Protein AF-0000000085228193 (afdb_homodimer)

Solvent-accessible surface area (backbone atoms only — not comparable to full-atom values): 21952 Å² total; per-residue (Å²): 122,61,73,64,63,63,54,36,46,47,21,54,54,25,38,55,53,55,60,62,24,78,47,71,60,74,85,66,59,40,70,61,21,39,52,24,38,45,53,30,38,53,45,41,54,51,50,57,66,42,45,62,58,42,42,65,74,57,39,80,57,85,72,69,52,91,52,60,89,46,72,51,75,67,53,57,58,50,40,62,72,42,48,64,75,76,70,66,71,60,75,54,57,22,85,84,45,38,64,45,55,34,53,35,34,51,46,48,39,44,49,42,53,42,45,51,40,57,54,48,41,74,77,39,77,77,43,60,66,59,42,52,52,42,52,51,34,44,51,26,48,52,45,25,35,59,48,63,66,45,76,65,74,64,70,80,63,65,68,66,55,74,38,69,81,53,48,82,44,72,64,48,46,32,50,51,50,49,53,48,52,49,40,47,47,30,47,39,54,53,45,45,27,49,34,46,38,56,47,75,100,124,65,78,69,66,66,56,40,49,43,26,56,60,24,45,55,52,54,60,63,18,79,46,72,60,78,83,66,58,39,70,61,22,39,52,24,38,44,52,30,40,54,46,42,52,50,49,58,65,43,48,62,58,43,43,63,73,56,38,81,57,87,71,68,54,92,50,60,88,45,73,51,74,68,53,56,56,51,41,61,72,41,49,65,76,76,72,66,71,60,75,54,59,21,88,83,46,38,64,44,55,32,54,34,34,51,45,49,40,44,49,42,53,43,46,51,40,57,55,47,40,73,75,38,78,78,41,60,66,59,40,51,51,41,52,52,34,46,51,25,48,51,44,26,34,58,49,64,65,44,76,66,74,62,70,80,66,67,69,66,54,73,37,72,81,54,48,83,42,71,65,50,45,33,49,50,50,51,52,48,52,50,38,48,46,32,48,40,52,53,46,43,28,50,34,44,37,57,49,74,98

Secondary structure (DSSP, 8-state):
--HHHHHHHHHHHHHHHHHHS----GGGS-HHHHHHHHHHHHHHHHHHHHHHHHHHHH--STT--SSTT---HHHHHHHHHHTPPPPP-SSPBPTT--HHHHHHHHHHHHHHHHHHHHHHHHHSSS-HHHHHHHHHHHHHHHHHHHHTT------------S-GGG--SHHHHHHHHHHHHHHHHHHHHHHHHHHHHHH--/--TTHHHHHHHHHHHHHHHHS----GGGS-HHHHHHHHHHHHHHHHHHHHHHHHHHHH--STT--SSTT---HHHHHHHHHHTPPPPP-SSPBPTT--HHHHHHHHHHHHHHHHHHHHHHHHHSSS-HHHHHHHHHHHHHHHHHHHHTT------------S-GGG--SHHHHHHHHHHHHHHHHHHHHHHHHHHHHHH--

Nearest PDB structures (foldseek):
  5gw9-assembly1_A  TM=6.102E-01  e=1.996E-02  Homo sapiens
  1bge-assembly2_B  TM=5.375E-01  e=3.920E-02  Canis lupus familiaris
  4ni7-assembly1_A  TM=6.417E-01  e=3.144E-01  Homo sapiens
  5gw9-assembly1_A  TM=6.107E-01  e=2.035E-02  Homo sapiens
  1bge-assembly2_B  TM=5.377E-01  e=3.374E-02  Canis lupus familiaris

Foldseek 3Di:
DPPVVVVVLLVVVVVVVVVVPPPPPPVPDPPVVVVVVVVVVVVVVVCVVCVQVVCVVPPDDPLDDPDVVSPDPVVVVVCVVVPPDDDDDPDDDDPPDDPLNVLLVLLLVLVLLLLLLVLLCVVDPDCVVVNVVSVVVNVVSVVVCVVVVRPDPSPPPSPVPVLNVVCPDPVSSVVSVVVSVSVVSSSVVVVCVVVVVVPVD/DDPVVVVVLVVVVVVVVCPPPPPPPPVPDDPVVVVVVVVVVVVVVVCVVCVQVVCVVPPDDPLDDPDVVSPDPVVVVVCVVVPPDDDDDPDDDDPPDDPLNVLLVLLLVLVLLLLLLVLLCVVDPDCVVVNVVSVVVNVVSVVVCVVVVRPDPSPPPSPVPVLNVVCPDPVSSVVSVVVSVSVVSSSVVVVCVVVVVVPVD

InterPro domains:
  IPR009079 Four-helical cytokine-like, core [G3DSA:1.20.1250.10] (23-198)
  IPR009079 Four-helical cytokine-like, core [SSF47266] (37-197)
  IPR040117 GCSF/MGF [PTHR10511] (9-196)

Radius of gyration: 21.94 Å; Cα contacts (8 Å, |Δi|>4): 495; chains: 2; bounding box: 37×71×51 Å

Sequence (402 aa):
MDPRTAALLHCFLFAVLVQSAPISSPTDLTPAFKEAAKRAKTLVEKILRDIPTVHRNTVNTEGLSLDPSSQNTNLHMMVTSLGIPAAPILKPLSEHFTLDMYVSRMLVGSQLYQGLLGVLSDKLSGLNDLRADLRDLLTHITKMKEAAQLDGNVSDQNQIPDLASRLHGNYEVQVAIHVMLTQLQSFCHDLIRSLRAAGARMDPRTAALLHCFLFAVLVQSAPISSPTDLTPAFKEAAKRAKTLVEKILRDIPTVHRNTVNTEGLSLDPSSQNTNLHMMVTSLGIPAAPILKPLSEHFTLDMYVSRMLVGSQLYQGLLGVLSDKLSGLNDLRADLRDLLTHITKMKEAAQLDGNVSDQNQIPDLASRLHGNYEVQVAIHVMLTQLQSFCHDLIRSLRAAGAR

pLDDT: mean 74.65, std 19.93, range [23.53, 96.56]

Structure (mmCIF, N/CA/C/O backbone):
data_AF-0000000085228193-model_v1
#
loop_
_entity.id
_entity.type
_entity.pdbx_description
1 polymer 'Granulocyte colony-stimulating factor'
#
loop_
_atom_site.group_PDB
_atom_site.id
_atom_site.type_symbol
_atom_site.label_atom_id
_atom_site.label_alt_id
_atom_site.label_comp_id
_atom_site.label_asym_id
_atom_site.label_entity_id
_atom_site.label_seq_id
_atom_site.pdbx_PDB_ins_code
_atom_site.Cartn_x
_atom_site.Cartn_y
_atom_site.Cartn_z
_atom_site.occupancy
_atom_site.B_iso_or_equiv
_atom_site.auth_seq_id
_atom_site.auth_comp_id
_atom_site.auth_asym_id
_atom_site.auth_atom_id
_atom_site.pdbx_PDB_model_num
ATOM 1 N N . MET A 1 1 ? -19.047 2.855 0.448 1 25.86 1 MET A N 1
ATOM 2 C CA . MET A 1 1 ? -17.734 3.387 0.056 1 25.86 1 MET A CA 1
ATOM 3 C C . MET A 1 1 ? -17.359 2.926 -1.349 1 25.86 1 MET A C 1
ATOM 5 O O . MET A 1 1 ? -17.344 1.727 -1.629 1 25.86 1 MET A O 1
ATOM 9 N N . ASP A 1 2 ? -17.562 3.797 -2.27 1 33.56 2 ASP A N 1
ATOM 10 C CA . ASP A 1 2 ? -17.438 3.52 -3.697 1 33.56 2 ASP A CA 1
ATOM 11 C C . ASP A 1 2 ? -16.031 3.047 -4.043 1 33.56 2 ASP A C 1
ATOM 13 O O . ASP A 1 2 ? -15.047 3.617 -3.572 1 33.56 2 ASP A O 1
ATOM 17 N N . PRO A 1 3 ? -15.867 1.854 -4.566 1 35.78 3 PRO A N 1
ATOM 18 C CA . PRO A 1 3 ? -14.594 1.247 -4.957 1 35.78 3 PRO A CA 1
ATOM 19 C C . PRO A 1 3 ? -13.648 2.238 -5.637 1 35.78 3 PRO A C 1
ATOM 21 O O . PRO A 1 3 ? -12.43 2.057 -5.602 1 35.78 3 PRO A O 1
ATOM 24 N N . ARG A 1 4 ? -14.289 3.275 -6.156 1 35.88 4 ARG A N 1
ATOM 25 C CA . ARG A 1 4 ? -13.57 4.301 -6.906 1 35.88 4 ARG A CA 1
ATOM 26 C C . ARG A 1 4 ? -12.711 5.156 -5.98 1 35.88 4 ARG A C 1
ATOM 28 O O . ARG A 1 4 ? -11.609 5.559 -6.348 1 35.88 4 ARG A O 1
ATOM 35 N N . THR A 1 5 ? -13.242 5.57 -4.863 1 34.53 5 THR A N 1
ATOM 36 C CA . THR A 1 5 ? -12.539 6.418 -3.91 1 34.53 5 THR A CA 1
ATOM 37 C C . THR A 1 5 ? -11.344 5.684 -3.312 1 34.53 5 THR A C 1
ATOM 39 O O . THR A 1 5 ? -10.281 6.277 -3.107 1 34.53 5 THR A O 1
ATOM 42 N N . ALA A 1 6 ? -11.469 4.406 -3.086 1 35.66 6 ALA A N 1
ATOM 43 C CA . ALA A 1 6 ? -10.391 3.57 -2.553 1 35.66 6 ALA A CA 1
ATOM 44 C C . ALA A 1 6 ? -9.219 3.498 -3.523 1 35.66 6 ALA A C 1
ATOM 46 O O . ALA A 1 6 ? -8.062 3.49 -3.105 1 35.66 6 ALA A O 1
ATOM 47 N N . ALA A 1 7 ? -9.508 3.613 -4.824 1 35.78 7 ALA A N 1
ATOM 48 C CA . ALA A 1 7 ? -8.539 3.486 -5.906 1 35.78 7 ALA A CA 1
ATOM 49 C C . ALA A 1 7 ? -7.641 4.719 -5.988 1 35.78 7 ALA A C 1
ATOM 51 O O . ALA A 1 7 ? -6.434 4.605 -6.219 1 35.78 7 ALA A O 1
ATOM 52 N N . LEU A 1 8 ? -8.148 5.914 -5.766 1 35.56 8 LEU A N 1
ATOM 53 C CA . LEU A 1 8 ? -7.41 7.164 -5.918 1 35.56 8 LEU A CA 1
ATOM 54 C C . LEU A 1 8 ? -6.332 7.289 -4.848 1 35.56 8 LEU A C 1
ATOM 56 O O . LEU A 1 8 ? -5.203 7.695 -5.141 1 35.56 8 LEU A O 1
ATOM 60 N N . LEU A 1 9 ? -6.707 7.012 -3.594 1 37.84 9 LEU A N 1
ATOM 61 C CA . LEU A 1 9 ? -5.852 7.262 -2.439 1 37.84 9 LEU A CA 1
ATOM 62 C C . LEU A 1 9 ? -4.633 6.348 -2.455 1 37.84 9 LEU A C 1
ATOM 64 O O . LEU A 1 9 ? -3.52 6.785 -2.158 1 37.84 9 LEU A O 1
ATOM 68 N N . HIS A 1 10 ? -4.766 5.176 -2.877 1 38.69 10 HIS A N 1
ATOM 69 C CA . HIS A 1 10 ? -3.668 4.242 -3.105 1 38.69 10 HIS A CA 1
ATOM 70 C C . HIS A 1 10 ? -2.721 4.762 -4.184 1 38.69 10 HIS A C 1
ATOM 72 O O . HIS A 1 10 ? -1.507 4.559 -4.098 1 38.69 10 HIS A O 1
ATOM 78 N N . CYS A 1 11 ? -3.229 5.66 -5.016 1 37.5 11 CYS A N 1
ATOM 79 C CA . CYS A 1 11 ? -2.434 6.242 -6.09 1 37.5 11 CYS A CA 1
ATOM 80 C C . CYS A 1 11 ? -1.412 7.23 -5.539 1 37.5 11 CYS A C 1
ATOM 82 O O . CYS A 1 11 ? -0.272 7.273 -6.004 1 37.5 11 CYS A O 1
ATOM 84 N N . PHE A 1 12 ? -1.815 8.172 -4.609 1 37.75 12 PHE A N 1
ATOM 85 C CA . PHE A 1 12 ? -0.908 9.219 -4.16 1 37.75 12 PHE A CA 1
ATOM 86 C C . PHE A 1 12 ? 0.283 8.633 -3.418 1 37.75 12 PHE A C 1
ATOM 88 O O . PHE A 1 12 ? 1.421 9.062 -3.611 1 37.75 12 PHE A O 1
ATOM 95 N N . LEU A 1 13 ? 0.057 7.754 -2.545 1 39.03 13 LEU A N 1
ATOM 96 C CA . LEU A 1 13 ? 1.167 7.184 -1.789 1 39.03 13 LEU A CA 1
ATOM 97 C C . LEU A 1 13 ? 2.199 6.562 -2.723 1 39.03 13 LEU A C 1
ATOM 99 O O . LEU A 1 13 ? 3.4 6.609 -2.449 1 39.03 13 LEU A O 1
ATOM 103 N N . PHE A 1 14 ? 1.729 5.996 -3.746 1 39.31 14 PHE A N 1
ATOM 104 C CA . PHE A 1 14 ? 2.58 5.402 -4.773 1 39.31 14 PHE A CA 1
ATOM 105 C C . PHE A 1 14 ? 3.387 6.477 -5.496 1 39.31 14 PHE A C 1
ATOM 107 O O . PHE A 1 14 ? 4.562 6.277 -5.797 1 39.31 14 PHE A O 1
ATOM 114 N N . ALA A 1 15 ? 2.754 7.59 -5.75 1 39.75 15 ALA A N 1
ATOM 115 C CA . ALA A 1 15 ? 3.525 8.664 -6.367 1 39.75 15 ALA A CA 1
ATOM 116 C C . ALA A 1 15 ? 4.746 9.016 -5.52 1 39.75 15 ALA A C 1
ATOM 118 O O . ALA A 1 15 ? 5.824 9.289 -6.055 1 39.75 15 ALA A O 1
ATOM 119 N N . VAL A 1 16 ? 4.609 9.148 -4.332 1 41.41 16 VAL A N 1
ATOM 120 C CA . VAL A 1 16 ? 5.75 9.43 -3.469 1 41.41 16 VAL A CA 1
ATOM 121 C C . VAL A 1 16 ? 6.719 8.25 -3.488 1 41.41 16 VAL A C 1
ATOM 123 O O . VAL A 1 16 ? 7.938 8.438 -3.486 1 41.41 16 VAL A O 1
ATOM 126 N N . LEU A 1 17 ? 6.324 7.094 -3.561 1 38.66 17 LEU A N 1
ATOM 127 C CA . LEU A 1 17 ? 7.184 5.922 -3.689 1 38.66 17 LEU A CA 1
ATOM 128 C C . LEU A 1 17 ? 7.926 5.938 -5.02 1 38.66 17 LEU A C 1
ATOM 130 O O . LEU A 1 17 ? 9.102 5.574 -5.082 1 38.66 17 LEU A O 1
ATOM 134 N N . VAL A 1 18 ? 7.227 6.074 -6.086 1 40.5 18 VAL A N 1
ATOM 135 C CA . VAL A 1 18 ? 7.887 6.254 -7.371 1 40.5 18 VAL A CA 1
ATOM 136 C C . VAL A 1 18 ? 8.797 7.48 -7.324 1 40.5 18 VAL A C 1
ATOM 138 O O . VAL A 1 18 ? 9.867 7.492 -7.934 1 40.5 18 VAL A O 1
ATOM 141 N N . GLN A 1 19 ? 8.398 8.484 -6.73 1 37.56 19 GLN A N 1
ATOM 142 C CA . GLN A 1 19 ? 9.25 9.672 -6.746 1 37.56 19 GLN A CA 1
ATOM 143 C C . GLN A 1 19 ? 10.555 9.422 -6 1 37.56 19 GLN A C 1
ATOM 145 O O . GLN A 1 19 ? 11.531 10.148 -6.188 1 37.56 19 GLN A O 1
ATOM 150 N N . SER A 1 20 ? 10.508 8.719 -5.039 1 36.59 20 SER A N 1
ATOM 151 C CA . SER A 1 20 ? 11.781 8.68 -4.336 1 36.59 20 SER A CA 1
ATOM 152 C C . SER A 1 20 ? 12.852 7.977 -5.168 1 36.59 20 SER A C 1
ATOM 154 O O . SER A 1 20 ? 14.023 7.961 -4.793 1 36.59 20 SER A O 1
ATOM 156 N N . ALA A 1 21 ? 12.602 6.781 -5.691 1 36.09 21 ALA A N 1
ATOM 157 C CA . ALA A 1 21 ? 13.734 6.316 -6.484 1 36.09 21 ALA A CA 1
ATOM 158 C C . ALA A 1 21 ? 14.039 7.285 -7.625 1 36.09 21 ALA A C 1
ATOM 160 O O . ALA A 1 21 ? 13.133 7.906 -8.18 1 36.09 21 ALA A O 1
ATOM 161 N N . PRO A 1 22 ? 15.195 7.762 -7.68 1 34.97 22 PRO A N 1
ATOM 162 C CA . PRO A 1 22 ? 15.562 8.469 -8.914 1 34.97 22 PRO A CA 1
ATOM 163 C C . PRO A 1 22 ? 14.898 7.867 -10.148 1 34.97 22 PRO A C 1
ATOM 165 O O . PRO A 1 22 ? 15.391 6.871 -10.695 1 34.97 22 PRO A O 1
ATOM 168 N N . ILE A 1 23 ? 13.711 7.34 -10.078 1 39.19 23 ILE A N 1
ATOM 169 C CA . ILE A 1 23 ? 13.242 7.16 -11.445 1 39.19 23 ILE A CA 1
ATOM 170 C C . ILE A 1 23 ? 13.672 8.352 -12.297 1 39.19 23 ILE A C 1
ATOM 172 O O . ILE A 1 23 ? 13.477 9.508 -11.898 1 39.19 23 ILE A O 1
ATOM 176 N N . SER A 1 24 ? 14.539 8.453 -13.086 1 36.44 24 SER A N 1
ATOM 177 C CA . SER A 1 24 ? 14.547 9.523 -14.07 1 36.44 24 SER A CA 1
ATOM 178 C C . SER A 1 24 ? 13.156 10.125 -14.25 1 36.44 24 SER A C 1
ATOM 180 O O . SER A 1 24 ? 12.148 9.469 -13.953 1 36.44 24 SER A O 1
ATOM 182 N N . SER A 1 25 ? 12.789 11.406 -14.734 1 37.47 25 SER A N 1
ATOM 183 C CA . SER A 1 25 ? 11.609 12.227 -14.953 1 37.47 25 SER A CA 1
ATOM 184 C C . SER A 1 25 ? 10.422 11.383 -15.406 1 37.47 25 SER A C 1
ATOM 186 O O . SER A 1 25 ? 10.5 10.68 -16.422 1 37.47 25 SER A O 1
ATOM 188 N N . PRO A 1 26 ? 9.531 10.781 -14.523 1 43.91 26 PRO A N 1
ATOM 189 C CA . PRO A 1 26 ? 8.258 10.32 -15.086 1 43.91 26 PRO A CA 1
ATOM 190 C C . PRO A 1 26 ? 7.93 10.984 -16.422 1 43.91 26 PRO A C 1
ATOM 192 O O . PRO A 1 26 ? 7.145 10.445 -17.203 1 43.91 26 PRO A O 1
ATOM 195 N N . THR A 1 27 ? 8.227 12.234 -16.422 1 44.88 27 THR A N 1
ATOM 196 C CA . THR A 1 27 ? 8.094 13.008 -17.641 1 44.88 27 THR A CA 1
ATOM 197 C C . THR A 1 27 ? 8.656 12.242 -18.844 1 44.88 27 THR A C 1
ATOM 199 O O . THR A 1 27 ? 8.25 12.469 -19.984 1 44.88 27 THR A O 1
ATOM 202 N N . ASP A 1 28 ? 9.688 11.227 -18.484 1 54.34 28 ASP A N 1
ATOM 203 C CA . ASP A 1 28 ? 10.406 10.781 -19.672 1 54.34 28 ASP A CA 1
ATOM 204 C C . ASP A 1 28 ? 9.914 9.414 -20.125 1 54.34 28 ASP A C 1
ATOM 206 O O . ASP A 1 28 ? 10.531 8.781 -20.984 1 54.34 28 ASP A O 1
ATOM 210 N N . LEU A 1 29 ? 8.727 8.867 -19.438 1 67.19 29 LEU A N 1
ATOM 211 C CA . LEU A 1 29 ? 8.359 7.57 -20 1 67.19 29 LEU A CA 1
ATOM 212 C C . LEU A 1 29 ? 7.711 7.738 -21.375 1 67.19 29 LEU A C 1
ATOM 214 O O . LEU A 1 29 ? 6.934 8.672 -21.578 1 67.19 29 LEU A O 1
ATOM 218 N N . THR A 1 30 ? 8.156 7.004 -22.297 1 76.19 30 THR A N 1
ATOM 219 C CA . THR A 1 30 ? 7.664 7.055 -23.672 1 76.19 30 THR A CA 1
ATOM 220 C C . THR A 1 30 ? 6.16 6.801 -23.719 1 76.19 30 THR A C 1
ATOM 222 O O . THR A 1 30 ? 5.605 6.16 -22.828 1 76.19 30 THR A O 1
ATOM 225 N N . PRO A 1 31 ? 5.477 7.516 -24.531 1 83.56 31 PRO A N 1
ATOM 226 C CA . PRO A 1 31 ? 4.051 7.242 -24.703 1 83.56 31 PRO A CA 1
ATOM 227 C C . PRO A 1 31 ? 3.74 5.75 -24.797 1 83.56 31 PRO A C 1
ATOM 229 O O . PRO A 1 31 ? 2.697 5.305 -24.312 1 83.56 31 PRO A O 1
ATOM 232 N N . ALA A 1 32 ? 4.609 5.027 -25.344 1 85.75 32 ALA A N 1
ATOM 233 C CA . ALA A 1 32 ? 4.426 3.584 -25.469 1 85.75 32 ALA A CA 1
ATOM 234 C C . ALA A 1 32 ? 4.422 2.92 -24.094 1 85.75 32 ALA A C 1
ATOM 236 O O . ALA A 1 32 ? 3.635 2.008 -23.828 1 85.75 32 ALA A O 1
ATOM 237 N N . PHE A 1 33 ? 5.262 3.381 -23.234 1 86.12 33 PHE A N 1
ATOM 238 C CA . PHE A 1 33 ? 5.316 2.85 -21.875 1 86.12 33 PHE A CA 1
ATOM 239 C C . PHE A 1 33 ? 4.02 3.148 -21.125 1 86.12 33 PHE A C 1
ATOM 241 O O . PHE A 1 33 ? 3.459 2.27 -20.469 1 86.12 33 PHE A O 1
ATOM 248 N N . LYS A 1 34 ? 3.592 4.328 -21.328 1 83.44 34 LYS A N 1
ATOM 249 C CA . LYS A 1 34 ? 2.389 4.758 -20.625 1 83.44 34 LYS A CA 1
ATOM 250 C C . LYS A 1 34 ? 1.168 3.971 -21.094 1 83.44 34 LYS A C 1
ATOM 252 O O . LYS A 1 34 ? 0.317 3.598 -20.281 1 83.44 34 LYS A O 1
ATOM 257 N N . GLU A 1 35 ? 1.104 3.734 -22.344 1 88.56 35 GLU A N 1
ATOM 258 C CA . GLU A 1 35 ? -0.006 2.963 -22.906 1 88.56 35 GLU A CA 1
ATOM 259 C C . GLU A 1 35 ? 0.019 1.523 -22.391 1 88.56 35 GLU A C 1
ATOM 261 O O . GLU A 1 35 ? -1.016 0.98 -22 1 88.56 35 GLU A O 1
ATOM 266 N N . ALA A 1 36 ? 1.131 0.966 -22.391 1 90.81 36 ALA A N 1
ATOM 267 C CA . ALA A 1 36 ? 1.271 -0.402 -21.891 1 90.81 36 ALA A CA 1
ATOM 268 C C . ALA A 1 36 ? 0.92 -0.49 -20.422 1 90.81 36 ALA A C 1
ATOM 270 O O . ALA A 1 36 ? 0.283 -1.451 -19.984 1 90.81 36 ALA A O 1
ATOM 271 N N . ALA A 1 37 ? 1.335 0.5 -19.688 1 87.44 37 ALA A N 1
ATOM 272 C CA . ALA A 1 37 ? 1.05 0.535 -18.266 1 87.44 37 ALA A CA 1
ATOM 273 C C . ALA A 1 37 ? -0.45 0.652 -18 1 87.44 37 ALA A C 1
ATOM 275 O O . ALA A 1 37 ? -0.981 0.009 -17.094 1 87.44 37 ALA A O 1
ATOM 276 N N . LYS A 1 38 ? -1.11 1.434 -18.797 1 87.44 38 LYS A N 1
ATOM 277 C CA . LYS A 1 38 ? -2.557 1.589 -18.672 1 87.44 38 LYS A CA 1
ATOM 278 C C . LYS A 1 38 ? -3.277 0.272 -18.953 1 87.44 38 LYS A C 1
ATOM 280 O O . LYS A 1 38 ? -4.215 -0.091 -18.234 1 87.44 38 LYS A O 1
ATOM 285 N N . ARG A 1 39 ? -2.871 -0.359 -19.938 1 92.12 39 ARG A N 1
ATOM 286 C CA . ARG A 1 39 ? -3.475 -1.643 -20.281 1 92.12 39 ARG A CA 1
ATOM 287 C C . ARG A 1 39 ? -3.201 -2.682 -19.203 1 92.12 39 ARG A C 1
ATOM 289 O O . ARG A 1 39 ? -4.086 -3.467 -18.844 1 92.12 39 ARG A O 1
ATOM 296 N N . ALA A 1 40 ? -1.979 -2.672 -18.75 1 92.56 40 ALA A N 1
ATOM 297 C CA . ALA A 1 40 ? -1.636 -3.572 -17.656 1 92.56 40 ALA A CA 1
ATOM 298 C C . ALA A 1 40 ? -2.506 -3.299 -16.422 1 92.56 40 ALA A C 1
ATOM 300 O O . ALA A 1 40 ? -3.018 -4.23 -15.805 1 92.56 40 ALA A O 1
ATOM 301 N N . LYS A 1 41 ? -2.67 -2.092 -16.172 1 88.81 41 LYS A N 1
ATOM 302 C CA . LYS A 1 41 ? -3.492 -1.697 -15.031 1 88.81 41 LYS A CA 1
ATOM 303 C C . LYS A 1 41 ? -4.922 -2.209 -15.18 1 88.81 41 LYS A C 1
ATOM 305 O O . LYS A 1 41 ? -5.492 -2.756 -14.234 1 88.81 41 LYS A O 1
ATOM 310 N N . THR A 1 42 ? -5.527 -2.025 -16.297 1 91.25 42 THR A N 1
ATOM 311 C CA . THR A 1 42 ? -6.891 -2.473 -16.562 1 91.25 42 THR A CA 1
ATOM 312 C C . THR A 1 42 ? -7.012 -3.98 -16.375 1 91.25 42 THR A C 1
ATOM 314 O O . THR A 1 42 ? -7.992 -4.457 -15.789 1 91.25 42 THR A O 1
ATOM 317 N N . LEU A 1 43 ? -6.074 -4.648 -16.859 1 94.12 43 LEU A N 1
ATOM 318 C CA . LEU A 1 43 ? -6.082 -6.102 -16.719 1 94.12 43 LEU A CA 1
ATOM 319 C C . LEU A 1 43 ? -5.961 -6.508 -15.25 1 94.12 43 LEU A C 1
ATOM 321 O O . LEU A 1 43 ? -6.617 -7.453 -14.812 1 94.12 43 LEU A O 1
ATOM 325 N N . VAL A 1 44 ? -5.09 -5.859 -14.523 1 93.19 44 VAL A N 1
ATOM 326 C CA . VAL A 1 44 ? -4.918 -6.152 -13.109 1 93.19 44 VAL A CA 1
ATOM 327 C C . VAL A 1 44 ? -6.234 -5.918 -12.367 1 93.19 44 VAL A C 1
ATOM 329 O O . VAL A 1 44 ? -6.629 -6.719 -11.516 1 93.19 44 VAL A O 1
ATOM 332 N N . GLU A 1 45 ? -6.906 -4.867 -12.688 1 88.94 45 GLU A N 1
ATOM 333 C CA . GLU A 1 45 ? -8.195 -4.578 -12.078 1 88.94 45 GLU A CA 1
ATOM 334 C C . GLU A 1 45 ? -9.219 -5.668 -12.391 1 88.94 45 GLU A C 1
ATOM 336 O O . GLU A 1 45 ? -10.016 -6.051 -11.531 1 88.94 45 GLU A O 1
ATOM 341 N N . LYS A 1 46 ? -9.195 -6.07 -13.547 1 93.75 46 LYS A N 1
ATOM 342 C CA . LYS A 1 46 ? -10.07 -7.176 -13.93 1 93.75 46 LYS A CA 1
ATOM 343 C C . LYS A 1 46 ? -9.766 -8.43 -13.117 1 93.75 46 LYS A C 1
ATOM 345 O O . LYS A 1 46 ? -10.68 -9.07 -12.594 1 93.75 46 LYS A O 1
ATOM 350 N N . ILE A 1 47 ? -8.539 -8.805 -13.031 1 94.81 47 ILE A N 1
ATOM 351 C CA . ILE A 1 47 ? -8.109 -9.992 -12.297 1 94.81 47 ILE A CA 1
ATOM 352 C C . ILE A 1 47 ? -8.555 -9.875 -10.844 1 94.81 47 ILE A C 1
ATOM 354 O O . ILE A 1 47 ? -9.094 -10.836 -10.273 1 94.81 47 ILE A O 1
ATOM 358 N N . LEU A 1 48 ? -8.367 -8.789 -10.297 1 88.81 48 LEU A N 1
ATOM 359 C CA . LEU A 1 48 ? -8.758 -8.555 -8.906 1 88.81 48 LEU A CA 1
ATOM 360 C C . LEU A 1 48 ? -10.25 -8.758 -8.719 1 88.81 48 LEU A C 1
ATOM 362 O O . LEU A 1 48 ? -10.688 -9.305 -7.699 1 88.81 48 LEU A O 1
ATOM 366 N N . ARG A 1 49 ? -10.984 -8.305 -9.609 1 89.94 49 ARG A N 1
ATOM 367 C CA . ARG A 1 49 ? -12.438 -8.453 -9.547 1 89.94 49 ARG A CA 1
ATOM 368 C C . ARG A 1 49 ? -12.844 -9.914 -9.703 1 89.94 49 ARG A C 1
ATOM 370 O O . ARG A 1 49 ? -13.828 -10.359 -9.102 1 89.94 49 ARG A O 1
ATOM 377 N N . ASP A 1 50 ? -12.141 -10.625 -10.414 1 93.94 50 ASP A N 1
ATOM 378 C CA . ASP A 1 50 ? -12.516 -11.992 -10.773 1 93.94 50 ASP A CA 1
ATOM 379 C C . ASP A 1 50 ? -12.031 -12.984 -9.711 1 93.94 50 ASP A C 1
ATOM 381 O O . ASP A 1 50 ? -12.586 -14.078 -9.586 1 93.94 50 ASP A O 1
ATOM 385 N N . ILE A 1 51 ? -11.008 -12.672 -8.93 1 92.38 51 ILE A N 1
ATOM 386 C CA . ILE A 1 51 ? -10.352 -13.602 -8.016 1 92.38 51 ILE A CA 1
ATOM 387 C C . ILE A 1 51 ? -11.375 -14.148 -7.02 1 92.38 51 ILE A C 1
ATOM 389 O O . ILE A 1 51 ? -11.461 -15.359 -6.812 1 92.38 51 ILE A O 1
ATOM 393 N N . PRO A 1 52 ? -12.25 -13.32 -6.41 1 90.44 52 PRO A N 1
ATOM 394 C CA . PRO A 1 52 ? -13.219 -13.875 -5.461 1 90.44 52 PRO A CA 1
ATOM 395 C C . PRO A 1 52 ? -14.18 -14.867 -6.113 1 90.44 52 PRO A C 1
ATOM 397 O O . PRO A 1 52 ? -14.508 -15.898 -5.52 1 90.44 52 PRO A O 1
ATOM 400 N N . THR A 1 53 ? -14.625 -14.539 -7.305 1 93.06 53 THR A N 1
ATOM 401 C CA . THR A 1 53 ? -15.523 -15.43 -8.023 1 93.06 53 THR A CA 1
ATOM 402 C C . THR A 1 53 ? -14.828 -16.75 -8.367 1 93.06 53 THR A C 1
ATOM 404 O O . THR A 1 53 ? -15.391 -17.828 -8.172 1 93.06 53 THR A O 1
ATOM 407 N N . VAL A 1 54 ? -13.602 -16.688 -8.828 1 94.62 54 VAL A N 1
ATOM 408 C CA . VAL A 1 54 ? -12.828 -17.875 -9.148 1 94.62 54 VAL A CA 1
ATOM 409 C C . VAL A 1 54 ? -12.609 -18.703 -7.883 1 94.62 54 VAL A C 1
ATOM 411 O O . VAL A 1 54 ? -12.75 -19.938 -7.906 1 94.62 54 VAL A O 1
ATOM 414 N N . HIS A 1 55 ? -12.258 -18.031 -6.785 1 93.38 55 HIS A N 1
ATOM 415 C CA . HIS A 1 55 ? -12.039 -18.703 -5.512 1 93.38 55 HIS A CA 1
ATOM 416 C C . HIS A 1 55 ? -13.289 -19.469 -5.07 1 93.38 55 HIS A C 1
ATOM 418 O O . HIS A 1 55 ? -13.219 -20.641 -4.703 1 93.38 55 HIS A O 1
ATOM 424 N N . ARG A 1 56 ? -14.461 -18.875 -5.137 1 91.5 56 ARG A N 1
ATOM 425 C CA . ARG A 1 56 ? -15.734 -19.484 -4.738 1 91.5 56 ARG A CA 1
ATOM 426 C C . ARG A 1 56 ? -16.062 -20.688 -5.605 1 91.5 56 ARG A C 1
ATOM 428 O O . ARG A 1 56 ? -16.594 -21.688 -5.117 1 91.5 56 ARG A O 1
ATOM 435 N N . ASN A 1 57 ? -15.664 -20.609 -6.855 1 93.12 57 ASN A N 1
ATOM 436 C CA . ASN A 1 57 ? -15.992 -21.672 -7.801 1 93.12 57 ASN A CA 1
ATOM 437 C C . ASN A 1 57 ? -15 -22.828 -7.711 1 93.12 57 ASN A C 1
ATOM 439 O O . ASN A 1 57 ? -15.289 -23.938 -8.156 1 93.12 57 ASN A O 1
ATOM 443 N N . THR A 1 58 ? -13.82 -22.594 -7.152 1 93.38 58 THR A N 1
ATOM 444 C CA . THR A 1 58 ? -12.789 -23.609 -7.227 1 93.38 58 THR A CA 1
ATOM 445 C C . THR A 1 58 ? -12.445 -24.141 -5.836 1 93.38 58 THR A C 1
ATOM 447 O O . THR A 1 58 ? -12 -25.281 -5.695 1 93.38 58 THR A O 1
ATOM 450 N N . VAL A 1 59 ? -12.57 -23.328 -4.824 1 92.12 59 VAL A N 1
ATOM 451 C CA . VAL A 1 59 ? -12.227 -23.719 -3.463 1 92.12 59 VAL A CA 1
ATOM 452 C C . VAL A 1 59 ? -13.508 -23.938 -2.656 1 92.12 59 VAL A C 1
ATOM 454 O O . VAL A 1 59 ? -14.227 -23 -2.35 1 92.12 59 VAL A O 1
ATOM 457 N N . ASN A 1 60 ? -13.75 -25.219 -2.332 1 88.62 60 ASN A N 1
ATOM 458 C CA . ASN A 1 60 ? -14.961 -25.578 -1.602 1 88.62 60 ASN A CA 1
ATOM 459 C C . ASN A 1 60 ? -14.641 -26.109 -0.208 1 88.62 60 ASN A C 1
ATOM 461 O O . ASN A 1 60 ? -15.547 -26.453 0.553 1 88.62 60 ASN A O 1
ATOM 465 N N . THR A 1 61 ? -13.398 -26.188 0.1 1 83.75 61 THR A N 1
ATOM 466 C CA . THR A 1 61 ? -12.984 -26.688 1.411 1 83.75 61 THR A CA 1
ATOM 467 C C . THR A 1 61 ? -13.258 -25.641 2.49 1 83.75 61 THR A C 1
ATOM 469 O O . THR A 1 61 ? -12.875 -24.484 2.35 1 83.75 61 THR A O 1
ATOM 472 N N . GLU A 1 62 ? -13.836 -26.109 3.531 1 78.81 62 GLU A N 1
ATOM 473 C CA . GLU A 1 62 ? -14.172 -25.203 4.637 1 78.81 62 GLU A CA 1
ATOM 474 C C . GLU A 1 62 ? -12.914 -24.656 5.305 1 78.81 62 GLU A C 1
ATOM 476 O O . GLU A 1 62 ? -11.938 -25.391 5.48 1 78.81 62 GLU A O 1
ATOM 481 N N . GLY A 1 63 ? -12.852 -23.391 5.613 1 76.5 63 GLY A N 1
ATOM 482 C CA . GLY A 1 63 ? -11.727 -22.781 6.305 1 76.5 63 GLY A CA 1
ATOM 483 C C . GLY A 1 63 ? -10.797 -22.031 5.379 1 76.5 63 GLY A C 1
ATOM 484 O O . GLY A 1 63 ? -9.93 -21.281 5.836 1 76.5 63 GLY A O 1
ATOM 485 N N . LEU A 1 64 ? -10.953 -22.453 4.105 1 80.19 64 LEU A N 1
ATOM 486 C CA . LEU A 1 64 ? -10.125 -21.75 3.137 1 80.19 64 LEU A CA 1
ATOM 487 C C . LEU A 1 64 ? -10.867 -20.531 2.574 1 80.19 64 LEU A C 1
ATOM 489 O O . LEU A 1 64 ? -11.688 -20.672 1.661 1 80.19 64 LEU A O 1
ATOM 493 N N . SER A 1 65 ? -10.781 -19.406 3.227 1 76.5 65 SER A N 1
ATOM 494 C CA . SER A 1 65 ? -11.438 -18.188 2.775 1 76.5 65 SER A CA 1
ATOM 495 C C . SER A 1 65 ? -10.422 -17.094 2.443 1 76.5 65 SER A C 1
ATOM 497 O O . SER A 1 65 ? -9.312 -17.094 2.977 1 76.5 65 SER A O 1
ATOM 499 N N . LEU A 1 66 ? -10.75 -16.328 1.503 1 72.69 66 LEU A N 1
ATOM 500 C CA . LEU A 1 66 ? -9.898 -15.203 1.129 1 72.69 66 LEU A CA 1
ATOM 501 C C . LEU A 1 66 ? -9.898 -14.133 2.217 1 72.69 66 LEU A C 1
ATOM 503 O O . LEU A 1 66 ? -9.086 -13.203 2.18 1 72.69 66 LEU A O 1
ATOM 507 N N . ASP A 1 67 ? -10.695 -14.469 3.26 1 62.12 67 ASP A N 1
ATOM 508 C CA . ASP A 1 67 ? -10.75 -13.547 4.387 1 62.12 67 ASP A CA 1
ATOM 509 C C . ASP A 1 67 ? -9.594 -13.789 5.355 1 62.12 67 ASP A C 1
ATOM 511 O O . ASP A 1 67 ? -9.352 -14.93 5.762 1 62.12 67 ASP A O 1
ATOM 515 N N . PRO A 1 68 ? -8.672 -12.836 5.645 1 54.03 68 PRO A N 1
ATOM 516 C CA . PRO A 1 68 ? -7.488 -13.008 6.496 1 54.03 68 PRO A CA 1
ATOM 517 C C . PRO A 1 68 ? -7.832 -13.586 7.871 1 54.03 68 PRO A C 1
ATOM 519 O O . PRO A 1 68 ? -6.969 -14.172 8.531 1 54.03 68 PRO A O 1
ATOM 522 N N . SER A 1 69 ? -8.945 -13.344 8.32 1 49.47 69 SER A N 1
ATOM 523 C CA . SER A 1 69 ? -9.297 -13.789 9.672 1 49.47 69 SER A CA 1
ATOM 524 C C . SER A 1 69 ? -9.195 -15.305 9.789 1 49.47 69 SER A C 1
ATOM 526 O O . SER A 1 69 ? -9.125 -15.844 10.898 1 49.47 69 SER A O 1
ATOM 528 N N . SER A 1 70 ? -9.055 -15.938 8.719 1 49.75 70 SER A N 1
ATOM 529 C CA . SER A 1 70 ? -9.156 -17.391 8.812 1 49.75 70 SER A CA 1
ATOM 530 C C . SER A 1 70 ? -7.785 -18.047 8.719 1 49.75 70 SER A C 1
ATOM 532 O O . SER A 1 70 ? -7.465 -18.688 7.715 1 49.75 70 SER A O 1
ATOM 534 N N . GLN A 1 71 ? -6.723 -17.406 9.188 1 50.97 71 GLN A N 1
ATOM 535 C CA . GLN A 1 71 ? -5.438 -18.062 9.008 1 50.97 71 GLN A CA 1
ATOM 536 C C . GLN A 1 71 ? -5.293 -19.25 9.953 1 50.97 71 GLN A C 1
ATOM 538 O O . GLN A 1 71 ? -5.395 -19.094 11.172 1 50.97 71 GLN A O 1
ATOM 543 N N . ASN A 1 72 ? -5.664 -20.391 9.477 1 54.19 72 ASN A N 1
ATOM 544 C CA . ASN A 1 72 ? -5.52 -21.688 10.148 1 54.19 72 ASN A CA 1
ATOM 545 C C . ASN A 1 72 ? -4.07 -22.172 10.133 1 54.19 72 ASN A C 1
ATOM 547 O O . ASN A 1 72 ? -3.381 -22.047 9.117 1 54.19 72 ASN A O 1
ATOM 551 N N . THR A 1 73 ? -3.416 -22.234 11.297 1 58.12 73 THR A N 1
ATOM 552 C CA . THR A 1 73 ? -2.084 -22.781 11.516 1 58.12 73 THR A CA 1
ATOM 553 C C . THR A 1 73 ? -1.81 -23.938 10.562 1 58.12 73 THR A C 1
ATOM 555 O O . THR A 1 73 ? -0.708 -24.062 10.023 1 58.12 73 THR A O 1
ATOM 558 N N . ASN A 1 74 ? -2.775 -24.719 10.242 1 65.81 74 ASN A N 1
ATOM 559 C CA . ASN A 1 74 ? -2.602 -25.875 9.367 1 65.81 74 ASN A CA 1
ATOM 560 C C . ASN A 1 74 ? -2.332 -25.453 7.922 1 65.81 74 ASN A C 1
ATOM 562 O O . ASN A 1 74 ? -1.661 -26.172 7.18 1 65.81 74 ASN A O 1
ATOM 566 N N . LEU A 1 75 ? -2.701 -24.281 7.672 1 74 75 LEU A N 1
ATOM 567 C CA . LEU A 1 75 ? -2.52 -23.797 6.309 1 74 75 LEU A CA 1
ATOM 568 C C . LEU A 1 75 ? -1.05 -23.484 6.035 1 74 75 LEU A C 1
ATOM 570 O O . LEU A 1 75 ? -0.544 -23.781 4.949 1 74 75 LEU A O 1
ATOM 574 N N . HIS A 1 76 ? -0.4 -23.109 7.086 1 70.81 76 HIS A N 1
ATOM 575 C CA . HIS A 1 76 ? 1.009 -22.781 6.918 1 70.81 76 HIS A CA 1
ATOM 576 C C . HIS A 1 76 ? 1.843 -24.031 6.641 1 70.81 76 HIS A C 1
ATOM 578 O O . HIS A 1 76 ? 2.713 -24.016 5.77 1 70.81 76 HIS A O 1
ATOM 584 N N . MET A 1 77 ? 1.542 -25.016 7.414 1 75.69 77 MET A N 1
ATOM 585 C CA . MET A 1 77 ? 2.281 -26.266 7.227 1 75.69 77 MET A CA 1
ATOM 586 C C . MET A 1 77 ? 2.031 -26.844 5.84 1 75.69 77 MET A C 1
ATOM 588 O O . MET A 1 77 ? 2.955 -27.328 5.191 1 75.69 77 MET A O 1
ATOM 592 N N . MET A 1 78 ? 0.854 -26.781 5.359 1 79.38 78 MET A N 1
ATOM 593 C CA . MET A 1 78 ? 0.497 -27.312 4.051 1 79.38 78 MET A CA 1
ATOM 594 C C . MET A 1 78 ? 1.153 -26.516 2.936 1 79.38 78 MET A C 1
ATOM 596 O O . MET A 1 78 ? 1.625 -27.078 1.947 1 79.38 78 MET A O 1
ATOM 600 N N . VAL A 1 79 ? 1.24 -25.266 3.105 1 79.31 79 VAL A N 1
ATOM 601 C CA . VAL A 1 79 ? 1.853 -24.391 2.105 1 79.31 79 VAL A CA 1
ATOM 602 C C . VAL A 1 79 ? 3.33 -24.75 1.947 1 79.31 79 VAL A C 1
ATOM 604 O O . VAL A 1 79 ? 3.84 -24.828 0.827 1 79.31 79 VAL A O 1
ATOM 607 N N . THR A 1 80 ? 3.928 -24.922 3.053 1 77.94 80 THR A N 1
ATOM 608 C CA . THR A 1 80 ? 5.336 -25.312 3.039 1 77.94 80 THR A CA 1
ATOM 609 C C . THR A 1 80 ? 5.516 -26.688 2.402 1 77.94 80 THR A C 1
ATOM 611 O O . THR A 1 80 ? 6.441 -26.891 1.616 1 77.94 80 THR A O 1
ATOM 614 N N . SER A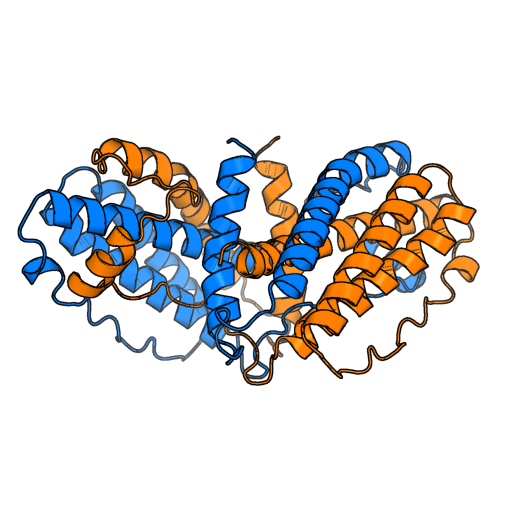 1 81 ? 4.645 -27.641 2.74 1 83.62 81 SER A N 1
ATOM 615 C CA . SER A 1 81 ? 4.723 -28.984 2.193 1 83.62 81 SER A CA 1
ATOM 616 C C . SER A 1 81 ? 4.508 -28.984 0.683 1 83.62 81 SER A C 1
ATOM 618 O O . SER A 1 81 ? 5.125 -29.766 -0.039 1 83.62 81 SER A O 1
ATOM 620 N N . LEU A 1 82 ? 3.697 -28.156 0.154 1 86.56 82 LEU A N 1
ATOM 621 C CA . LEU A 1 82 ? 3.371 -28.094 -1.267 1 86.56 82 LEU A CA 1
ATOM 622 C C . LEU A 1 82 ? 4.445 -27.328 -2.035 1 86.56 82 LEU A C 1
ATOM 624 O O . LEU A 1 82 ? 4.527 -27.422 -3.262 1 86.56 82 LEU A O 1
ATOM 628 N N . GLY A 1 83 ? 5.238 -26.547 -1.292 1 82.56 83 GLY A N 1
ATOM 629 C CA . GLY A 1 83 ? 6.344 -25.844 -1.916 1 82.56 83 GLY A CA 1
ATOM 630 C C . GLY A 1 83 ? 5.895 -24.656 -2.752 1 82.56 83 GLY A C 1
ATOM 631 O O . GLY A 1 83 ? 6.48 -24.375 -3.797 1 82.56 83 GLY A O 1
ATOM 632 N N . ILE A 1 84 ? 4.719 -24.047 -2.461 1 81.19 84 ILE A N 1
ATOM 633 C CA . ILE A 1 84 ? 4.262 -22.844 -3.156 1 81.19 84 ILE A CA 1
ATOM 634 C C . ILE A 1 84 ? 5.145 -21.656 -2.779 1 81.19 84 ILE A C 1
ATOM 636 O O . ILE A 1 84 ? 5.301 -21.344 -1.597 1 81.19 84 ILE A O 1
ATOM 640 N N . PRO A 1 85 ? 5.801 -21.094 -3.764 1 78.38 85 PRO A N 1
ATOM 641 C CA . PRO A 1 85 ? 6.703 -19.984 -3.453 1 78.38 85 PRO A CA 1
ATOM 642 C C . PRO A 1 85 ? 5.984 -18.797 -2.82 1 78.38 85 PRO A C 1
ATOM 644 O O . PRO A 1 85 ? 4.781 -18.609 -3.035 1 78.38 85 PRO A O 1
ATOM 647 N N . ALA A 1 86 ? 6.711 -18.062 -2.031 1 72.25 86 ALA A N 1
ATOM 648 C CA . ALA A 1 86 ? 6.164 -16.844 -1.429 1 72.25 86 ALA A CA 1
ATOM 649 C C . ALA A 1 86 ? 5.863 -15.797 -2.492 1 72.25 86 ALA A C 1
ATOM 651 O O . ALA A 1 86 ? 6.449 -15.812 -3.576 1 72.25 86 ALA A O 1
ATOM 652 N N . ALA A 1 87 ? 4.926 -15.016 -2.188 1 70.81 87 ALA A N 1
ATOM 653 C CA . ALA A 1 87 ? 4.551 -13.945 -3.109 1 70.81 87 ALA A CA 1
ATOM 654 C C . ALA A 1 87 ? 5.742 -13.039 -3.412 1 70.81 87 ALA A C 1
ATOM 656 O O . ALA A 1 87 ? 6.523 -12.711 -2.518 1 70.81 87 ALA A O 1
ATOM 657 N N . PRO A 1 88 ? 5.922 -12.727 -4.688 1 71.12 88 PRO A N 1
ATOM 658 C CA . PRO A 1 88 ? 7.02 -11.82 -5.043 1 71.12 88 PRO A CA 1
ATOM 659 C C . PRO A 1 88 ? 6.84 -10.422 -4.461 1 71.12 88 PRO A C 1
ATOM 661 O O . PRO A 1 88 ? 5.719 -9.914 -4.395 1 71.12 88 PRO A O 1
ATOM 664 N N . ILE A 1 89 ? 7.992 -9.867 -4.016 1 66.88 89 ILE A N 1
ATOM 665 C CA . ILE A 1 89 ? 7.996 -8.508 -3.484 1 66.88 89 ILE A CA 1
ATOM 666 C C . ILE A 1 89 ? 8.305 -7.52 -4.605 1 66.88 89 ILE A C 1
ATOM 668 O O . ILE A 1 89 ? 9.344 -7.617 -5.262 1 66.88 89 ILE A O 1
ATOM 672 N N . LEU A 1 90 ? 7.344 -6.656 -4.93 1 71.94 90 LEU A N 1
ATOM 673 C CA . LEU A 1 90 ? 7.527 -5.711 -6.023 1 71.94 90 LEU A CA 1
ATOM 674 C C . LEU A 1 90 ? 8.477 -4.586 -5.617 1 71.94 90 LEU A C 1
ATOM 676 O O . LEU A 1 90 ? 9.359 -4.207 -6.387 1 71.94 90 LEU A O 1
ATOM 680 N N . LYS A 1 91 ? 8.32 -4.027 -4.371 1 63.66 91 LYS A N 1
ATOM 681 C CA . LYS A 1 91 ? 9.125 -2.918 -3.863 1 63.66 91 LYS A CA 1
ATOM 682 C C . LYS A 1 91 ? 9.773 -3.277 -2.533 1 63.66 91 LYS A C 1
ATOM 684 O O . LYS A 1 91 ? 9.133 -3.203 -1.481 1 63.66 91 LYS A O 1
ATOM 689 N N . PRO A 1 92 ? 11.008 -3.779 -2.709 1 59.97 92 PRO A N 1
ATOM 690 C CA . PRO A 1 92 ? 11.68 -4.133 -1.454 1 59.97 92 PRO A CA 1
ATOM 691 C C . PRO A 1 92 ? 11.977 -2.912 -0.583 1 59.97 92 PRO A C 1
ATOM 693 O O . PRO A 1 92 ? 12.266 -1.833 -1.103 1 59.97 92 PRO A O 1
ATOM 696 N N . LEU A 1 93 ? 11.703 -3.068 0.592 1 60.91 93 LEU A N 1
ATOM 697 C CA . LEU A 1 93 ? 12.031 -2.037 1.568 1 60.91 93 LEU A CA 1
ATOM 698 C C . LEU A 1 93 ? 13.539 -1.8 1.619 1 60.91 93 LEU A C 1
ATOM 700 O O . LEU A 1 93 ? 14.32 -2.689 1.283 1 60.91 93 LEU A O 1
ATOM 704 N N . SER A 1 94 ? 13.828 -0.599 1.955 1 62.28 94 SER A N 1
ATOM 705 C CA . SER A 1 94 ? 15.234 -0.257 2.123 1 62.28 94 SER A CA 1
ATOM 706 C C . SER A 1 94 ? 15.938 -1.249 3.043 1 62.28 94 SER A C 1
ATOM 708 O O . SER A 1 94 ? 15.344 -1.734 4.008 1 62.28 94 SER A O 1
ATOM 710 N N . GLU A 1 95 ? 17.141 -1.733 2.678 1 62.59 95 GLU A N 1
ATOM 711 C CA . GLU A 1 95 ? 17.922 -2.676 3.463 1 62.59 95 GLU A CA 1
ATOM 712 C C . GLU A 1 95 ? 18.156 -2.156 4.879 1 62.59 95 GLU A C 1
ATOM 714 O O . GLU A 1 95 ? 18.359 -2.941 5.809 1 62.59 95 GLU A O 1
ATOM 719 N N . HIS A 1 96 ? 18.141 -0.868 5.039 1 64.94 96 HIS A N 1
ATOM 720 C CA . HIS A 1 96 ? 18.438 -0.269 6.336 1 64.94 96 HIS A CA 1
ATOM 721 C C . HIS A 1 96 ? 17.156 0.114 7.066 1 64.94 96 HIS A C 1
ATOM 723 O O . HIS A 1 96 ? 17.203 0.748 8.125 1 64.94 96 HIS A O 1
ATOM 729 N N . PHE A 1 97 ? 16.125 -0.392 6.57 1 66.06 97 PHE A N 1
ATOM 730 C CA . PHE A 1 97 ? 14.867 -0 7.176 1 66.06 97 PHE A CA 1
ATOM 731 C C . PHE A 1 97 ? 14.578 -0.835 8.422 1 66.06 97 PHE A C 1
ATOM 733 O O . PHE A 1 97 ? 14.672 -2.064 8.383 1 66.06 97 PHE A O 1
ATOM 740 N N . THR A 1 98 ? 14.398 -0.243 9.5 1 70.94 98 THR A N 1
ATOM 741 C CA . THR A 1 98 ? 14.156 -0.911 10.773 1 70.94 98 THR A CA 1
ATOM 742 C C . THR A 1 98 ? 12.805 -0.51 11.352 1 70.94 98 THR A C 1
ATOM 744 O O . THR A 1 98 ? 12.195 0.46 10.898 1 70.94 98 THR A O 1
ATOM 747 N N . LEU A 1 99 ? 12.359 -1.287 12.312 1 74.69 99 LEU A N 1
ATOM 748 C CA . LEU A 1 99 ? 11.133 -0.968 13.039 1 74.69 99 LEU A CA 1
ATOM 749 C C . LEU A 1 99 ? 11.242 0.396 13.711 1 74.69 99 LEU A C 1
ATOM 751 O O . LEU A 1 99 ? 10.258 1.142 13.766 1 74.69 99 LEU A O 1
ATOM 755 N N . ASP A 1 100 ? 12.406 0.693 14.156 1 78.12 100 ASP A N 1
ATOM 756 C CA . ASP A 1 100 ? 12.656 1.983 14.789 1 78.12 100 ASP A CA 1
ATOM 757 C C . ASP A 1 100 ? 12.406 3.133 13.812 1 78.12 100 ASP A C 1
ATOM 759 O O . ASP A 1 100 ? 11.766 4.125 14.172 1 78.12 100 ASP A O 1
ATOM 763 N N . MET A 1 101 ? 12.914 2.953 12.648 1 74.69 101 MET A N 1
ATOM 764 C CA . MET A 1 101 ? 12.695 3.969 11.625 1 74.69 101 MET A CA 1
ATOM 765 C C . MET A 1 101 ? 11.219 4.105 11.289 1 74.69 101 MET A C 1
ATOM 767 O O . MET A 1 101 ? 10.711 5.219 11.148 1 74.69 101 MET A O 1
ATOM 771 N N . TYR A 1 102 ? 10.656 3.004 11.32 1 79 102 TYR A N 1
ATOM 772 C CA . TYR A 1 102 ? 9.25 2.99 10.945 1 79 102 TYR A CA 1
ATOM 773 C C . TYR A 1 102 ? 8.398 3.73 11.977 1 79 102 TYR A C 1
ATOM 775 O O . TYR A 1 102 ? 7.617 4.613 11.617 1 79 102 TYR A O 1
ATOM 783 N N . VAL A 1 103 ? 8.555 3.326 13.172 1 83.75 103 VAL A N 1
ATOM 784 C CA . VAL A 1 103 ? 7.781 3.945 14.25 1 83.75 103 VAL A CA 1
ATOM 785 C C . VAL A 1 103 ? 8.133 5.43 14.344 1 83.75 103 VAL A C 1
ATOM 787 O O . VAL A 1 103 ? 7.258 6.266 14.586 1 83.75 103 VAL A O 1
ATOM 790 N N . SER A 1 104 ? 9.344 5.699 14.078 1 84.25 104 SER A N 1
ATOM 791 C CA . SER A 1 104 ? 9.773 7.094 14.094 1 84.25 104 SER A CA 1
ATOM 792 C C . SER A 1 104 ? 9.094 7.895 12.992 1 84.25 104 SER A C 1
ATOM 794 O O . SER A 1 104 ? 8.656 9.023 13.219 1 84.25 104 SER A O 1
ATOM 796 N N . ARG A 1 105 ? 9.008 7.332 11.891 1 82.94 105 ARG A N 1
ATOM 797 C CA . ARG A 1 105 ? 8.375 8.016 10.766 1 82.94 105 ARG A CA 1
ATOM 798 C C . ARG A 1 105 ? 6.875 8.172 11 1 82.94 105 ARG A C 1
ATOM 800 O O . ARG A 1 105 ? 6.277 9.164 10.578 1 82.94 105 ARG A O 1
ATOM 807 N N . MET A 1 106 ? 6.27 7.195 11.656 1 87.62 106 MET A N 1
ATOM 808 C CA . MET A 1 106 ? 4.867 7.316 12.039 1 87.62 106 MET A CA 1
ATOM 809 C C . MET A 1 106 ? 4.66 8.5 12.977 1 87.62 106 MET A C 1
ATOM 811 O O . MET A 1 106 ? 3.699 9.258 12.828 1 87.62 106 MET A O 1
ATOM 815 N N . LEU A 1 107 ? 5.59 8.578 13.891 1 90.06 107 LEU A N 1
ATOM 816 C CA . LEU A 1 107 ? 5.52 9.664 14.859 1 90.06 107 LEU A CA 1
ATOM 817 C C . LEU A 1 107 ? 5.684 11.016 14.18 1 90.06 107 LEU A C 1
ATOM 819 O O . LEU A 1 107 ? 4.879 11.93 14.398 1 90.06 107 LEU A O 1
ATOM 823 N N . VAL A 1 108 ? 6.664 11.125 13.398 1 87.25 108 VAL A N 1
ATOM 824 C CA . VAL A 1 108 ? 6.957 12.375 12.711 1 87.25 108 VAL A CA 1
ATOM 825 C C . VAL A 1 108 ? 5.77 12.773 11.836 1 87.25 108 VAL A C 1
ATOM 827 O O . VAL A 1 108 ? 5.348 13.93 11.844 1 87.25 108 VAL A O 1
ATOM 830 N N . GLY A 1 109 ? 5.297 11.828 11.078 1 89.94 109 GLY A N 1
ATOM 831 C CA . GLY A 1 109 ? 4.137 12.109 10.242 1 89.94 109 GLY A CA 1
ATOM 832 C C . GLY A 1 109 ? 2.926 12.555 11.039 1 89.94 109 GLY A C 1
ATOM 833 O O . GLY A 1 109 ? 2.26 13.523 10.672 1 89.94 109 GLY A O 1
ATOM 834 N N . SER A 1 110 ? 2.617 11.82 12.062 1 91.25 110 SER A N 1
ATOM 835 C CA . SER A 1 110 ? 1.479 12.172 12.906 1 91.25 110 SER A CA 1
ATOM 836 C C . SER A 1 110 ? 1.656 13.555 13.523 1 91.25 110 SER A C 1
ATOM 838 O O . SER A 1 110 ? 0.697 14.32 13.633 1 91.25 110 SER A O 1
ATOM 840 N N . GLN A 1 111 ? 2.834 13.891 13.945 1 90.75 111 GLN A N 1
ATOM 841 C CA . GLN A 1 111 ? 3.137 15.203 14.508 1 90.75 111 GLN A CA 1
ATOM 842 C C . GLN A 1 111 ? 2.949 16.312 13.469 1 90.75 111 GLN A C 1
ATOM 844 O O . GLN A 1 111 ? 2.447 17.391 13.781 1 90.75 111 GLN A O 1
ATOM 849 N N . LEU A 1 112 ? 3.416 16.016 12.328 1 89.81 112 LEU A N 1
ATOM 850 C CA . LEU A 1 112 ? 3.26 16.984 11.25 1 89.81 112 LEU A CA 1
ATOM 851 C C . LEU A 1 112 ? 1.796 17.375 11.07 1 89.81 112 LEU A C 1
ATOM 853 O O . LEU A 1 112 ? 1.462 18.562 11.055 1 89.81 112 LEU A O 1
ATOM 857 N N . TYR A 1 113 ? 0.932 16.422 10.953 1 93.19 113 TYR A N 1
ATOM 858 C CA . TYR A 1 113 ? -0.474 16.703 10.68 1 93.19 113 TYR A CA 1
ATOM 859 C C . TYR A 1 113 ? -1.161 17.297 11.898 1 93.19 113 TYR A C 1
ATOM 861 O O . TYR A 1 113 ? -2.066 18.125 11.766 1 93.19 113 TYR A O 1
ATOM 869 N N . GLN A 1 114 ? -0.7 16.875 13.07 1 91.44 114 GLN A N 1
ATOM 870 C CA . GLN A 1 114 ? -1.199 17.516 14.281 1 91.44 114 GLN A CA 1
ATOM 871 C C . GLN A 1 114 ? -0.867 19.016 14.289 1 91.44 114 GLN A C 1
ATOM 873 O O . GLN A 1 114 ? -1.697 19.828 14.672 1 91.44 114 GLN A O 1
ATOM 878 N N . GLY A 1 115 ? 0.35 19.281 13.875 1 89.31 115 GLY A N 1
ATOM 879 C CA . GLY A 1 115 ? 0.755 20.688 13.766 1 89.31 115 GLY A CA 1
ATOM 880 C C . GLY A 1 115 ? -0.05 21.453 12.742 1 89.31 115 GLY A C 1
ATOM 881 O O . GLY A 1 115 ? -0.472 22.594 13.008 1 89.31 115 GLY A O 1
ATOM 882 N N . LEU A 1 116 ? -0.203 20.906 11.602 1 91.81 116 LEU A N 1
ATOM 883 C CA . LEU A 1 116 ? -0.991 21.562 10.555 1 91.81 116 LEU A CA 1
ATOM 884 C C . LEU A 1 116 ? -2.42 21.797 11.031 1 91.81 116 LEU A C 1
ATOM 886 O O . LEU A 1 116 ? -2.971 22.891 10.82 1 91.81 116 LEU A O 1
ATOM 890 N N . LEU A 1 117 ? -2.979 20.828 11.672 1 93.44 117 LEU A N 1
ATOM 891 C CA . LEU A 1 117 ? -4.344 20.953 12.172 1 93.44 117 LEU A CA 1
ATOM 892 C C . LEU A 1 117 ? -4.434 22.031 13.242 1 93.44 117 LEU A C 1
ATOM 894 O O . LEU A 1 117 ? -5.465 22.703 13.367 1 93.44 117 LEU A O 1
ATOM 898 N N . GLY A 1 118 ? -3.412 22.156 14.031 1 91.5 118 GLY A N 1
ATOM 899 C CA . GLY A 1 118 ? -3.383 23.234 15.016 1 91.5 118 GLY A CA 1
ATOM 900 C C . GLY A 1 118 ? -3.523 24.609 14.406 1 91.5 118 GLY A C 1
ATOM 901 O O . GLY A 1 118 ? -4.289 25.438 14.898 1 91.5 118 GLY A O 1
ATOM 902 N N . VAL A 1 119 ? -2.836 24.828 13.312 1 91.81 119 VAL A N 1
ATOM 903 C CA . VAL A 1 119 ? -2.875 26.109 12.625 1 91.81 119 VAL A CA 1
ATOM 904 C C . VAL A 1 119 ? -4.215 26.281 11.914 1 91.81 119 VAL A C 1
ATOM 906 O O . VAL A 1 119 ? -4.859 27.328 12.023 1 91.81 119 VAL A O 1
ATOM 909 N N . LEU A 1 120 ? -4.684 25.281 11.234 1 94.19 120 LEU A N 1
ATOM 910 C CA . LEU A 1 120 ? -5.875 25.359 10.398 1 94.19 120 LEU A CA 1
ATOM 911 C C . LEU A 1 120 ? -7.137 25.422 11.25 1 94.19 120 LEU A C 1
ATOM 913 O O . LEU A 1 120 ? -8.125 26.047 10.859 1 94.19 120 LEU A O 1
ATOM 917 N N . SER A 1 121 ? -7.059 24.719 12.375 1 92.56 121 SER A N 1
ATOM 918 C CA . SER A 1 121 ? -8.219 24.734 13.266 1 92.56 121 SER A CA 1
ATOM 919 C C . SER A 1 121 ? -8.461 26.125 13.844 1 92.56 121 SER A C 1
ATOM 921 O O . SER A 1 121 ? -9.586 26.438 14.25 1 92.56 121 SER A O 1
ATOM 923 N N . ASP A 1 122 ? -7.457 26.938 13.914 1 91.12 122 ASP A N 1
ATOM 924 C CA . ASP A 1 122 ? -7.602 28.328 14.352 1 91.12 122 ASP A CA 1
ATOM 925 C C . ASP A 1 122 ? -8.289 29.172 13.289 1 91.12 122 ASP A C 1
ATOM 927 O O . ASP A 1 122 ? -8.906 30.203 13.602 1 91.12 122 ASP A O 1
ATOM 931 N N . LYS A 1 123 ? -8.211 28.766 12.039 1 91.44 123 LYS A N 1
ATOM 932 C CA . LYS A 1 123 ? -8.727 29.531 10.922 1 91.44 123 LYS A CA 1
ATOM 933 C C . LYS A 1 123 ? -10.133 29.094 10.547 1 91.44 123 LYS A C 1
ATOM 935 O O . LYS A 1 123 ? -10.93 29.891 10.031 1 91.44 123 LYS A O 1
ATOM 940 N N . LEU A 1 124 ? -10.359 27.875 10.727 1 90.94 124 LEU A N 1
ATOM 941 C CA . LEU A 1 124 ? -11.656 27.312 10.344 1 90.94 124 LEU A CA 1
ATOM 942 C C . LEU A 1 124 ? -12.141 26.312 11.391 1 90.94 124 LEU A C 1
ATOM 944 O O . LEU A 1 124 ? -11.352 25.516 11.914 1 90.94 124 LEU A O 1
ATOM 948 N N . SER A 1 125 ? -13.477 26.328 11.609 1 90 125 SER A N 1
ATOM 949 C CA . SER A 1 125 ? -14.062 25.391 12.562 1 90 125 SER A CA 1
ATOM 950 C C . SER A 1 125 ? -14.312 24.031 11.922 1 90 125 SER A C 1
ATOM 952 O O . SER A 1 125 ? -14.32 23.906 10.695 1 90 125 SER A O 1
ATOM 954 N N . GLY A 1 126 ? -14.406 22.953 12.75 1 92.75 126 GLY A N 1
ATOM 955 C CA . GLY A 1 126 ? -14.773 21.641 12.25 1 92.75 126 GLY A CA 1
ATOM 956 C C . GLY A 1 126 ? -13.609 20.656 12.227 1 92.75 126 GLY A C 1
ATOM 957 O O . GLY A 1 126 ? -13.766 19.516 11.82 1 92.75 126 GLY A O 1
ATOM 958 N N . LEU A 1 127 ? -12.469 21.141 12.633 1 95.5 127 LEU A N 1
ATOM 959 C CA . LEU A 1 127 ? -11.281 20.297 12.547 1 95.5 127 LEU A CA 1
ATOM 960 C C . LEU A 1 127 ? -10.867 19.781 13.922 1 95.5 127 LEU A C 1
ATOM 962 O O . LEU A 1 127 ? -9.93 19 14.047 1 95.5 127 LEU A O 1
ATOM 966 N N . ASN A 1 128 ? -11.633 20.078 14.984 1 93.31 128 ASN A N 1
ATOM 967 C CA . ASN A 1 128 ? -11.234 19.812 16.359 1 93.31 128 ASN A CA 1
ATOM 968 C C . ASN A 1 128 ? -11.25 18.312 16.672 1 93.31 128 ASN A C 1
ATOM 970 O O . ASN A 1 128 ? -10.359 17.812 17.359 1 93.31 128 ASN A O 1
ATOM 974 N N . ASP A 1 129 ? -12.281 17.672 16.203 1 94.62 129 ASP A N 1
ATOM 975 C CA . ASP A 1 129 ? -12.367 16.234 16.453 1 94.62 129 ASP A CA 1
ATOM 976 C C . ASP A 1 129 ? -11.195 15.5 15.82 1 94.62 129 ASP A C 1
ATOM 978 O O . ASP A 1 129 ? -10.617 14.594 16.438 1 94.62 129 ASP A O 1
ATOM 982 N N . LEU A 1 130 ? -10.93 15.883 14.625 1 95.5 130 LEU A N 1
ATOM 983 C CA . LEU A 1 130 ? -9.812 15.258 13.922 1 95.5 130 LEU A CA 1
ATOM 984 C C . LEU A 1 130 ? -8.492 15.531 14.641 1 95.5 130 LEU A C 1
ATOM 986 O O . LEU A 1 130 ? -7.656 14.633 14.766 1 95.5 130 LEU A O 1
ATOM 990 N N . ARG A 1 131 ? -8.367 16.75 15.117 1 94.44 131 ARG A N 1
ATOM 991 C CA . ARG A 1 131 ? -7.168 17.125 15.867 1 94.44 131 ARG A CA 1
ATOM 992 C C . ARG A 1 131 ? -7.027 16.297 17.141 1 94.44 131 ARG A C 1
ATOM 994 O O . ARG A 1 131 ? -5.934 15.836 17.469 1 94.44 131 ARG A O 1
ATOM 1001 N N . ALA A 1 132 ? -8.109 16.047 17.828 1 95.31 132 ALA A N 1
ATOM 1002 C CA . ALA A 1 132 ? -8.109 15.227 19.031 1 95.31 132 ALA A CA 1
ATOM 1003 C C . ALA A 1 132 ? -7.73 13.789 18.719 1 95.31 132 ALA A C 1
ATOM 1005 O O . ALA A 1 132 ? -6.945 13.172 19.438 1 95.31 132 ALA A O 1
ATOM 1006 N N . ASP A 1 133 ? -8.289 13.266 17.672 1 96.19 133 ASP A N 1
ATOM 1007 C CA . ASP A 1 133 ? -7.98 11.891 17.266 1 96.19 133 ASP A CA 1
ATOM 1008 C C . ASP A 1 133 ? -6.5 11.734 16.938 1 96.19 133 ASP A C 1
ATOM 1010 O O . ASP A 1 133 ? -5.887 10.719 17.281 1 96.19 133 ASP A O 1
ATOM 1014 N N . LEU A 1 134 ? -5.973 12.711 16.266 1 95.31 134 LEU A N 1
ATOM 1015 C CA . LEU A 1 134 ? -4.559 12.648 15.914 1 95.31 134 LEU A CA 1
ATOM 1016 C C . LEU A 1 134 ? -3.678 12.734 17.156 1 95.31 134 LEU A C 1
ATOM 1018 O O . LEU A 1 134 ? -2.617 12.109 17.203 1 95.31 134 LEU A O 1
ATOM 1022 N N . ARG A 1 135 ? -4.109 13.547 18.109 1 94.88 135 ARG A N 1
ATOM 1023 C CA . ARG A 1 135 ? -3.391 13.602 19.391 1 94.88 135 ARG A CA 1
ATOM 1024 C C . ARG A 1 135 ? -3.383 12.234 20.062 1 94.88 135 ARG A C 1
ATOM 1026 O O . ARG A 1 135 ? -2.346 11.797 20.562 1 94.88 135 ARG A O 1
ATOM 1033 N N . ASP A 1 136 ? -4.477 11.57 20.062 1 96.5 136 ASP A N 1
ATOM 1034 C CA . ASP A 1 136 ? -4.57 10.227 20.641 1 96.5 136 ASP A CA 1
ATOM 1035 C C . ASP A 1 136 ? -3.697 9.242 19.875 1 96.5 136 ASP A C 1
ATOM 1037 O O . ASP A 1 136 ? -3.061 8.375 20.469 1 96.5 136 ASP A O 1
ATOM 1041 N N . LEU A 1 137 ? -3.717 9.336 18.578 1 96.12 137 LEU A N 1
ATOM 1042 C CA . LEU A 1 137 ? -2.879 8.469 17.75 1 96.12 137 LEU A CA 1
ATOM 1043 C C . LEU A 1 137 ? -1.406 8.633 18.125 1 96.12 137 LEU A C 1
ATOM 1045 O O . LEU A 1 137 ? -0.691 7.641 18.297 1 96.12 137 LEU A O 1
ATOM 1049 N N . LEU A 1 138 ? -1.021 9.891 18.266 1 94.19 138 LEU A N 1
ATOM 1050 C CA . LEU A 1 138 ? 0.353 10.188 18.656 1 94.19 138 LEU A CA 1
ATOM 1051 C C . LEU A 1 138 ? 0.699 9.531 19.984 1 94.19 138 LEU A C 1
ATOM 1053 O O . LEU A 1 138 ? 1.792 8.984 20.141 1 94.19 138 LEU A O 1
ATOM 1057 N N . THR A 1 139 ? -0.206 9.578 20.844 1 94.5 139 THR A N 1
ATOM 1058 C CA . THR A 1 139 ? -0.021 8.961 22.141 1 94.5 139 THR A CA 1
ATOM 1059 C C . THR A 1 139 ? 0.219 7.465 22.016 1 94.5 139 THR A C 1
ATOM 1061 O O . THR A 1 139 ? 1.153 6.922 22.609 1 94.5 139 THR A O 1
ATOM 1064 N N . HIS A 1 140 ? -0.554 6.816 21.219 1 94.25 140 HIS A N 1
ATOM 1065 C CA . HIS A 1 140 ? -0.435 5.367 21.078 1 94.25 140 HIS A CA 1
ATOM 1066 C C . HIS A 1 140 ? 0.827 4.996 20.297 1 94.25 140 HIS A C 1
ATOM 1068 O O . HIS A 1 140 ? 1.45 3.969 20.578 1 94.25 140 HIS A O 1
ATOM 1074 N N . ILE A 1 141 ? 1.213 5.754 19.297 1 92.44 141 ILE A N 1
ATOM 1075 C CA . ILE A 1 141 ? 2.453 5.48 18.578 1 92.44 141 ILE A CA 1
ATOM 1076 C C . ILE A 1 141 ? 3.645 5.66 19.516 1 92.44 141 ILE A C 1
ATOM 1078 O O . ILE A 1 141 ? 4.609 4.898 19.453 1 92.44 141 ILE A O 1
ATOM 1082 N N . THR A 1 142 ? 3.611 6.711 20.375 1 91.81 142 THR A N 1
ATOM 1083 C CA . THR A 1 142 ? 4.66 6.922 21.359 1 91.81 142 THR A CA 1
ATOM 1084 C C . THR A 1 142 ? 4.762 5.723 22.312 1 91.81 142 THR A C 1
ATOM 1086 O O . THR A 1 142 ? 5.863 5.281 22.641 1 91.81 142 THR A O 1
ATOM 1089 N N . LYS A 1 143 ? 3.635 5.195 22.703 1 91.56 143 LYS A N 1
ATOM 1090 C CA . LYS A 1 143 ? 3.617 3.998 23.531 1 91.56 143 LYS A CA 1
ATOM 1091 C C . LYS A 1 143 ? 4.254 2.814 22.812 1 91.56 143 LYS A C 1
ATOM 1093 O O . LYS A 1 143 ? 4.93 1.992 23.438 1 91.56 143 LYS A O 1
ATOM 1098 N N . MET A 1 144 ? 3.992 2.736 21.516 1 88.31 144 MET A N 1
ATOM 1099 C CA . MET A 1 144 ? 4.633 1.695 20.719 1 88.31 144 MET A CA 1
ATOM 1100 C C . MET A 1 144 ? 6.152 1.832 20.766 1 88.31 144 MET A C 1
ATOM 1102 O O . MET A 1 144 ? 6.863 0.841 20.938 1 88.31 144 MET A O 1
ATOM 1106 N N . LYS A 1 145 ? 6.586 3.018 20.578 1 87.94 145 LYS A N 1
ATOM 1107 C CA . LYS A 1 145 ? 8.023 3.281 20.594 1 87.94 145 LYS A CA 1
ATOM 1108 C C . LYS A 1 145 ? 8.633 2.896 21.938 1 87.94 145 LYS A C 1
ATOM 1110 O O . LYS A 1 145 ? 9.695 2.271 22 1 87.94 145 LYS A O 1
ATOM 1115 N N . GLU A 1 146 ? 8.016 3.271 22.953 1 88.81 146 GLU A N 1
ATOM 1116 C CA . GLU A 1 146 ? 8.492 2.977 24.297 1 88.81 146 GLU A CA 1
ATOM 1117 C C . GLU A 1 146 ? 8.484 1.476 24.562 1 88.81 146 GLU A C 1
ATOM 1119 O O . GLU A 1 146 ? 9.422 0.94 25.156 1 88.81 146 GLU A O 1
ATOM 1124 N N . ALA A 1 147 ? 7.426 0.813 24.156 1 84.94 147 ALA A N 1
ATOM 1125 C CA . ALA A 1 147 ? 7.281 -0.62 24.391 1 84.94 147 ALA A CA 1
ATOM 1126 C C . ALA A 1 147 ? 8.359 -1.413 23.672 1 84.94 147 ALA A C 1
ATOM 1128 O O . ALA A 1 147 ? 8.805 -2.457 24.156 1 84.94 147 ALA A O 1
ATOM 1129 N N . ALA A 1 148 ? 8.758 -0.908 22.578 1 79.38 148 ALA A N 1
ATOM 1130 C CA . ALA A 1 148 ? 9.773 -1.601 21.781 1 79.38 148 ALA A CA 1
ATOM 1131 C C . ALA A 1 148 ? 11.172 -1.081 22.109 1 79.38 148 ALA A C 1
ATOM 1133 O O . ALA A 1 148 ? 12.164 -1.562 21.562 1 79.38 148 ALA A O 1
ATOM 1134 N N . GLN A 1 149 ? 11.266 -0.107 23.078 1 80.69 149 GLN A N 1
ATOM 1135 C CA . GLN A 1 149 ? 12.531 0.474 23.5 1 80.69 149 GLN A CA 1
ATOM 1136 C C . GLN A 1 149 ? 13.336 0.993 22.312 1 80.69 149 GLN A C 1
ATOM 1138 O O . GLN A 1 149 ? 14.523 0.705 22.188 1 80.69 149 GLN A O 1
ATOM 1143 N N . LEU A 1 150 ? 12.492 1.492 21.391 1 74.88 150 LEU A N 1
ATOM 1144 C CA . LEU A 1 150 ? 13.117 2.055 20.203 1 74.88 150 LEU A CA 1
ATOM 1145 C C . LEU A 1 150 ? 13.734 3.416 20.5 1 74.88 150 LEU A C 1
ATOM 1147 O O . LEU A 1 150 ? 13.148 4.227 21.219 1 74.88 150 LEU A O 1
ATOM 1151 N N . ASP A 1 151 ? 15.07 3.613 20.375 1 66.94 151 ASP A N 1
ATOM 1152 C CA . ASP A 1 151 ? 15.844 4.789 20.766 1 66.94 151 ASP A CA 1
ATOM 1153 C C . ASP A 1 151 ? 15.727 5.891 19.719 1 66.94 151 ASP A C 1
ATOM 1155 O O . ASP A 1 151 ? 16.234 7 19.906 1 66.94 151 ASP A O 1
ATOM 1159 N N . GLY A 1 152 ? 15.219 5.602 18.578 1 58.09 152 GLY A N 1
ATOM 1160 C CA . GLY A 1 152 ? 15.422 6.598 17.547 1 58.09 152 GLY A CA 1
ATOM 1161 C C . GLY A 1 152 ? 14.773 7.934 17.859 1 58.09 152 GLY A C 1
ATOM 1162 O O . GLY A 1 152 ? 13.719 7.98 18.484 1 58.09 152 GLY A O 1
ATOM 1163 N N . ASN A 1 153 ? 15.648 8.977 18 1 52.94 153 ASN A N 1
ATOM 1164 C CA . ASN A 1 153 ? 15.25 10.359 18.234 1 52.94 153 ASN A CA 1
ATOM 1165 C C . ASN A 1 153 ? 14.32 10.875 17.141 1 52.94 153 ASN A C 1
ATOM 1167 O O . ASN A 1 153 ? 14.555 10.641 15.961 1 52.94 153 ASN A O 1
ATOM 1171 N N . VAL A 1 154 ? 13.062 10.875 17.406 1 55.16 154 VAL A N 1
ATOM 1172 C CA . VAL A 1 154 ? 12.141 11.594 16.531 1 55.16 154 VAL A CA 1
ATOM 1173 C C . VAL A 1 154 ? 12.672 13 16.266 1 55.16 154 VAL A C 1
ATOM 1175 O O . VAL A 1 154 ? 12.898 13.773 17.203 1 55.16 154 VAL A O 1
ATOM 1178 N N . SER A 1 155 ? 13.617 13.172 15.234 1 48.53 155 SER A N 1
ATOM 1179 C CA . SER A 1 155 ? 14 14.555 14.953 1 48.53 155 SER A CA 1
ATOM 1180 C C . SER A 1 155 ? 12.789 15.477 14.922 1 48.53 155 SER A C 1
ATOM 1182 O O . SER A 1 155 ? 11.75 15.125 14.359 1 48.53 155 SER A O 1
ATOM 1184 N N . ASP A 1 156 ? 12.617 16.234 15.852 1 47.72 156 ASP A N 1
ATOM 1185 C CA . ASP A 1 156 ? 11.711 17.375 15.961 1 47.72 156 ASP A CA 1
ATOM 1186 C C . ASP A 1 156 ? 11.609 18.125 14.633 1 47.72 156 ASP A C 1
ATOM 1188 O O . ASP A 1 156 ? 12.227 19.172 14.461 1 47.72 156 ASP A O 1
ATOM 1192 N N . GLN A 1 157 ? 11.883 17.516 13.586 1 47.72 157 GLN A N 1
ATOM 1193 C CA . GLN A 1 157 ? 11.922 18.328 12.375 1 47.72 157 GLN A CA 1
ATOM 1194 C C . GLN A 1 157 ? 10.602 19.062 12.148 1 47.72 157 GLN A C 1
ATOM 1196 O O . GLN A 1 157 ? 10.375 19.625 11.086 1 47.72 157 GLN A O 1
ATOM 1201 N N . ASN A 1 158 ? 9.648 18.891 12.93 1 49.38 158 ASN A N 1
ATOM 1202 C CA . ASN A 1 158 ? 8.344 19.406 12.539 1 49.38 158 ASN A CA 1
ATOM 1203 C C . ASN A 1 158 ? 8.359 20.922 12.43 1 49.38 158 ASN A C 1
ATOM 1205 O O . ASN A 1 158 ? 8.062 21.625 13.398 1 49.38 158 ASN A O 1
ATOM 1209 N N . GLN A 1 159 ? 9.422 21.422 11.836 1 52 159 GLN A N 1
ATOM 1210 C CA . GLN A 1 159 ? 9.188 22.844 11.578 1 52 159 GLN A CA 1
ATOM 1211 C C . GLN A 1 159 ? 7.863 23.047 10.852 1 52 159 GLN A C 1
ATOM 1213 O O . GLN A 1 159 ? 7.664 22.547 9.75 1 52 159 GLN A O 1
ATOM 1218 N N . ILE A 1 160 ? 6.777 22.984 11.633 1 58.19 160 ILE A N 1
ATOM 1219 C CA . ILE A 1 160 ? 5.523 23.438 11.023 1 58.19 160 ILE A CA 1
ATOM 1220 C C . ILE A 1 160 ? 5.75 24.734 10.266 1 58.19 160 ILE A C 1
ATOM 1222 O O . ILE A 1 160 ? 6.164 25.734 10.852 1 58.19 160 ILE A O 1
ATOM 1226 N N . PRO A 1 161 ? 5.91 24.625 8.914 1 63.09 161 PRO A N 1
ATOM 1227 C CA . PRO A 1 161 ? 6.09 25.859 8.156 1 63.09 161 PRO A CA 1
ATOM 1228 C C . PRO A 1 161 ? 5.242 27.016 8.688 1 63.09 161 PRO A C 1
ATOM 1230 O O . PRO A 1 161 ? 4.273 26.797 9.422 1 63.09 161 PRO A O 1
ATOM 1233 N N . ASP A 1 162 ? 5.77 28.125 8.727 1 80.81 162 ASP A N 1
ATOM 1234 C CA . ASP A 1 162 ? 5 29.344 9 1 80.81 162 ASP A CA 1
ATOM 1235 C C . ASP A 1 162 ? 3.756 29.422 8.125 1 80.81 162 ASP A C 1
ATOM 1237 O O . ASP A 1 162 ? 3.609 30.344 7.324 1 80.81 162 ASP A O 1
ATOM 1241 N N . LEU A 1 163 ? 2.896 28.312 8.109 1 87.62 163 LEU A N 1
ATOM 1242 C CA . LEU A 1 163 ? 1.675 28.219 7.316 1 87.62 163 LEU A CA 1
ATOM 1243 C C . LEU A 1 163 ? 0.699 29.328 7.707 1 87.62 163 LEU A C 1
ATOM 1245 O O . LEU A 1 163 ? 0.043 29.922 6.84 1 87.62 163 LEU A O 1
ATOM 1249 N N . ALA A 1 164 ? 0.7 29.703 8.938 1 88.38 164 ALA A N 1
ATOM 1250 C CA . ALA A 1 164 ? -0.244 30.703 9.445 1 88.38 164 ALA A CA 1
ATOM 1251 C C . ALA A 1 164 ? -0.061 32.031 8.742 1 88.38 164 ALA A C 1
ATOM 1253 O O . ALA A 1 164 ? -1.039 32.719 8.445 1 88.38 164 ALA A O 1
ATOM 1254 N N . SER A 1 165 ? 1.222 32.281 8.453 1 89.56 165 SER A N 1
ATOM 1255 C CA . SER A 1 165 ? 1.528 33.594 7.852 1 89.56 165 SER A CA 1
ATOM 1256 C C . SER A 1 165 ? 1.165 33.594 6.371 1 89.56 165 SER A C 1
ATOM 1258 O O . SER A 1 165 ? 1.085 34.688 5.762 1 89.56 165 SER A O 1
ATOM 1260 N N . ARG A 1 166 ? 0.809 32.469 5.828 1 89.94 166 ARG A N 1
ATOM 1261 C CA . ARG A 1 166 ? 0.549 32.375 4.395 1 89.94 166 ARG A CA 1
ATOM 1262 C C . ARG A 1 166 ? -0.936 32.188 4.117 1 89.94 166 ARG A C 1
ATOM 1264 O O . ARG A 1 166 ? -1.354 32.125 2.961 1 89.94 166 ARG A O 1
ATOM 1271 N N . LEU A 1 167 ? -1.631 32.094 5.184 1 92 167 LEU A N 1
ATOM 1272 C CA . LEU A 1 167 ? -3.072 31.891 5.051 1 92 167 LEU A CA 1
ATOM 1273 C C . LEU A 1 167 ? -3.795 33.25 5.059 1 92 167 LEU A C 1
ATOM 1275 O O . LEU A 1 167 ? -4.426 33.594 6.055 1 92 167 LEU A O 1
ATOM 1279 N N . HIS A 1 168 ? -3.797 33.938 3.932 1 87.75 168 HIS A N 1
ATOM 1280 C CA . HIS A 1 168 ? -4.293 35.281 3.832 1 87.75 168 HIS A CA 1
ATOM 1281 C C . HIS A 1 168 ? -5.785 35.312 3.531 1 87.75 168 HIS A C 1
ATOM 1283 O O . HIS A 1 168 ? -6.445 36.344 3.721 1 87.75 168 HIS A O 1
ATOM 1289 N N . GLY A 1 169 ? -6.305 34.25 3.041 1 88.06 169 GLY A N 1
ATOM 1290 C CA . GLY A 1 169 ? -7.707 34.281 2.662 1 88.06 169 GLY A CA 1
ATOM 1291 C C . GLY A 1 169 ? -8.383 32.938 2.809 1 88.06 169 GLY A C 1
ATOM 1292 O O . GLY A 1 169 ? -7.75 31.953 3.201 1 88.06 169 GLY A O 1
ATOM 1293 N N . ASN A 1 170 ? -9.703 33.031 2.539 1 89.06 170 ASN A N 1
ATOM 1294 C CA . ASN A 1 170 ? -10.531 31.844 2.67 1 89.06 170 ASN A CA 1
ATOM 1295 C C . ASN A 1 170 ? -10.117 30.766 1.676 1 89.06 170 ASN A C 1
ATOM 1297 O O . ASN A 1 170 ? -10.164 29.562 1.991 1 89.06 170 ASN A O 1
ATOM 1301 N N . TYR A 1 171 ? -9.719 31.234 0.596 1 88 171 TYR A N 1
ATOM 1302 C CA . TYR A 1 171 ? -9.336 30.266 -0.424 1 88 171 TYR A CA 1
ATOM 1303 C C . TYR A 1 171 ? -8.086 29.516 -0.007 1 88 171 TYR A C 1
ATOM 1305 O O . TYR A 1 171 ? -8.023 28.281 -0.136 1 88 171 TYR A O 1
ATOM 1313 N N . GLU A 1 172 ? -7.09 30.281 0.469 1 90 172 GLU A N 1
ATOM 1314 C CA . GLU A 1 172 ? -5.844 29.641 0.893 1 90 172 GLU A CA 1
ATOM 1315 C C . GLU A 1 172 ? -6.086 28.656 2.023 1 90 172 GLU A C 1
ATOM 1317 O O . GLU A 1 172 ? -5.461 27.594 2.064 1 90 172 GLU A O 1
ATOM 1322 N N . VAL A 1 173 ? -7.023 29 2.848 1 92.25 173 VAL A N 1
ATOM 1323 C CA . VAL A 1 173 ? -7.344 28.141 3.979 1 92.25 173 VAL A CA 1
ATOM 1324 C C . VAL A 1 173 ? -7.992 26.859 3.477 1 92.25 173 VAL A C 1
ATOM 1326 O O . VAL A 1 173 ? -7.633 25.75 3.912 1 92.25 173 VAL A O 1
ATOM 1329 N N . GLN A 1 174 ? -8.844 26.969 2.527 1 90.94 174 GLN A N 1
ATOM 1330 C CA . GLN A 1 174 ? -9.547 25.812 1.979 1 90.94 174 GLN A CA 1
ATOM 1331 C C . GLN A 1 174 ? -8.586 24.891 1.228 1 90.94 174 GLN A C 1
ATOM 1333 O O . GLN A 1 174 ? -8.672 23.672 1.341 1 90.94 174 GLN A O 1
ATOM 1338 N N . VAL A 1 175 ? -7.719 25.531 0.538 1 87.5 175 VAL A N 1
ATOM 1339 C CA . VAL A 1 175 ? -6.73 24.75 -0.196 1 87.5 175 VAL A CA 1
ATOM 1340 C C . VAL A 1 175 ? -5.828 24.016 0.786 1 87.5 175 VAL A C 1
ATOM 1342 O O . VAL A 1 175 ? -5.535 22.828 0.598 1 87.5 175 VAL A O 1
ATOM 1345 N N . ALA A 1 176 ? -5.414 24.719 1.776 1 90.19 176 ALA A N 1
ATOM 1346 C CA . ALA A 1 176 ? -4.539 24.109 2.773 1 90.19 176 ALA A CA 1
ATOM 1347 C C . ALA A 1 176 ? -5.215 22.922 3.447 1 90.19 176 ALA A C 1
ATOM 1349 O O . ALA A 1 176 ? -4.594 21.875 3.637 1 90.19 176 ALA A O 1
ATOM 1350 N N . ILE A 1 177 ? -6.488 23.062 3.789 1 92.88 177 ILE A N 1
ATOM 1351 C CA . ILE A 1 177 ? -7.238 21.984 4.441 1 92.88 177 ILE A CA 1
ATOM 1352 C C . ILE A 1 177 ? -7.398 20.812 3.484 1 92.88 177 ILE A C 1
ATOM 1354 O O . ILE A 1 177 ? -7.199 19.656 3.871 1 92.88 177 ILE A O 1
ATOM 1358 N N . HIS A 1 178 ? -7.711 21.125 2.279 1 89.69 178 HIS A N 1
ATOM 1359 C CA . HIS A 1 178 ? -7.867 20.078 1.27 1 89.69 178 HIS A CA 1
ATOM 1360 C C . HIS A 1 178 ? -6.594 19.266 1.123 1 89.69 178 HIS A C 1
ATOM 1362 O O . HIS A 1 178 ? -6.637 18.031 1.139 1 89.69 178 HIS A O 1
ATOM 1368 N N . VAL A 1 179 ? -5.465 19.938 0.961 1 84.31 179 VAL A N 1
ATOM 1369 C CA . VAL A 1 179 ? -4.188 19.266 0.739 1 84.31 179 VAL A CA 1
ATOM 1370 C C . VAL A 1 179 ? -3.814 18.438 1.969 1 84.31 179 VAL A C 1
ATOM 1372 O O . VAL A 1 179 ? -3.396 17.281 1.847 1 84.31 179 VAL A O 1
ATOM 1375 N N . MET A 1 180 ? -4.012 19.078 3.082 1 89.31 180 MET A N 1
ATOM 1376 C CA . MET A 1 180 ? -3.68 18.375 4.324 1 89.31 180 MET A CA 1
ATOM 1377 C C . MET A 1 180 ? -4.52 17.125 4.484 1 89.31 180 MET A C 1
ATOM 1379 O O . MET A 1 180 ? -3.994 16.062 4.824 1 89.31 180 MET A O 1
ATOM 1383 N N . LEU A 1 181 ? -5.836 17.203 4.25 1 90.69 181 LEU A N 1
ATOM 1384 C CA . LEU A 1 181 ? -6.727 16.062 4.41 1 90.69 181 LEU A CA 1
ATOM 1385 C C . LEU A 1 181 ? -6.406 14.977 3.391 1 90.69 181 LEU A C 1
ATOM 1387 O O . LEU A 1 181 ? -6.457 13.781 3.709 1 90.69 181 LEU A O 1
ATOM 1391 N N . THR A 1 182 ? -6.059 15.383 2.229 1 83.44 182 THR A N 1
ATOM 1392 C CA . THR A 1 182 ? -5.676 14.43 1.193 1 83.44 182 THR A CA 1
ATOM 1393 C C . THR A 1 182 ? -4.406 13.68 1.589 1 83.44 182 THR A C 1
ATOM 1395 O O . THR A 1 182 ? -4.336 12.461 1.469 1 83.44 182 THR A O 1
ATOM 1398 N N . GLN A 1 183 ? -3.428 14.438 2.08 1 81.88 183 GLN A N 1
ATOM 1399 C CA . GLN A 1 183 ? -2.168 13.836 2.494 1 81.88 183 GLN A CA 1
ATOM 1400 C C . GLN A 1 183 ? -2.361 12.953 3.727 1 81.88 183 GLN A C 1
ATOM 1402 O O . GLN A 1 183 ? -1.78 11.867 3.82 1 81.88 183 GLN A O 1
ATOM 1407 N N . LEU A 1 184 ? -3.15 13.469 4.625 1 90 184 LEU A N 1
ATOM 1408 C CA . LEU A 1 184 ? -3.43 12.703 5.836 1 90 184 LEU A CA 1
ATOM 1409 C C . LEU A 1 184 ? -4.129 11.391 5.5 1 90 184 LEU A C 1
ATOM 1411 O O . LEU A 1 184 ? -3.826 10.352 6.09 1 90 184 LEU A O 1
ATOM 1415 N N . GLN A 1 185 ? -5.047 11.453 4.617 1 86.5 185 GLN A N 1
ATOM 1416 C CA . GLN A 1 185 ? -5.734 10.242 4.172 1 86.5 185 GLN A CA 1
ATOM 1417 C C . GLN A 1 185 ? -4.742 9.211 3.645 1 86.5 185 GLN A C 1
ATOM 1419 O O . GLN A 1 185 ? -4.797 8.039 4.023 1 86.5 185 GLN A O 1
ATOM 1424 N N . SER A 1 186 ? -3.863 9.672 2.822 1 77.12 186 SER A N 1
ATOM 1425 C CA . SER A 1 186 ? -2.848 8.773 2.275 1 77.12 186 SER A CA 1
ATOM 1426 C C . SER A 1 186 ? -1.954 8.219 3.377 1 77.12 186 SER A C 1
ATOM 1428 O O . SER A 1 186 ? -1.637 7.023 3.381 1 77.12 186 SER A O 1
ATOM 1430 N N . PHE A 1 187 ? -1.536 9.031 4.188 1 84.44 187 PHE A N 1
ATOM 1431 C CA . PHE A 1 187 ? -0.697 8.648 5.316 1 84.44 187 PHE A CA 1
ATOM 1432 C C . PHE A 1 187 ? -1.378 7.574 6.156 1 84.44 187 PHE A C 1
ATOM 1434 O O . PHE A 1 187 ? -0.751 6.582 6.531 1 84.44 187 PHE A O 1
ATOM 1441 N N . CYS A 1 188 ? -2.652 7.75 6.43 1 85.94 188 CYS A N 1
ATOM 1442 C CA . CYS A 1 188 ? -3.404 6.805 7.246 1 85.94 188 CYS A CA 1
ATOM 1443 C C . CYS A 1 188 ? -3.551 5.465 6.539 1 85.94 188 CYS A C 1
ATOM 1445 O O . CYS A 1 188 ? -3.496 4.41 7.176 1 85.94 188 CYS A O 1
ATOM 1447 N N . HIS A 1 189 ? -3.701 5.512 5.309 1 76.25 189 HIS A N 1
ATOM 1448 C CA . HIS A 1 189 ? -3.742 4.266 4.551 1 76.25 189 HIS A CA 1
ATOM 1449 C C . HIS A 1 189 ? -2.434 3.496 4.688 1 76.25 189 HIS A C 1
ATOM 1451 O O . HIS A 1 189 ? -2.443 2.279 4.879 1 76.25 189 HIS A O 1
ATOM 1457 N N . ASP A 1 190 ? -1.396 4.188 4.586 1 75.44 190 ASP A N 1
ATOM 1458 C CA . ASP A 1 190 ? -0.089 3.557 4.738 1 75.44 190 ASP A CA 1
ATOM 1459 C C . ASP A 1 190 ? 0.089 2.998 6.148 1 75.44 190 ASP A C 1
ATOM 1461 O O . ASP A 1 190 ? 0.662 1.921 6.328 1 75.44 190 ASP A O 1
ATOM 1465 N N . LEU A 1 191 ? -0.407 3.75 7.09 1 82.94 191 LEU A N 1
ATOM 1466 C CA . LEU A 1 191 ? -0.312 3.305 8.477 1 82.94 191 LEU A CA 1
ATOM 1467 C C . LEU A 1 191 ? -1.059 1.991 8.68 1 82.94 191 LEU A C 1
ATOM 1469 O O . LEU A 1 191 ? -0.54 1.068 9.312 1 82.94 191 LEU A O 1
ATOM 1473 N N . ILE A 1 192 ? -2.238 1.925 8.133 1 76.75 192 ILE A N 1
ATOM 1474 C CA . ILE A 1 192 ? -3.062 0.738 8.328 1 76.75 192 ILE A CA 1
ATOM 1475 C C . ILE A 1 192 ? -2.375 -0.477 7.711 1 76.75 192 ILE A C 1
ATOM 1477 O O . ILE A 1 192 ? -2.379 -1.564 8.289 1 76.75 192 ILE A O 1
ATOM 1481 N N . ARG A 1 193 ? -1.88 -0.183 6.594 1 66.62 193 ARG A N 1
ATOM 1482 C CA . ARG A 1 193 ? -1.191 -1.27 5.906 1 66.62 193 ARG A CA 1
ATOM 1483 C C . ARG A 1 193 ? -0.048 -1.818 6.754 1 66.62 193 ARG A C 1
ATOM 1485 O O . ARG A 1 193 ? 0.161 -3.031 6.816 1 66.62 193 ARG A O 1
ATOM 1492 N N . SER A 1 194 ? 0.572 -1.029 7.465 1 66.12 194 SER A N 1
ATOM 1493 C CA . SER A 1 194 ? 1.725 -1.412 8.273 1 66.12 194 SER A CA 1
ATOM 1494 C C . SER A 1 194 ? 1.29 -1.984 9.617 1 66.12 194 SER A C 1
ATOM 1496 O O . SER A 1 194 ? 1.881 -2.949 10.109 1 66.12 194 SER A O 1
ATOM 1498 N N . LEU A 1 195 ? 0.28 -1.356 10.219 1 72.81 195 LEU A N 1
ATOM 1499 C CA . LEU A 1 195 ? -0.153 -1.743 11.555 1 72.81 195 LEU A CA 1
ATOM 1500 C C . LEU A 1 195 ? -0.913 -3.064 11.516 1 72.81 195 LEU A C 1
ATOM 1502 O O . LEU A 1 195 ? -0.942 -3.795 12.516 1 72.81 195 LEU A O 1
ATOM 1506 N N . ARG A 1 196 ? -1.556 -3.309 10.492 1 60.91 196 ARG A N 1
ATOM 1507 C CA . ARG A 1 196 ? -2.232 -4.594 10.359 1 60.91 196 ARG A CA 1
ATOM 1508 C C . ARG A 1 196 ? -1.232 -5.746 10.391 1 60.91 196 ARG A C 1
ATOM 1510 O O . ARG A 1 196 ? -1.501 -6.789 10.992 1 60.91 196 ARG A O 1
ATOM 1517 N N . ALA A 1 197 ? -0.128 -5.523 9.93 1 50.91 197 ALA A N 1
ATOM 1518 C CA . ALA A 1 197 ? 0.921 -6.539 9.906 1 50.91 197 ALA A CA 1
ATOM 1519 C C . ALA A 1 197 ? 1.501 -6.754 11.305 1 50.91 197 ALA A C 1
ATOM 1521 O O . ALA A 1 197 ? 1.875 -7.871 11.664 1 50.91 197 ALA A O 1
ATOM 1522 N N . ALA A 1 198 ? 1.523 -5.672 12.031 1 53.16 198 ALA A N 1
ATOM 1523 C CA . ALA A 1 198 ? 2.09 -5.727 13.375 1 53.16 198 ALA A CA 1
ATOM 1524 C C . ALA A 1 198 ? 1.122 -6.387 14.352 1 53.16 198 ALA A C 1
ATOM 1526 O O . ALA A 1 198 ? 1.546 -7.047 15.305 1 53.16 198 ALA A O 1
ATOM 1527 N N . GLY A 1 199 ? -0.29 -6.188 14.227 1 47.25 199 GLY A N 1
ATOM 1528 C CA . GLY A 1 199 ? -1.283 -6.73 15.141 1 47.25 199 GLY A CA 1
ATOM 1529 C C . GLY A 1 199 ? -1.661 -8.164 14.828 1 47.25 199 GLY A C 1
ATOM 1530 O O . GLY A 1 199 ? -2.314 -8.828 15.633 1 47.25 199 GLY A O 1
ATOM 1531 N N . ALA A 1 200 ? -1.667 -8.617 13.719 1 41.75 200 ALA A N 1
ATOM 1532 C CA . ALA A 1 200 ? -2.109 -9.953 13.328 1 41.75 200 ALA A CA 1
ATOM 1533 C C . ALA A 1 200 ? -1.16 -11.016 13.867 1 41.75 200 ALA A C 1
ATOM 1535 O O . ALA A 1 200 ? -1.469 -12.211 13.82 1 41.75 200 ALA A O 1
ATOM 1536 N N . ARG A 1 201 ? -0.04 -10.68 14.203 1 39.72 201 ARG A N 1
ATOM 1537 C CA . ARG A 1 201 ? 0.763 -11.742 14.797 1 39.72 201 ARG A CA 1
ATOM 1538 C C . ARG A 1 201 ? 0.844 -11.586 16.312 1 39.72 201 ARG A C 1
ATOM 1540 O O . ARG A 1 201 ? 0.986 -10.469 16.812 1 39.72 201 ARG A O 1
ATOM 1547 N N . MET B 1 1 ? -19.562 -3.846 -2.012 1 23.53 1 MET B N 1
ATOM 1548 C CA . MET B 1 1 ? -18.172 -4.227 -1.758 1 23.53 1 MET B CA 1
ATOM 1549 C C . MET B 1 1 ? -17.75 -3.842 -0.344 1 23.53 1 MET B C 1
ATOM 1551 O O . MET B 1 1 ? -17.812 -2.668 0.029 1 23.53 1 MET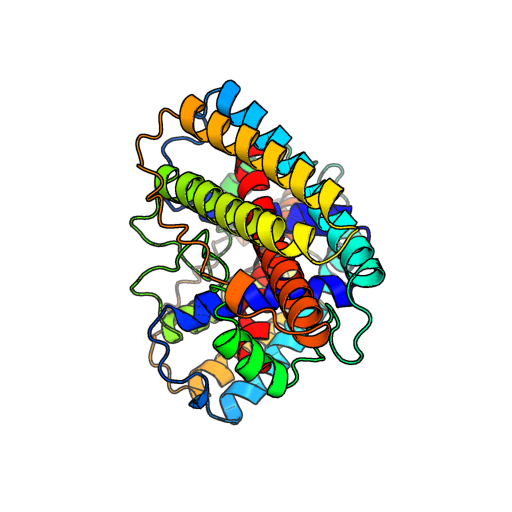 B O 1
ATOM 1555 N N . ASP B 1 2 ? -17.891 -4.797 0.548 1 30.84 2 ASP B N 1
ATOM 1556 C CA . ASP B 1 2 ? -17.844 -4.594 1.993 1 30.84 2 ASP B CA 1
ATOM 1557 C C . ASP B 1 2 ? -16.469 -4.102 2.43 1 30.84 2 ASP B C 1
ATOM 1559 O O . ASP B 1 2 ? -15.438 -4.594 1.949 1 30.84 2 ASP B O 1
ATOM 1563 N N . PRO B 1 3 ? -16.312 -2.971 3.033 1 34.22 3 PRO B N 1
ATOM 1564 C CA . PRO B 1 3 ? -15.102 -2.279 3.508 1 34.22 3 PRO B CA 1
ATOM 1565 C C . PRO B 1 3 ? -14.117 -3.217 4.199 1 34.22 3 PRO B C 1
ATOM 1567 O O . PRO B 1 3 ? -12.93 -2.908 4.293 1 34.22 3 PRO B O 1
ATOM 1570 N N . ARG B 1 4 ? -14.656 -4.359 4.664 1 34.12 4 ARG B N 1
ATOM 1571 C CA . ARG B 1 4 ? -13.93 -5.367 5.426 1 34.12 4 ARG B CA 1
ATOM 1572 C C . ARG B 1 4 ? -12.953 -6.129 4.539 1 34.12 4 ARG B C 1
ATOM 1574 O O . ARG B 1 4 ? -11.898 -6.566 5 1 34.12 4 ARG B O 1
ATOM 1581 N N . THR B 1 5 ? -13.32 -6.461 3.309 1 32.59 5 THR B N 1
ATOM 1582 C CA . THR B 1 5 ? -12.555 -7.27 2.367 1 32.59 5 THR B CA 1
ATOM 1583 C C . THR B 1 5 ? -11.297 -6.531 1.922 1 32.59 5 THR B C 1
ATOM 1585 O O . THR B 1 5 ? -10.25 -7.148 1.717 1 32.59 5 THR B O 1
ATOM 1588 N N . ALA B 1 6 ? -11.312 -5.207 1.768 1 33.62 6 ALA B N 1
ATOM 1589 C CA . ALA B 1 6 ? -10.211 -4.348 1.352 1 33.62 6 ALA B CA 1
ATOM 1590 C C . ALA B 1 6 ? -9.086 -4.359 2.387 1 33.62 6 ALA B C 1
ATOM 1592 O O . ALA B 1 6 ? -7.918 -4.18 2.043 1 33.62 6 ALA B O 1
ATOM 1593 N N . ALA B 1 7 ? -9.398 -4.664 3.654 1 33.69 7 ALA B N 1
ATOM 1594 C CA . ALA B 1 7 ? -8.484 -4.598 4.797 1 33.69 7 ALA B CA 1
ATOM 1595 C C . ALA B 1 7 ? -7.5 -5.766 4.781 1 33.69 7 ALA B C 1
ATOM 1597 O O . ALA B 1 7 ? -6.324 -5.598 5.113 1 33.69 7 ALA B O 1
ATOM 1598 N N . LEU B 1 8 ? -7.855 -6.957 4.363 1 33.62 8 LEU B N 1
ATOM 1599 C CA . LEU B 1 8 ? -7.023 -8.156 4.465 1 33.62 8 LEU B CA 1
ATOM 1600 C C . LEU B 1 8 ? -5.852 -8.086 3.496 1 33.62 8 LEU B C 1
ATOM 1602 O O . LEU B 1 8 ? -4.73 -8.469 3.842 1 33.62 8 LEU B O 1
ATOM 1606 N N . LEU B 1 9 ? -6.125 -7.676 2.221 1 36.62 9 LEU B N 1
ATOM 1607 C CA . LEU B 1 9 ? -5.148 -7.703 1.139 1 36.62 9 LEU B CA 1
ATOM 1608 C C . LEU B 1 9 ? -3.979 -6.77 1.438 1 36.62 9 LEU B C 1
ATOM 1610 O O . LEU B 1 9 ? -2.824 -7.105 1.17 1 36.62 9 LEU B O 1
ATOM 1614 N N . HIS B 1 10 ? -4.195 -5.691 2.039 1 37.06 10 HIS B N 1
ATOM 1615 C CA . HIS B 1 10 ? -3.199 -4.742 2.527 1 37.06 10 HIS B CA 1
ATOM 1616 C C . HIS B 1 10 ? -2.307 -5.375 3.59 1 37.06 10 HIS B C 1
ATOM 1618 O O . HIS B 1 10 ? -1.12 -5.051 3.682 1 37.06 10 HIS B O 1
ATOM 1624 N N . CYS B 1 11 ? -2.762 -6.445 4.203 1 36.34 11 CYS B N 1
ATOM 1625 C CA . CYS B 1 11 ? -2.025 -7.109 5.273 1 36.34 11 CYS B CA 1
ATOM 1626 C C . CYS B 1 11 ? -0.839 -7.891 4.715 1 36.34 11 CYS B C 1
ATOM 1628 O O . CYS B 1 11 ? 0.234 -7.91 5.316 1 36.34 11 CYS B O 1
ATOM 1630 N N . PHE B 1 12 ? -1.022 -8.68 3.6 1 37.5 12 PHE B N 1
ATOM 1631 C CA . PHE B 1 12 ? 0.039 -9.578 3.166 1 37.5 12 PHE B CA 1
ATOM 1632 C C . PHE B 1 12 ? 1.266 -8.797 2.719 1 37.5 12 PHE B C 1
ATOM 1634 O O . PHE B 1 12 ? 2.398 -9.188 3.008 1 37.5 12 PHE B O 1
ATOM 1641 N N . LEU B 1 13 ? 1.096 -7.781 1.973 1 38.19 13 LEU B N 1
ATOM 1642 C CA . LEU B 1 13 ? 2.262 -7.023 1.532 1 38.19 13 LEU B CA 1
ATOM 1643 C C . LEU B 1 13 ? 3.082 -6.543 2.725 1 38.19 13 LEU B C 1
ATOM 1645 O O . LEU B 1 13 ? 4.309 -6.453 2.645 1 38.19 13 LEU B O 1
ATOM 1649 N N . PHE B 1 14 ? 2.441 -6.207 3.742 1 38.78 14 PHE B N 1
ATOM 1650 C CA . PHE B 1 14 ? 3.123 -5.754 4.949 1 38.78 14 PHE B CA 1
ATOM 1651 C C . PHE B 1 14 ? 3.92 -6.895 5.578 1 38.78 14 PHE B C 1
ATOM 1653 O O . PHE B 1 14 ? 5.031 -6.684 6.07 1 38.78 14 PHE B O 1
ATOM 1660 N N . ALA B 1 15 ? 3.385 -8.086 5.582 1 39.31 15 ALA B N 1
ATOM 1661 C CA . ALA B 1 15 ? 4.188 -9.195 6.094 1 39.31 15 ALA B CA 1
ATOM 1662 C C . ALA B 1 15 ? 5.527 -9.281 5.367 1 39.31 15 ALA B C 1
ATOM 1664 O O . ALA B 1 15 ? 6.555 -9.57 5.98 1 39.31 15 ALA B O 1
ATOM 1665 N N . VAL B 1 16 ? 5.531 -9.195 4.164 1 41.19 16 VAL B N 1
ATOM 1666 C CA . VAL B 1 16 ? 6.793 -9.203 3.434 1 41.19 16 VAL B CA 1
ATOM 1667 C C . VAL B 1 16 ? 7.621 -7.98 3.816 1 41.19 16 VAL B C 1
ATOM 1669 O O . VAL B 1 16 ? 8.844 -8.062 3.941 1 41.19 16 VAL B O 1
ATOM 1672 N N . LEU B 1 17 ? 7.113 -6.855 3.998 1 38.59 17 LEU B N 1
ATOM 1673 C CA . LEU B 1 17 ? 7.82 -5.672 4.473 1 38.59 17 LEU B CA 1
ATOM 1674 C C . LEU B 1 17 ? 8.406 -5.91 5.859 1 38.59 17 LEU B C 1
ATOM 1676 O O . LEU B 1 17 ? 9.523 -5.473 6.145 1 38.59 17 LEU B O 1
ATOM 1680 N N . VAL B 1 18 ? 7.641 -6.324 6.777 1 39.44 18 VAL B N 1
ATOM 1681 C CA . VAL B 1 18 ? 8.172 -6.707 8.086 1 39.44 18 VAL B CA 1
ATOM 1682 C C . VAL B 1 18 ? 9.203 -7.82 7.918 1 39.44 18 VAL B C 1
ATOM 1684 O O . VAL B 1 18 ? 10.195 -7.863 8.641 1 39.44 18 VAL B O 1
ATOM 1687 N N . GLN B 1 19 ? 8.992 -8.727 7.121 1 37 19 GLN B N 1
ATOM 1688 C CA . GLN B 1 19 ? 9.953 -9.82 7.039 1 37 19 GLN B CA 1
ATOM 1689 C C . GLN B 1 19 ? 11.289 -9.336 6.473 1 37 19 GLN B C 1
ATOM 1691 O O . GLN B 1 19 ? 12.32 -9.984 6.668 1 37 19 GLN B O 1
ATOM 1696 N N . SER B 1 20 ? 11.266 -8.523 5.566 1 35.81 20 SER B N 1
ATOM 1697 C CA . SER B 1 20 ? 12.602 -8.297 5.012 1 35.81 20 SER B CA 1
ATOM 1698 C C . SER B 1 20 ? 13.5 -7.574 6.016 1 35.81 20 SER B C 1
ATOM 1700 O O . SER B 1 20 ? 14.703 -7.465 5.805 1 35.81 20 SER B O 1
ATOM 1702 N N . ALA B 1 21 ? 13.117 -6.402 6.539 1 35.19 21 ALA B N 1
ATOM 1703 C CA . ALA B 1 21 ? 14.117 -5.895 7.477 1 35.19 21 ALA B CA 1
ATOM 1704 C C . ALA B 1 21 ? 14.352 -6.879 8.617 1 35.19 21 ALA B C 1
ATOM 1706 O O . ALA B 1 21 ? 13.43 -7.59 9.031 1 35.19 21 ALA B O 1
ATOM 1707 N N . PRO B 1 22 ? 15.523 -7.266 8.805 1 34.53 22 PRO B N 1
ATOM 1708 C CA . PRO B 1 22 ? 15.797 -7.957 10.07 1 34.53 22 PRO B CA 1
ATOM 1709 C C . PRO B 1 22 ? 14.938 -7.445 11.227 1 34.53 22 PRO B C 1
ATOM 1711 O O . PRO B 1 22 ? 15.273 -6.426 11.836 1 34.53 22 PRO B O 1
ATOM 1714 N N . ILE B 1 23 ? 13.75 -6.996 10.992 1 38.72 23 ILE B N 1
ATOM 1715 C CA . ILE B 1 23 ? 13.109 -6.871 12.297 1 38.72 23 ILE B CA 1
ATOM 1716 C C . ILE B 1 23 ? 13.5 -8.062 13.18 1 38.72 23 ILE B C 1
ATOM 1718 O O . ILE B 1 23 ? 13.422 -9.211 12.742 1 38.72 23 ILE B O 1
ATOM 1722 N N . SER B 1 24 ? 14.266 -8.117 14.062 1 35.88 24 SER B N 1
ATOM 1723 C CA . SER B 1 24 ? 14.203 -9.188 15.055 1 35.88 24 SER B CA 1
ATOM 1724 C C . SER B 1 24 ? 12.836 -9.852 15.062 1 35.88 24 SER B C 1
ATOM 1726 O O . SER B 1 24 ? 11.844 -9.266 14.625 1 35.88 24 SER B O 1
ATOM 1728 N N . SER B 1 25 ? 12.461 -11.133 15.539 1 36.66 25 SER B N 1
ATOM 1729 C CA . SER B 1 25 ? 11.312 -12.023 15.617 1 36.66 25 SER B CA 1
ATOM 1730 C C . SER B 1 25 ? 10.031 -11.242 15.883 1 36.66 25 SER B C 1
ATOM 1732 O O . SER B 1 25 ? 9.93 -10.516 16.875 1 36.66 25 SER B O 1
ATOM 1734 N N . PRO B 1 26 ? 9.234 -10.711 14.898 1 43.69 26 PRO B N 1
ATOM 1735 C CA . PRO B 1 26 ? 7.875 -10.328 15.281 1 43.69 26 PRO B CA 1
ATOM 1736 C C . PRO B 1 26 ? 7.41 -11.008 16.562 1 43.69 26 PRO B C 1
ATOM 1738 O O . PRO B 1 26 ? 6.492 -10.523 17.234 1 43.69 26 PRO B O 1
ATOM 1741 N N . THR B 1 27 ? 7.781 -12.234 16.625 1 44.28 27 THR B N 1
ATOM 1742 C CA . THR B 1 27 ? 7.543 -13.023 17.828 1 44.28 27 THR B CA 1
ATOM 1743 C C . THR B 1 27 ? 7.906 -12.227 19.078 1 44.28 27 THR B C 1
ATOM 1745 O O . THR B 1 27 ? 7.375 -12.484 20.172 1 44.28 27 THR B O 1
ATOM 1748 N N . ASP B 1 28 ? 8.914 -11.156 18.844 1 53.56 28 ASP B N 1
ATOM 1749 C CA . ASP B 1 28 ? 9.461 -10.664 20.109 1 53.56 28 ASP B CA 1
ATOM 1750 C C . ASP B 1 28 ? 8.828 -9.328 20.5 1 53.56 28 ASP B C 1
ATOM 1752 O O . ASP B 1 28 ? 9.305 -8.656 21.422 1 53.56 28 ASP B O 1
ATOM 1756 N N . LEU B 1 29 ? 7.699 -8.859 19.656 1 66.44 29 LEU B N 1
ATOM 1757 C CA . LEU B 1 29 ? 7.195 -7.59 20.188 1 66.44 29 LEU B CA 1
ATOM 1758 C C . LEU B 1 29 ? 6.449 -7.801 21.5 1 66.44 29 LEU B C 1
ATOM 1760 O O . LEU B 1 29 ? 5.711 -8.781 21.641 1 66.44 29 LEU B O 1
ATOM 1764 N N . THR B 1 30 ? 6.773 -7.047 22.438 1 75.81 30 THR B N 1
ATOM 1765 C CA . THR B 1 30 ? 6.18 -7.129 23.766 1 75.81 30 THR B CA 1
ATOM 1766 C C . THR B 1 30 ? 4.664 -6.969 23.703 1 75.81 30 THR B C 1
ATOM 1768 O O . THR B 1 30 ? 4.145 -6.359 22.766 1 75.81 30 THR B O 1
ATOM 1771 N N . PRO B 1 31 ? 3.963 -7.73 24.422 1 83.25 31 PRO B N 1
ATOM 1772 C CA . PRO B 1 31 ? 2.512 -7.543 24.484 1 83.25 31 PRO B CA 1
ATOM 1773 C C . PRO B 1 31 ? 2.105 -6.074 24.547 1 83.25 31 PRO B C 1
ATOM 1775 O O . PRO B 1 31 ? 1.078 -5.688 23.984 1 83.25 31 PRO B O 1
ATOM 1778 N N . ALA B 1 32 ? 2.873 -5.316 25.156 1 85.81 32 ALA B N 1
ATOM 1779 C CA . ALA B 1 32 ? 2.592 -3.885 25.266 1 85.81 32 ALA B CA 1
ATOM 1780 C C . ALA B 1 32 ? 2.662 -3.215 23.891 1 85.81 32 ALA B C 1
ATOM 1782 O O . ALA B 1 32 ? 1.842 -2.352 23.578 1 85.81 32 ALA B O 1
ATOM 1783 N N . PHE B 1 33 ? 3.594 -3.623 23.109 1 86.06 33 PHE B N 1
ATOM 1784 C CA . PHE B 1 33 ? 3.721 -3.082 21.766 1 86.06 33 PHE B CA 1
ATOM 1785 C C . PHE B 1 33 ? 2.512 -3.455 20.906 1 86.06 33 PHE B C 1
ATOM 1787 O O . PHE B 1 33 ? 1.951 -2.607 20.219 1 86.06 33 PHE B O 1
ATOM 1794 N N . LYS B 1 34 ? 2.133 -4.66 21.078 1 83.12 34 LYS B N 1
ATOM 1795 C CA . LYS B 1 34 ? 1.018 -5.156 20.281 1 83.12 34 LYS B CA 1
ATOM 1796 C C . LYS B 1 34 ? -0.282 -4.441 20.641 1 83.12 34 LYS B C 1
ATOM 1798 O O . LYS B 1 34 ? -1.084 -4.113 19.766 1 83.12 34 LYS B O 1
ATOM 1803 N N . GLU B 1 35 ? -0.452 -4.211 21.891 1 88.62 35 GLU B N 1
ATOM 1804 C CA . GLU B 1 35 ? -1.647 -3.51 22.359 1 88.62 35 GLU B CA 1
ATOM 1805 C C . GLU B 1 35 ? -1.668 -2.068 21.844 1 88.62 35 GLU B C 1
ATOM 1807 O O . GLU B 1 35 ? -2.699 -1.586 21.375 1 88.62 35 GLU B O 1
ATOM 1812 N N . ALA B 1 36 ? -0.598 -1.452 21.922 1 90.75 36 ALA B N 1
ATOM 1813 C CA . ALA B 1 36 ? -0.502 -0.076 21.453 1 90.75 36 ALA B CA 1
ATOM 1814 C C . ALA B 1 36 ? -0.738 -0 19.938 1 90.75 36 ALA B C 1
ATOM 1816 O O . ALA B 1 36 ? -1.395 0.924 19.453 1 90.75 36 ALA B O 1
ATOM 1817 N N . ALA B 1 37 ? -0.213 -0.963 19.266 1 87.38 37 ALA B N 1
ATOM 1818 C CA . ALA B 1 37 ? -0.378 -1.008 17.812 1 87.38 37 ALA B CA 1
ATOM 1819 C C . ALA B 1 37 ? -1.842 -1.213 17.438 1 87.38 37 ALA B C 1
ATOM 1821 O O . ALA B 1 37 ? -2.336 -0.597 16.484 1 87.38 37 ALA B O 1
ATOM 1822 N N . LYS B 1 38 ? -2.523 -2.029 18.172 1 87.25 38 LYS B N 1
ATOM 1823 C CA . LYS B 1 38 ? -3.943 -2.268 17.922 1 87.25 38 LYS B CA 1
ATOM 1824 C C . LYS B 1 38 ? -4.762 -0.998 18.141 1 87.25 38 LYS B C 1
ATOM 1826 O O . LYS B 1 38 ? -5.656 -0.687 17.359 1 87.25 38 LYS B O 1
ATOM 1831 N N . ARG B 1 39 ? -4.469 -0.356 19.172 1 92.12 39 ARG B N 1
ATOM 1832 C CA . ARG B 1 39 ? -5.172 0.887 19.453 1 92.12 39 ARG B CA 1
ATOM 1833 C C . ARG B 1 39 ? -4.879 1.947 18.406 1 92.12 39 ARG B C 1
ATOM 1835 O O . ARG B 1 39 ? -5.777 2.68 17.984 1 92.12 39 ARG B O 1
ATOM 1842 N N . ALA B 1 40 ? -3.623 2.01 18.047 1 92.5 40 ALA B N 1
ATOM 1843 C CA . ALA B 1 40 ? -3.248 2.934 16.984 1 92.5 40 ALA B CA 1
ATOM 1844 C C . ALA B 1 40 ? -4 2.615 15.688 1 92.5 40 ALA B C 1
ATOM 1846 O O . ALA B 1 40 ? -4.52 3.516 15.023 1 92.5 40 ALA B O 1
ATOM 1847 N N . LYS B 1 41 ? -4.074 1.411 15.414 1 88.69 41 LYS B N 1
ATOM 1848 C CA . LYS B 1 41 ? -4.781 0.972 14.219 1 88.69 41 LYS B CA 1
ATOM 1849 C C . LYS B 1 41 ? -6.246 1.395 14.25 1 88.69 41 LYS B C 1
ATOM 1851 O O . LYS B 1 41 ? -6.773 1.911 13.266 1 88.69 41 LYS B O 1
ATOM 1856 N N . THR B 1 42 ? -6.93 1.168 15.312 1 91.38 42 THR B N 1
ATOM 1857 C CA . THR B 1 42 ? -8.328 1.53 15.477 1 91.38 42 THR B CA 1
ATOM 1858 C C . THR B 1 42 ? -8.531 3.029 15.266 1 91.38 42 THR B C 1
ATOM 1860 O O . THR B 1 42 ? -9.492 3.449 14.617 1 91.38 42 THR B O 1
ATOM 1863 N N . LEU B 1 43 ? -7.668 3.75 15.828 1 94.12 43 LEU B N 1
ATOM 1864 C CA . LEU B 1 43 ? -7.75 5.199 15.688 1 94.12 43 LEU B CA 1
ATOM 1865 C C . LEU B 1 43 ? -7.539 5.621 14.242 1 94.12 43 LEU B C 1
ATOM 1867 O O . LEU B 1 43 ? -8.219 6.527 13.75 1 94.12 43 LEU B O 1
ATOM 1871 N N . VAL B 1 44 ? -6.578 5.02 13.586 1 93.38 44 VAL B N 1
ATOM 1872 C CA . VAL B 1 44 ? -6.316 5.328 12.18 1 93.38 44 VAL B CA 1
ATOM 1873 C C . VAL B 1 44 ? -7.551 5.016 11.344 1 93.38 44 VAL B C 1
ATOM 1875 O O . VAL B 1 44 ? -7.922 5.793 10.461 1 93.38 44 VAL B O 1
ATOM 1878 N N . GLU B 1 45 ? -8.188 3.939 11.602 1 88.75 45 GLU B N 1
ATOM 1879 C CA . GLU B 1 45 ? -9.406 3.572 10.891 1 88.75 45 GLU B CA 1
ATOM 1880 C C . GLU B 1 45 ? -10.508 4.598 11.117 1 88.75 45 GLU B C 1
ATOM 1882 O O . GLU B 1 45 ? -11.258 4.934 10.195 1 88.75 45 GLU B O 1
ATOM 1887 N N . LYS B 1 46 ? -10.602 4.992 12.289 1 93.81 46 LYS B N 1
ATOM 1888 C CA . LYS B 1 46 ? -11.578 6.035 12.602 1 93.81 46 LYS B CA 1
ATOM 1889 C C . LYS B 1 46 ? -11.281 7.312 11.812 1 93.81 46 LYS B C 1
ATOM 1891 O O . LYS B 1 46 ? -12.188 7.902 11.219 1 93.81 46 LYS B O 1
ATOM 1896 N N . ILE B 1 47 ? -10.078 7.766 11.828 1 94.94 47 ILE B N 1
ATOM 1897 C CA . ILE B 1 47 ? -9.664 8.977 11.125 1 94.94 47 ILE B CA 1
ATOM 1898 C C . ILE B 1 47 ? -9.984 8.844 9.641 1 94.94 47 ILE B C 1
ATOM 1900 O O . ILE B 1 47 ? -10.531 9.773 9.031 1 94.94 47 ILE B O 1
ATOM 1904 N N . LEU B 1 48 ? -9.688 7.77 9.094 1 88.88 48 LEU B N 1
ATOM 1905 C CA . LEU B 1 48 ? -9.945 7.52 7.684 1 88.88 48 LEU B CA 1
ATOM 1906 C C . LEU B 1 48 ? -11.438 7.633 7.375 1 88.88 48 LEU B C 1
ATOM 1908 O O . LEU B 1 48 ? -11.82 8.156 6.324 1 88.88 48 LEU B O 1
ATOM 1912 N N . ARG B 1 49 ? -12.219 7.133 8.211 1 89.88 49 ARG B N 1
ATOM 1913 C CA . ARG B 1 49 ? -13.664 7.195 8.023 1 89.88 49 ARG B CA 1
ATOM 1914 C C . ARG B 1 49 ? -14.172 8.625 8.141 1 89.88 49 ARG B C 1
ATOM 1916 O O . ARG B 1 49 ? -15.125 9.008 7.461 1 89.88 49 ARG B O 1
ATOM 1923 N N . ASP B 1 50 ? -13.562 9.383 8.914 1 94 50 ASP B N 1
ATOM 1924 C CA . ASP B 1 50 ? -14.047 10.719 9.234 1 94 50 ASP B CA 1
ATOM 1925 C C . ASP B 1 50 ? -13.547 11.742 8.211 1 94 50 ASP B C 1
ATOM 1927 O O . ASP B 1 50 ? -14.156 12.805 8.039 1 94 50 ASP B O 1
ATOM 1931 N N . ILE B 1 51 ? -12.438 11.5 7.52 1 92.38 51 ILE B N 1
ATOM 1932 C CA . ILE B 1 51 ? -11.773 12.469 6.656 1 92.38 51 ILE B CA 1
ATOM 1933 C C . ILE B 1 51 ? -12.734 12.953 5.582 1 92.38 51 ILE B C 1
ATOM 1935 O O . ILE B 1 51 ? -12.875 14.164 5.367 1 92.38 51 ILE B O 1
ATOM 1939 N N . PRO B 1 52 ? -13.516 12.086 4.91 1 90.5 52 PRO B N 1
ATOM 1940 C CA . PRO B 1 52 ? -14.43 12.586 3.887 1 90.5 52 PRO B CA 1
ATOM 1941 C C . PRO B 1 52 ? -15.5 13.516 4.457 1 90.5 52 PRO B C 1
ATOM 1943 O O . PRO B 1 52 ? -15.836 14.531 3.836 1 90.5 52 PRO B O 1
ATOM 1946 N N . THR B 1 53 ? -16.016 13.172 5.602 1 93.25 53 THR B N 1
ATOM 1947 C CA . THR B 1 53 ? -17.016 14.008 6.25 1 93.25 53 THR B CA 1
ATOM 1948 C C . THR B 1 53 ? -16.438 15.359 6.645 1 93.25 53 THR B C 1
ATOM 1950 O O . THR B 1 53 ? -17.047 16.406 6.406 1 93.25 53 THR B O 1
ATOM 1953 N N . VAL B 1 54 ? -15.25 15.367 7.215 1 94.69 54 VAL B N 1
ATOM 1954 C CA . VAL B 1 54 ? -14.578 16.594 7.594 1 94.69 54 VAL B CA 1
ATOM 1955 C C . VAL B 1 54 ? -14.305 17.453 6.352 1 94.69 54 VAL B C 1
ATOM 1957 O O . VAL B 1 54 ? -14.516 18.656 6.367 1 94.69 54 VAL B O 1
ATOM 1960 N N . HIS B 1 55 ? -13.844 16.797 5.285 1 93.44 55 HIS B N 1
ATOM 1961 C CA . HIS B 1 55 ? -13.562 17.484 4.035 1 93.44 55 HIS B CA 1
ATOM 1962 C C . HIS B 1 55 ? -14.82 18.172 3.49 1 93.44 55 HIS B C 1
ATOM 1964 O O . HIS B 1 55 ? -14.781 19.344 3.131 1 93.44 55 HIS B O 1
ATOM 1970 N N . ARG B 1 56 ? -15.945 17.5 3.469 1 91.62 56 ARG B N 1
ATOM 1971 C CA . ARG B 1 56 ? -17.203 18.031 2.971 1 91.62 56 ARG B CA 1
ATOM 1972 C C . ARG B 1 56 ? -17.672 19.219 3.807 1 91.62 56 ARG B C 1
ATOM 1974 O O . ARG B 1 56 ? -18.234 20.188 3.271 1 91.62 56 ARG B O 1
ATOM 1981 N N . ASN B 1 57 ? -17.391 19.156 5.074 1 93.25 57 ASN B N 1
ATOM 1982 C CA . ASN B 1 57 ? -17.859 20.203 5.988 1 93.25 57 ASN B CA 1
ATOM 1983 C C . ASN B 1 57 ? -16.922 21.406 5.98 1 93.25 57 ASN B C 1
ATOM 1985 O O . ASN B 1 57 ? -17.328 22.5 6.402 1 93.25 57 ASN B O 1
ATOM 1989 N N . THR B 1 58 ? -15.688 21.25 5.527 1 93.44 58 THR B N 1
ATOM 1990 C CA . THR B 1 58 ? -14.727 22.328 5.688 1 93.44 58 THR B CA 1
ATOM 1991 C C . THR B 1 58 ? -14.305 22.891 4.328 1 93.44 58 THR B C 1
ATOM 1993 O O . THR B 1 58 ? -13.914 24.062 4.223 1 93.44 58 THR B O 1
ATOM 1996 N N . VAL B 1 59 ? -14.297 22.047 3.312 1 92.06 59 VAL B N 1
ATOM 1997 C CA . VAL B 1 59 ? -13.875 22.484 1.982 1 92.06 59 VAL B CA 1
ATOM 1998 C C . VAL B 1 59 ? -15.086 22.625 1.072 1 92.06 59 VAL B C 1
ATOM 2000 O O . VAL B 1 59 ? -15.719 21.625 0.705 1 92.06 59 VAL B O 1
ATOM 2003 N N . ASN B 1 60 ? -15.391 23.891 0.731 1 88.69 60 ASN B N 1
ATOM 2004 C CA . ASN B 1 60 ? -16.562 24.172 -0.094 1 88.69 60 ASN B CA 1
ATOM 2005 C C . ASN B 1 60 ? -16.156 24.734 -1.458 1 88.69 60 ASN B C 1
ATOM 2007 O O . ASN B 1 60 ? -17.016 25.031 -2.287 1 88.69 60 ASN B O 1
ATOM 2011 N N . THR B 1 61 ? -14.898 24.891 -1.676 1 83.81 61 THR B N 1
ATOM 2012 C CA . THR B 1 61 ? -14.422 25.422 -2.951 1 83.81 61 THR B CA 1
ATOM 2013 C C . THR B 1 61 ? -14.531 24.359 -4.047 1 83.81 61 THR B C 1
ATOM 2015 O O . THR B 1 61 ? -14.086 23.219 -3.873 1 83.81 61 THR B O 1
ATOM 2018 N N . GLU B 1 62 ? -15.055 24.797 -5.133 1 79 62 GLU B N 1
ATOM 2019 C CA . GLU B 1 62 ? -15.25 23.875 -6.262 1 79 62 GLU B CA 1
ATOM 2020 C C . GLU B 1 62 ? -13.906 23.406 -6.824 1 79 62 GLU B C 1
ATOM 2022 O O . GLU B 1 62 ? -12.961 24.203 -6.926 1 79 62 GLU B O 1
ATOM 2027 N N . GLY B 1 63 ? -13.734 22.156 -7.129 1 76.44 63 GLY B N 1
ATOM 2028 C CA . GLY B 1 63 ? -12.523 21.609 -7.727 1 76.44 63 GLY B CA 1
ATOM 2029 C C . GLY B 1 63 ? -11.625 20.906 -6.727 1 76.44 63 GLY B C 1
ATOM 2030 O O . GLY B 1 63 ? -10.68 20.219 -7.113 1 76.44 63 GLY B O 1
ATOM 2031 N N . LEU B 1 64 ? -11.922 21.328 -5.461 1 80.31 64 LEU B N 1
ATOM 2032 C CA . LEU B 1 64 ? -11.125 20.672 -4.43 1 80.31 64 LEU B CA 1
ATOM 2033 C C . LEU B 1 64 ? -11.828 19.406 -3.922 1 80.31 64 LEU B C 1
ATOM 2035 O O . LEU B 1 64 ? -12.703 19.5 -3.057 1 80.31 64 LEU B O 1
ATOM 2039 N N . SER B 1 65 ? -11.641 18.297 -4.586 1 76.75 65 SER B N 1
ATOM 2040 C CA . SER B 1 65 ? -12.266 17.047 -4.18 1 76.75 65 SER B CA 1
ATOM 2041 C C . SER B 1 65 ? -11.211 16.016 -3.77 1 76.75 65 SER B C 1
ATOM 2043 O O . SER B 1 65 ? -10.062 16.094 -4.203 1 76.75 65 SER B O 1
ATOM 2045 N N . LEU B 1 66 ? -11.57 15.211 -2.863 1 73.19 66 LEU B N 1
ATOM 2046 C CA . LEU B 1 66 ? -10.68 14.141 -2.42 1 73.19 66 LEU B CA 1
ATOM 2047 C C . LEU B 1 66 ? -10.523 13.078 -3.506 1 73.19 66 LEU B C 1
ATOM 2049 O O . LEU B 1 66 ? -9.656 12.203 -3.404 1 73.19 66 LEU B O 1
ATOM 2053 N N . ASP B 1 67 ? -11.258 13.367 -4.609 1 62.62 67 ASP B N 1
ATOM 2054 C CA . ASP B 1 67 ? -11.164 12.445 -5.738 1 62.62 67 ASP B CA 1
ATOM 2055 C C . ASP B 1 67 ? -9.945 12.766 -6.602 1 62.62 67 ASP B C 1
ATOM 2057 O O . ASP B 1 67 ? -9.727 13.914 -6.977 1 62.62 67 ASP B O 1
ATOM 2061 N N . PRO B 1 68 ? -8.953 11.859 -6.824 1 54.38 68 PRO B N 1
ATOM 2062 C CA . PRO B 1 68 ? -7.711 12.094 -7.574 1 54.38 68 PRO B CA 1
ATOM 2063 C C . PRO B 1 68 ? -7.965 12.672 -8.961 1 54.38 68 PRO B C 1
ATOM 2065 O O . PRO B 1 68 ? -7.086 13.32 -9.539 1 54.38 68 PRO B O 1
ATOM 2068 N N . SER B 1 69 ? -9.031 12.383 -9.5 1 49.75 69 SER B N 1
ATOM 2069 C CA . SER B 1 69 ? -9.289 12.828 -10.867 1 49.75 69 SER B CA 1
ATOM 2070 C C . SER B 1 69 ? -9.266 14.352 -10.961 1 49.75 69 SER B C 1
ATOM 2072 O O . SER B 1 69 ? -9.125 14.914 -12.047 1 49.75 69 SER B O 1
ATOM 2074 N N . SER B 1 7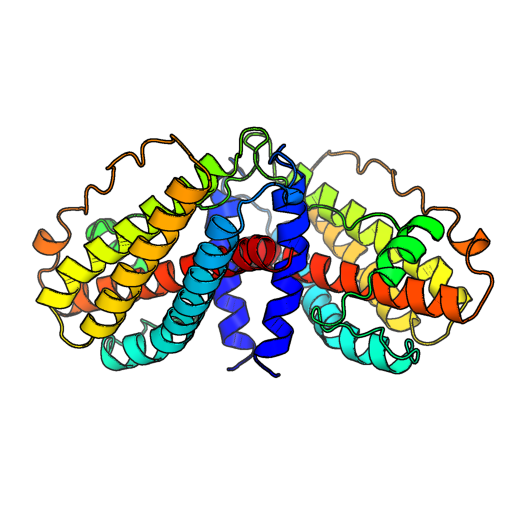0 ? -9.234 14.977 -9.867 1 50.47 70 SER B N 1
ATOM 2075 C CA . SER B 1 70 ? -9.406 16.422 -9.945 1 50.47 70 SER B CA 1
ATOM 2076 C C . SER B 1 70 ? -8.078 17.141 -9.766 1 50.47 70 SER B C 1
ATOM 2078 O O . SER B 1 70 ? -7.863 17.812 -8.75 1 50.47 70 SER B O 1
ATOM 2080 N N . GLN B 1 71 ? -6.957 16.547 -10.156 1 51.44 71 GLN B N 1
ATOM 2081 C CA . GLN B 1 71 ? -5.711 17.266 -9.906 1 51.44 71 GLN B CA 1
ATOM 2082 C C . GLN B 1 71 ? -5.574 18.469 -10.828 1 51.44 71 GLN B C 1
ATOM 2084 O O . GLN B 1 71 ? -5.609 18.328 -12.055 1 51.44 71 GLN B O 1
ATOM 2089 N N . ASN B 1 72 ? -6.055 19.578 -10.367 1 54.34 72 ASN B N 1
ATOM 2090 C CA . ASN B 1 72 ? -5.949 20.875 -11.016 1 54.34 72 ASN B CA 1
ATOM 2091 C C . ASN B 1 72 ? -4.543 21.453 -10.898 1 54.34 72 ASN B C 1
ATOM 2093 O O . ASN B 1 72 ? -3.934 21.391 -9.828 1 54.34 72 ASN B O 1
ATOM 2097 N N . THR B 1 73 ? -3.801 21.578 -12 1 58.5 73 THR B N 1
ATOM 2098 C CA . THR B 1 73 ? -2.496 22.219 -12.117 1 58.5 73 THR B CA 1
ATOM 2099 C C . THR B 1 73 ? -2.381 23.391 -11.141 1 58.5 73 THR B C 1
ATOM 2101 O O . THR B 1 73 ? -1.338 23.578 -10.516 1 58.5 73 THR B O 1
ATOM 2104 N N . ASN B 1 74 ? -3.418 24.109 -10.914 1 66 74 ASN B N 1
ATOM 2105 C CA . ASN B 1 74 ? -3.398 25.266 -10.031 1 66 74 ASN B CA 1
ATOM 2106 C C . ASN B 1 74 ? -3.217 24.859 -8.578 1 66 74 ASN B C 1
ATOM 2108 O O . ASN B 1 74 ? -2.648 25.609 -7.781 1 66 74 ASN B O 1
ATOM 2112 N N . LEU B 1 75 ? -3.533 23.672 -8.344 1 74 75 LEU B N 1
ATOM 2113 C CA . LEU B 1 75 ? -3.432 23.188 -6.973 1 74 75 LEU B CA 1
ATOM 2114 C C . LEU B 1 75 ? -1.975 22.969 -6.578 1 74 75 LEU B C 1
ATOM 2116 O O . LEU B 1 75 ? -1.575 23.297 -5.457 1 74 75 LEU B O 1
ATOM 2120 N N . HIS B 1 76 ? -1.214 22.641 -7.574 1 71.19 76 HIS B N 1
ATOM 2121 C CA . HIS B 1 76 ? 0.195 22.391 -7.297 1 71.19 76 HIS B CA 1
ATOM 2122 C C . HIS B 1 76 ? 0.926 23.688 -6.953 1 71.19 76 HIS B C 1
ATOM 2124 O O . HIS B 1 76 ? 1.722 23.734 -6.012 1 71.19 76 HIS B O 1
ATOM 2130 N N . MET B 1 77 ? 0.622 24.672 -7.746 1 76.06 77 MET B N 1
ATOM 2131 C CA . MET B 1 77 ? 1.266 25.953 -7.504 1 76.06 77 MET B CA 1
ATOM 2132 C C . MET B 1 77 ? 0.868 26.516 -6.137 1 76.06 77 MET B C 1
ATOM 2134 O O . MET B 1 77 ? 1.707 27.047 -5.414 1 76.06 77 MET B O 1
ATOM 2138 N N . MET B 1 78 ? -0.34 26.391 -5.762 1 79.81 78 MET B N 1
ATOM 2139 C CA . MET B 1 78 ? -0.831 26.891 -4.484 1 79.81 78 MET B CA 1
ATOM 2140 C C . MET B 1 78 ? -0.216 26.125 -3.318 1 79.81 78 MET B C 1
ATOM 2142 O O . MET B 1 78 ? 0.14 26.719 -2.297 1 79.81 78 MET B O 1
ATOM 2146 N N . VAL B 1 79 ? -0.026 24.891 -3.479 1 79.62 79 VAL B N 1
ATOM 2147 C CA . VAL B 1 79 ? 0.558 24.047 -2.432 1 79.62 79 VAL B CA 1
ATOM 2148 C C . VAL B 1 79 ? 1.992 24.5 -2.156 1 79.62 79 VAL B C 1
ATOM 2150 O O . VAL B 1 79 ? 2.404 24.609 -0.999 1 79.62 79 VAL B O 1
ATOM 2153 N N . THR B 1 80 ? 2.67 24.703 -3.209 1 78.19 80 THR B N 1
ATOM 2154 C CA . THR B 1 80 ? 4.047 25.172 -3.086 1 78.19 80 THR B CA 1
ATOM 2155 C C . THR B 1 80 ? 4.09 26.562 -2.438 1 78.19 80 THR B C 1
ATOM 2157 O O . THR B 1 80 ? 4.934 26.828 -1.58 1 78.19 80 THR B O 1
ATOM 2160 N N . SER B 1 81 ? 3.189 27.469 -2.85 1 83.75 81 SER B N 1
ATOM 2161 C CA . SER B 1 81 ? 3.137 28.828 -2.299 1 83.75 81 SER B CA 1
ATOM 2162 C C . SER B 1 81 ? 2.805 28.797 -0.81 1 83.75 81 SER B C 1
ATOM 2164 O O . SER B 1 81 ? 3.311 29.625 -0.043 1 83.75 81 SER B O 1
ATOM 2166 N N . LEU B 1 82 ? 2.006 27.922 -0.347 1 86.81 82 LEU B N 1
ATOM 2167 C CA . LEU B 1 82 ? 1.575 27.828 1.044 1 86.81 82 LEU B CA 1
ATOM 2168 C C . LEU B 1 82 ? 2.631 27.125 1.896 1 86.81 82 LEU B C 1
ATOM 2170 O O . LEU B 1 82 ? 2.607 27.234 3.123 1 86.81 82 LEU B O 1
ATOM 2174 N N . GLY B 1 83 ? 3.521 26.406 1.229 1 83.12 83 GLY B N 1
ATOM 2175 C CA . GLY B 1 83 ? 4.617 25.766 1.937 1 83.12 83 GLY B CA 1
ATOM 2176 C C . GLY B 1 83 ? 4.18 24.547 2.73 1 83.12 83 GLY B C 1
ATOM 2177 O O . GLY B 1 83 ? 4.699 24.297 3.818 1 83.12 83 GLY B O 1
ATOM 2178 N N . ILE B 1 84 ? 3.068 23.844 2.34 1 81.62 84 ILE B N 1
ATOM 2179 C CA . ILE B 1 84 ? 2.627 22.625 2.994 1 81.62 84 ILE B CA 1
ATOM 2180 C C . ILE B 1 84 ? 3.611 21.5 2.695 1 81.62 84 ILE B C 1
ATOM 2182 O O . ILE B 1 84 ? 3.887 21.203 1.53 1 81.62 84 ILE B O 1
ATOM 2186 N N . PRO B 1 85 ? 4.211 20.953 3.736 1 79.06 85 PRO B N 1
ATOM 2187 C CA . PRO B 1 85 ? 5.203 19.906 3.504 1 79.06 85 PRO B CA 1
ATOM 2188 C C . PRO B 1 85 ? 4.609 18.672 2.811 1 79.06 85 PRO B C 1
ATOM 2190 O O . PRO B 1 85 ? 3.408 18.422 2.922 1 79.06 85 PRO B O 1
ATOM 2193 N N . ALA B 1 86 ? 5.441 18 2.08 1 72.81 86 ALA B N 1
ATOM 2194 C CA . ALA B 1 86 ? 5.02 16.766 1.436 1 72.81 86 ALA B CA 1
ATOM 2195 C C . ALA B 1 86 ? 4.699 15.688 2.471 1 72.81 86 ALA B C 1
ATOM 2197 O O . ALA B 1 86 ? 5.195 15.734 3.598 1 72.81 86 ALA B O 1
ATOM 2198 N N . ALA B 1 87 ? 3.836 14.844 2.094 1 71.38 87 ALA B N 1
ATOM 2199 C CA . ALA B 1 87 ? 3.455 13.75 2.984 1 71.38 87 ALA B CA 1
ATOM 2200 C C . ALA B 1 87 ? 4.672 12.914 3.373 1 71.38 87 ALA B C 1
ATOM 2202 O O . ALA B 1 87 ? 5.539 12.641 2.541 1 71.38 87 ALA B O 1
ATOM 2203 N N . PRO B 1 88 ? 4.781 12.594 4.66 1 71.5 88 PRO B N 1
ATOM 2204 C CA . PRO B 1 88 ? 5.902 11.758 5.094 1 71.5 88 PRO B CA 1
ATOM 2205 C C . PRO B 1 88 ? 5.855 10.352 4.496 1 71.5 88 PRO B C 1
ATOM 2207 O O . PRO B 1 88 ? 4.773 9.781 4.34 1 71.5 88 PRO B O 1
ATOM 2210 N N . ILE B 1 89 ? 7.07 9.875 4.156 1 66.88 89 ILE B N 1
ATOM 2211 C CA . ILE B 1 89 ? 7.199 8.523 3.623 1 66.88 89 ILE B CA 1
ATOM 2212 C C . ILE B 1 89 ? 7.469 7.539 4.762 1 66.88 89 ILE B C 1
ATOM 2214 O O . ILE B 1 89 ? 8.445 7.688 5.504 1 66.88 89 ILE B O 1
ATOM 2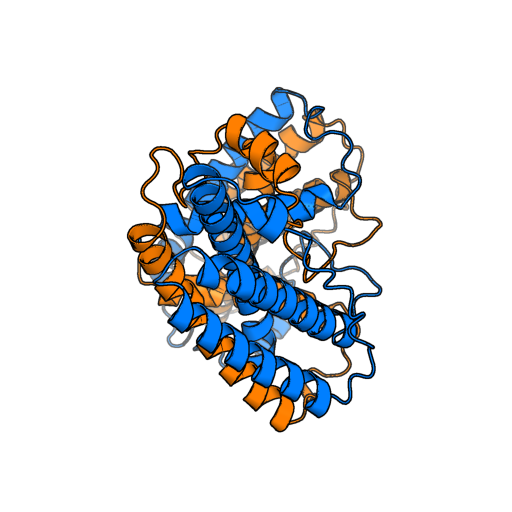218 N N . LEU B 1 90 ? 6.539 6.617 4.996 1 72.25 90 LEU B N 1
ATOM 2219 C CA . LEU B 1 90 ? 6.684 5.672 6.098 1 72.25 90 LEU B CA 1
ATOM 2220 C C . LEU B 1 90 ? 7.723 4.605 5.766 1 72.25 90 LEU B C 1
ATOM 2222 O O . LEU B 1 90 ? 8.57 4.277 6.602 1 72.25 90 LEU B O 1
ATOM 2226 N N . LYS B 1 91 ? 7.688 4.035 4.527 1 63.78 91 LYS B N 1
ATOM 2227 C CA . LYS B 1 91 ? 8.586 2.975 4.086 1 63.78 91 LYS B CA 1
ATOM 2228 C C . LYS B 1 91 ? 9.336 3.377 2.816 1 63.78 91 LYS B C 1
ATOM 2230 O O . LYS B 1 91 ? 8.789 3.283 1.715 1 63.78 91 LYS B O 1
ATOM 2235 N N . PRO B 1 92 ? 10.508 3.928 3.09 1 60.06 92 PRO B N 1
ATOM 2236 C CA . PRO B 1 92 ? 11.266 4.328 1.897 1 60.06 92 PRO B CA 1
ATOM 2237 C C . PRO B 1 92 ? 11.703 3.135 1.053 1 60.06 92 PRO B C 1
ATOM 2239 O O . PRO B 1 92 ? 12.016 2.07 1.595 1 60.06 92 PRO B O 1
ATOM 2242 N N . LEU B 1 93 ? 11.531 3.289 -0.128 1 60.94 93 LEU B N 1
ATOM 2243 C CA . LEU B 1 93 ? 12.008 2.285 -1.072 1 60.94 93 LEU B CA 1
ATOM 2244 C C . LEU B 1 93 ? 13.523 2.154 -1.004 1 60.94 93 LEU B C 1
ATOM 2246 O O . LEU B 1 93 ? 14.219 3.094 -0.602 1 60.94 93 LEU B O 1
ATOM 2250 N N . SER B 1 94 ? 13.922 0.977 -1.312 1 62.62 94 SER B N 1
ATOM 2251 C CA . SER B 1 94 ? 15.359 0.734 -1.363 1 62.62 94 SER B CA 1
ATOM 2252 C C . SER B 1 94 ? 16.062 1.779 -2.221 1 62.62 94 SER B C 1
ATOM 2254 O O . SER B 1 94 ? 15.523 2.234 -3.229 1 62.62 94 SER B O 1
ATOM 2256 N N . GLU B 1 95 ? 17.188 2.346 -1.774 1 62.91 95 GLU B N 1
ATOM 2257 C CA . GLU B 1 95 ? 17.984 3.34 -2.494 1 62.91 95 GLU B CA 1
ATOM 2258 C C . GLU B 1 95 ? 18.359 2.842 -3.885 1 62.91 95 GLU B C 1
ATOM 2260 O O . GLU B 1 95 ? 18.594 3.643 -4.797 1 62.91 95 GLU B O 1
ATOM 2265 N N . HIS B 1 96 ? 18.453 1.553 -4.043 1 65.31 96 HIS B N 1
ATOM 2266 C CA . HIS B 1 96 ? 18.891 0.982 -5.316 1 65.31 96 HIS B CA 1
ATOM 2267 C C . HIS B 1 96 ? 17.688 0.516 -6.145 1 65.31 96 HIS B C 1
ATOM 2269 O O . HIS B 1 96 ? 17.875 -0.12 -7.188 1 65.31 96 HIS B O 1
ATOM 2275 N N . PHE B 1 97 ? 16.609 0.943 -5.738 1 66.19 97 PHE B N 1
ATOM 2276 C CA . PHE B 1 97 ? 15.422 0.474 -6.445 1 66.19 97 PHE B CA 1
ATOM 2277 C C . PHE B 1 97 ? 15.188 1.281 -7.715 1 66.19 97 PHE B C 1
ATOM 2279 O O . PHE B 1 97 ? 15.219 2.514 -7.688 1 66.19 97 PHE B O 1
ATOM 2286 N N . THR B 1 98 ? 15.125 0.68 -8.789 1 71 98 THR B N 1
ATOM 2287 C CA . THR B 1 98 ? 14.953 1.324 -10.086 1 71 98 THR B CA 1
ATOM 2288 C C . THR B 1 98 ? 13.672 0.839 -10.766 1 71 98 THR B C 1
ATOM 2290 O O . THR B 1 98 ? 13.094 -0.169 -10.359 1 71 98 THR B O 1
ATOM 2293 N N . LEU B 1 99 ? 13.258 1.587 -11.766 1 74.5 99 LEU B N 1
ATOM 2294 C CA . LEU B 1 99 ? 12.109 1.193 -12.578 1 74.5 99 LEU B CA 1
ATOM 2295 C C . LEU B 1 99 ? 12.352 -0.163 -13.234 1 74.5 99 LEU B C 1
ATOM 2297 O O . LEU B 1 99 ? 11.422 -0.966 -13.367 1 74.5 99 LEU B O 1
ATOM 2301 N N . ASP B 1 100 ? 13.57 -0.394 -13.586 1 78.12 100 ASP B N 1
ATOM 2302 C CA . ASP B 1 100 ? 13.938 -1.669 -14.195 1 78.12 100 ASP B CA 1
ATOM 2303 C C . ASP B 1 100 ? 13.68 -2.828 -13.234 1 78.12 100 ASP B C 1
ATOM 2305 O O . ASP B 1 100 ? 13.133 -3.857 -13.625 1 78.12 100 ASP B O 1
ATOM 2309 N N . MET B 1 101 ? 14.094 -2.625 -12.031 1 74.44 101 MET B N 1
ATOM 2310 C CA . MET B 1 101 ? 13.859 -3.65 -11.016 1 74.44 101 MET B CA 1
ATOM 2311 C C . MET B 1 101 ? 12.367 -3.877 -10.805 1 74.44 101 MET B C 1
ATOM 2313 O O . MET B 1 101 ? 11.914 -5.02 -10.695 1 74.44 101 MET B O 1
ATOM 2317 N N . TYR B 1 102 ? 11.758 -2.816 -10.875 1 78.56 102 TYR B N 1
ATOM 2318 C CA . TYR B 1 102 ? 10.328 -2.889 -10.617 1 78.56 102 TYR B CA 1
ATOM 2319 C C . TYR B 1 102 ? 9.617 -3.68 -11.711 1 78.56 102 TYR B C 1
ATOM 2321 O O . TYR B 1 102 ? 8.867 -4.613 -11.422 1 78.56 102 TYR B O 1
ATOM 2329 N N . VAL B 1 103 ? 9.82 -3.25 -12.922 1 83.56 103 VAL B N 1
ATOM 2330 C CA . VAL B 1 103 ? 9.172 -3.912 -14.055 1 83.56 103 VAL B CA 1
ATOM 2331 C C . VAL B 1 103 ? 9.617 -5.371 -14.125 1 83.56 103 VAL B C 1
ATOM 2333 O O . VAL B 1 103 ? 8.82 -6.258 -14.43 1 83.56 103 VAL B O 1
ATOM 2336 N N . SER B 1 104 ? 10.828 -5.566 -13.75 1 84.19 104 SER B N 1
ATOM 2337 C CA . SER B 1 104 ? 11.336 -6.934 -13.727 1 84.19 104 SER B CA 1
ATOM 2338 C C . SER B 1 104 ? 10.617 -7.777 -12.68 1 84.19 104 SER B C 1
ATOM 2340 O O . SER B 1 104 ? 10.273 -8.93 -12.938 1 84.19 104 SER B O 1
ATOM 2342 N N . ARG B 1 105 ? 10.422 -7.223 -11.594 1 83 105 ARG B N 1
ATOM 2343 C CA . ARG B 1 105 ? 9.742 -7.945 -10.516 1 83 105 ARG B CA 1
ATOM 2344 C C . ARG B 1 105 ? 8.281 -8.188 -10.859 1 83 105 ARG B C 1
ATOM 2346 O O . ARG B 1 105 ? 7.711 -9.219 -10.484 1 83 105 ARG B O 1
ATOM 2353 N N . MET B 1 106 ? 7.656 -7.242 -11.57 1 87.5 106 MET B N 1
ATOM 2354 C CA . MET B 1 106 ? 6.301 -7.449 -12.062 1 87.5 106 MET B CA 1
ATOM 2355 C C . MET B 1 106 ? 6.238 -8.648 -13.008 1 87.5 106 MET B C 1
ATOM 2357 O O . MET B 1 106 ? 5.32 -9.461 -12.922 1 87.5 106 MET B O 1
ATOM 2361 N N . LEU B 1 107 ? 7.254 -8.664 -13.844 1 90 107 LEU B N 1
ATOM 2362 C CA . LEU B 1 107 ? 7.324 -9.75 -14.812 1 90 107 LEU B CA 1
ATOM 2363 C C . LEU B 1 107 ? 7.512 -11.094 -14.117 1 90 107 LEU B C 1
ATOM 2365 O O . LEU B 1 107 ? 6.785 -12.047 -14.391 1 90 107 LEU B O 1
ATOM 2369 N N . VAL B 1 108 ? 8.43 -11.141 -13.25 1 87.25 108 VAL B N 1
ATOM 2370 C CA . VAL B 1 108 ? 8.742 -12.375 -12.531 1 87.25 108 VAL B CA 1
ATOM 2371 C C . VAL B 1 108 ? 7.516 -12.844 -11.758 1 87.25 108 VAL B C 1
ATOM 2373 O O . VAL B 1 108 ? 7.164 -14.023 -11.789 1 87.25 108 VAL B O 1
ATOM 2376 N N . GLY B 1 109 ? 6.93 -11.93 -11.047 1 89.81 109 GLY B N 1
ATOM 2377 C CA . GLY B 1 109 ? 5.727 -12.281 -10.305 1 89.81 109 GLY B CA 1
ATOM 2378 C C . GLY B 1 109 ? 4.613 -12.797 -11.195 1 89.81 109 GLY B C 1
ATOM 2379 O O . GLY B 1 109 ? 3.979 -13.812 -10.875 1 89.81 109 GLY B O 1
ATOM 2380 N N . SER B 1 110 ? 4.34 -12.078 -12.25 1 91.19 110 SER B N 1
ATOM 2381 C CA . SER B 1 110 ? 3.293 -12.5 -13.172 1 91.19 110 SER B CA 1
ATOM 2382 C C . SER B 1 110 ? 3.604 -13.867 -13.773 1 91.19 110 SER B C 1
ATOM 2384 O O . SER B 1 110 ? 2.703 -14.688 -13.953 1 91.19 110 SER B O 1
ATOM 2386 N N . GLN B 1 111 ? 4.84 -14.133 -14.094 1 90.69 111 GLN B N 1
ATOM 2387 C CA . GLN B 1 111 ? 5.262 -15.422 -14.625 1 90.69 111 GLN B CA 1
ATOM 2388 C C . GLN B 1 111 ? 5.059 -16.531 -13.594 1 90.69 111 GLN B C 1
ATOM 2390 O O . GLN B 1 111 ? 4.648 -17.641 -13.945 1 90.69 111 GLN B O 1
ATOM 2395 N N . LEU B 1 112 ? 5.414 -16.219 -12.422 1 89.75 112 LEU B N 1
ATOM 2396 C CA . LEU B 1 112 ? 5.227 -17.203 -11.352 1 89.75 112 LEU B CA 1
ATOM 2397 C C . LEU B 1 112 ? 3.779 -17.672 -11.297 1 89.75 112 LEU B C 1
ATOM 2399 O O . LEU B 1 112 ? 3.518 -18.875 -11.305 1 89.75 112 LEU B O 1
ATOM 2403 N N . TYR B 1 113 ? 2.842 -16.781 -11.25 1 93.12 113 TYR B N 1
ATOM 2404 C CA . TYR B 1 113 ? 1.438 -17.141 -11.086 1 93.12 113 TYR B CA 1
ATOM 2405 C C . TYR B 1 113 ? 0.891 -17.766 -12.359 1 93.12 113 TYR B C 1
ATOM 2407 O O . TYR B 1 113 ? 0.028 -18.656 -12.297 1 93.12 113 TYR B O 1
ATOM 2415 N N . GLN B 1 114 ? 1.427 -17.328 -13.508 1 91.5 114 GLN B N 1
ATOM 2416 C CA . GLN B 1 114 ? 1.069 -18 -14.75 1 91.5 114 GLN B CA 1
ATOM 2417 C C . GLN B 1 114 ? 1.491 -19.469 -14.719 1 91.5 114 GLN B C 1
ATOM 2419 O O . GLN B 1 114 ? 0.747 -20.344 -15.164 1 91.5 114 GLN B O 1
ATOM 2424 N N . GLY B 1 115 ? 2.684 -19.672 -14.195 1 89.31 115 GLY B N 1
ATOM 2425 C CA . GLY B 1 115 ? 3.162 -21.047 -14.047 1 89.31 115 GLY B CA 1
ATOM 2426 C C . GLY B 1 115 ? 2.324 -21.859 -13.086 1 89.31 115 GLY B C 1
ATOM 2427 O O . GLY B 1 115 ? 1.991 -23.016 -13.375 1 89.31 115 GLY B O 1
ATOM 2428 N N . LEU B 1 116 ? 2.051 -21.312 -11.961 1 91.75 116 LEU B N 1
ATOM 2429 C CA . LEU B 1 116 ? 1.221 -22.016 -10.984 1 91.75 116 LEU B CA 1
ATOM 2430 C C . LEU B 1 116 ? -0.148 -22.344 -11.57 1 91.75 116 LEU B C 1
ATOM 2432 O O . LEU B 1 116 ? -0.647 -23.469 -11.391 1 91.75 116 LEU B O 1
ATOM 2436 N N . LEU B 1 117 ? -0.725 -21.406 -12.266 1 93.38 117 LEU B N 1
ATOM 2437 C CA . LEU B 1 117 ? -2.033 -21.609 -12.875 1 93.38 117 LEU B CA 1
ATOM 2438 C C . LEU B 1 117 ? -1.97 -22.703 -13.938 1 93.38 117 LEU B C 1
ATOM 2440 O O . LEU B 1 117 ? -2.943 -23.422 -14.156 1 93.38 117 LEU B O 1
ATOM 2444 N N . GLY B 1 118 ? -0.868 -22.766 -14.648 1 91.56 118 GLY B N 1
ATOM 2445 C CA . GLY B 1 118 ? -0.693 -23.828 -15.625 1 91.56 118 GLY B CA 1
ATOM 2446 C C . GLY B 1 118 ? -0.8 -25.219 -15.023 1 91.56 118 GLY B C 1
ATOM 2447 O O . GLY B 1 118 ? -1.468 -26.094 -15.578 1 91.56 118 GLY B O 1
ATOM 2448 N N . VAL B 1 119 ? -0.199 -25.391 -13.867 1 91.88 119 VAL B N 1
ATOM 2449 C CA . VAL B 1 119 ? -0.218 -26.672 -13.18 1 91.88 119 VAL B CA 1
ATOM 2450 C C . VAL B 1 119 ? -1.601 -26.922 -12.578 1 91.88 119 VAL B C 1
ATOM 2452 O O . VAL B 1 119 ? -2.17 -28 -12.742 1 91.88 119 VAL B O 1
ATOM 2455 N N . LEU B 1 120 ? -2.186 -25.953 -11.945 1 94.19 120 LEU B N 1
ATOM 2456 C CA . LEU B 1 120 ? -3.434 -26.109 -11.203 1 94.19 120 LEU B CA 1
ATOM 2457 C C . LEU B 1 120 ? -4.617 -26.234 -12.156 1 94.19 120 LEU B C 1
ATOM 2459 O O . LEU B 1 120 ? -5.598 -26.922 -11.852 1 94.19 120 LEU B O 1
ATOM 2463 N N . SER B 1 121 ? -4.488 -25.531 -13.281 1 92.62 121 SER B N 1
ATOM 2464 C CA . SER B 1 121 ? -5.566 -25.609 -14.266 1 92.62 121 SER B CA 1
ATOM 2465 C C . SER B 1 121 ? -5.684 -27.016 -14.852 1 92.62 121 SER B C 1
ATOM 2467 O O . SER B 1 121 ? -6.746 -27.391 -15.344 1 92.62 121 SER B O 1
ATOM 2469 N N . ASP B 1 122 ? -4.621 -27.781 -14.836 1 91 122 ASP B N 1
ATOM 2470 C CA . ASP B 1 122 ? -4.645 -29.172 -15.281 1 91 122 ASP B CA 1
ATOM 2471 C C . ASP B 1 122 ? -5.367 -30.062 -14.273 1 91 122 ASP B C 1
ATOM 2473 O O . ASP B 1 122 ? -5.898 -31.109 -14.625 1 91 122 ASP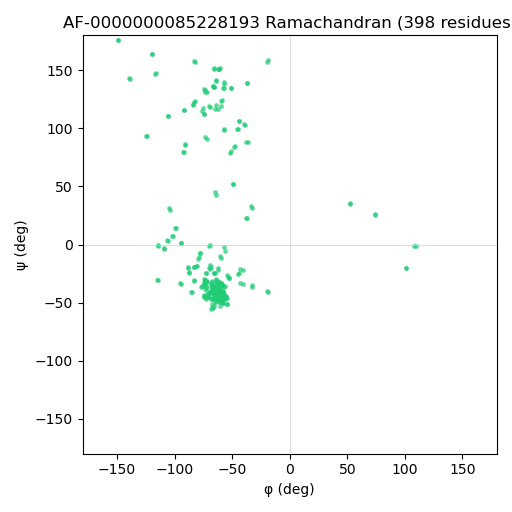 B O 1
ATOM 2477 N N . LYS B 1 123 ? -5.41 -29.641 -13.023 1 91.56 123 LYS B N 1
ATOM 2478 C CA . LYS B 1 123 ? -5.969 -30.438 -11.938 1 91.56 123 LYS B CA 1
ATOM 2479 C C . LYS B 1 123 ? -7.43 -30.078 -11.688 1 91.56 123 LYS B C 1
ATOM 2481 O O . LYS B 1 123 ? -8.211 -30.922 -11.227 1 91.56 123 LYS B O 1
ATOM 2486 N N . LEU B 1 124 ? -7.715 -28.875 -11.883 1 91 124 LEU B N 1
ATOM 2487 C CA . LEU B 1 124 ? -9.062 -28.391 -11.617 1 91 124 LEU B CA 1
ATOM 2488 C C . LEU B 1 124 ? -9.523 -27.422 -12.703 1 91 124 LEU B C 1
ATOM 2490 O O . LEU B 1 124 ? -8.742 -26.594 -13.164 1 91 124 LEU B O 1
ATOM 2494 N N . SER B 1 125 ? -10.836 -27.531 -13.039 1 90.06 125 SER B N 1
ATOM 2495 C CA . SER B 1 125 ? -11.398 -26.625 -14.047 1 90.06 125 SER B CA 1
ATOM 2496 C C . SER B 1 125 ? -11.781 -25.281 -13.43 1 90.06 125 SER B C 1
ATOM 2498 O O . SER B 1 125 ? -11.898 -25.172 -12.203 1 90.06 125 SER B O 1
ATOM 2500 N N . GLY B 1 126 ? -11.859 -24.203 -14.242 1 92.81 126 GLY B N 1
ATOM 2501 C CA . GLY B 1 126 ? -12.344 -22.922 -13.773 1 92.81 126 GLY B CA 1
ATOM 2502 C C . GLY B 1 126 ? -11.25 -21.875 -13.664 1 92.81 126 GLY B C 1
ATOM 2503 O O . GLY B 1 126 ? -11.508 -20.734 -13.273 1 92.81 126 GLY B O 1
ATOM 2504 N N . LEU B 1 127 ? -10.055 -22.281 -13.984 1 95.5 127 LEU B N 1
ATOM 2505 C CA . LEU B 1 127 ? -8.938 -21.375 -13.797 1 95.5 127 LEU B CA 1
ATOM 2506 C C . LEU B 1 127 ? -8.445 -20.844 -15.141 1 95.5 127 LEU B C 1
ATOM 2508 O O . LEU B 1 127 ? -7.547 -20 -15.195 1 95.5 127 LEU B O 1
ATOM 2512 N N . ASN B 1 128 ? -9.102 -21.188 -16.266 1 93.38 128 ASN B N 1
ATOM 2513 C CA . ASN B 1 128 ? -8.609 -20.891 -17.594 1 93.38 128 ASN B CA 1
ATOM 2514 C C . ASN B 1 128 ? -8.688 -19.406 -17.922 1 93.38 128 ASN B C 1
ATOM 2516 O O . ASN B 1 128 ? -7.781 -18.844 -18.547 1 93.38 128 ASN B O 1
ATOM 2520 N N . ASP B 1 129 ? -9.797 -18.812 -17.547 1 94.62 129 ASP B N 1
ATOM 2521 C CA . ASP B 1 129 ? -9.945 -17.391 -17.812 1 94.62 129 ASP B CA 1
ATOM 2522 C C . ASP B 1 129 ? -8.875 -16.578 -17.094 1 94.62 129 ASP B C 1
ATOM 2524 O O . ASP B 1 129 ? -8.305 -15.641 -17.656 1 94.62 129 ASP B O 1
ATOM 2528 N N . LEU B 1 130 ? -8.68 -16.953 -15.867 1 95.56 130 LEU B N 1
ATOM 2529 C CA . LEU B 1 130 ? -7.668 -16.266 -15.078 1 95.56 130 LEU B CA 1
ATOM 2530 C C . LEU B 1 130 ? -6.281 -16.453 -15.68 1 95.56 130 LEU B C 1
ATOM 2532 O O . LEU B 1 130 ? -5.492 -15.5 -15.742 1 95.56 130 LEU B O 1
ATOM 2536 N N . ARG B 1 131 ? -6.039 -17.656 -16.141 1 94.5 131 ARG B N 1
ATOM 2537 C CA . ARG B 1 131 ? -4.766 -17.953 -16.781 1 94.5 131 ARG B CA 1
ATOM 2538 C C . ARG B 1 131 ? -4.574 -17.109 -18.047 1 94.5 131 ARG B C 1
ATOM 2540 O O . ARG B 1 131 ? -3.488 -16.594 -18.297 1 94.5 131 ARG B O 1
ATOM 2547 N N . ALA B 1 132 ? -5.609 -16.938 -18.828 1 95.44 132 ALA B N 1
ATOM 2548 C CA . ALA B 1 132 ? -5.562 -16.125 -20.047 1 95.44 132 ALA B CA 1
ATOM 2549 C C . ALA B 1 132 ? -5.301 -14.656 -19.703 1 95.44 132 ALA B C 1
ATOM 2551 O O . ALA B 1 132 ? -4.5 -13.992 -20.359 1 95.44 132 ALA B O 1
ATOM 2552 N N . ASP B 1 133 ? -5.969 -14.18 -18.688 1 96.19 133 ASP B N 1
ATOM 2553 C CA . ASP B 1 133 ? -5.781 -12.797 -18.266 1 96.19 133 ASP B CA 1
ATOM 2554 C C . ASP B 1 133 ? -4.34 -12.547 -17.828 1 96.19 133 ASP B C 1
ATOM 2556 O O . ASP B 1 133 ? -3.768 -11.5 -18.109 1 96.19 133 ASP B O 1
ATOM 2560 N N . LEU B 1 134 ? -3.809 -13.492 -17.125 1 95.38 134 LEU B N 1
ATOM 2561 C CA . LEU B 1 134 ? -2.436 -13.344 -16.641 1 95.38 134 LEU B CA 1
ATOM 2562 C C . LEU B 1 134 ? -1.453 -13.375 -17.812 1 95.38 134 LEU B C 1
ATOM 2564 O O . LEU B 1 134 ? -0.434 -12.68 -17.781 1 95.38 134 LEU B O 1
ATOM 2568 N N . ARG B 1 135 ? -1.756 -14.195 -18.797 1 95 135 ARG B N 1
ATOM 2569 C CA . ARG B 1 135 ? -0.938 -14.203 -20.016 1 95 135 ARG B CA 1
ATOM 2570 C C . ARG B 1 135 ? -0.959 -12.844 -20.703 1 95 135 ARG B C 1
ATOM 2572 O O . ARG B 1 135 ? 0.085 -12.336 -21.109 1 95 135 ARG B O 1
ATOM 2579 N N . ASP B 1 136 ? -2.094 -12.25 -20.797 1 96.56 136 ASP B N 1
ATOM 2580 C CA . ASP B 1 136 ? -2.229 -10.922 -21.391 1 96.56 136 ASP B CA 1
ATOM 2581 C C . ASP B 1 136 ? -1.48 -9.883 -20.547 1 96.56 136 ASP B C 1
ATOM 2583 O O . ASP B 1 136 ? -0.854 -8.969 -21.109 1 96.56 136 ASP B O 1
ATOM 2587 N N . LEU B 1 137 ? -1.588 -9.984 -19.25 1 96.19 137 LEU B N 1
ATOM 2588 C CA . LEU B 1 137 ? -0.872 -9.07 -18.375 1 96.19 137 LEU B CA 1
ATOM 2589 C C . LEU B 1 137 ? 0.632 -9.141 -18.625 1 96.19 137 LEU B C 1
ATOM 2591 O O . LEU B 1 137 ? 1.297 -8.109 -18.734 1 96.19 137 LEU B O 1
ATOM 2595 N N . LEU B 1 138 ? 1.103 -10.367 -18.734 1 94.25 138 LEU B N 1
ATOM 2596 C CA . LEU B 1 138 ? 2.518 -10.586 -19 1 94.25 138 LEU B CA 1
ATOM 2597 C C . LEU B 1 138 ? 2.928 -9.906 -20.312 1 94.25 138 LEU B C 1
ATOM 2599 O O . LEU B 1 138 ? 3.992 -9.289 -20.391 1 94.25 138 LEU B O 1
ATOM 2603 N N . THR B 1 139 ? 2.096 -10.016 -21.234 1 94.69 139 THR B N 1
ATOM 2604 C CA . THR B 1 139 ? 2.344 -9.391 -22.531 1 94.69 139 THR B CA 1
ATOM 2605 C C . THR B 1 139 ? 2.482 -7.875 -22.375 1 94.69 139 THR B C 1
ATOM 2607 O O . THR B 1 139 ? 3.428 -7.281 -22.906 1 94.69 139 THR B O 1
ATOM 2610 N N . HIS B 1 140 ? 1.609 -7.27 -21.656 1 94.38 140 HIS B N 1
ATOM 2611 C CA . HIS B 1 140 ? 1.628 -5.816 -21.5 1 94.38 140 HIS B CA 1
ATOM 2612 C C . HIS B 1 140 ? 2.797 -5.367 -20.625 1 94.38 140 HIS B C 1
ATOM 2614 O O . HIS B 1 140 ? 3.377 -4.305 -20.859 1 94.38 140 HIS B O 1
ATOM 2620 N N . ILE B 1 141 ? 3.16 -6.117 -19.594 1 92.56 141 ILE B N 1
ATOM 2621 C CA . ILE B 1 141 ? 4.32 -5.77 -18.781 1 92.56 141 ILE B CA 1
ATOM 2622 C C . ILE B 1 141 ? 5.59 -5.879 -19.625 1 92.56 141 ILE B C 1
ATOM 2624 O O . ILE B 1 141 ? 6.5 -5.055 -19.484 1 92.56 141 ILE B O 1
ATOM 2628 N N . THR B 1 142 ? 5.68 -6.914 -20.469 1 92.06 142 THR B N 1
ATOM 2629 C CA . THR B 1 142 ? 6.816 -7.062 -21.375 1 92.06 142 THR B CA 1
ATOM 2630 C C . THR B 1 142 ? 6.922 -5.859 -22.312 1 92.06 142 THR B C 1
ATOM 2632 O O . THR B 1 142 ? 8.016 -5.352 -22.547 1 92.06 142 THR B O 1
ATOM 2635 N N . LYS B 1 143 ? 5.797 -5.41 -22.797 1 91.62 143 LYS B N 1
ATOM 2636 C CA . LYS B 1 143 ? 5.773 -4.219 -23.625 1 91.62 143 LYS B CA 1
ATOM 2637 C C . LYS B 1 143 ? 6.277 -2.996 -22.875 1 91.62 143 LYS B C 1
ATOM 2639 O O . LYS B 1 143 ? 6.949 -2.135 -23.438 1 91.62 143 LYS B O 1
ATOM 2644 N N . MET B 1 144 ? 5.918 -2.918 -21.594 1 88.56 144 MET B N 1
ATOM 2645 C CA . MET B 1 144 ? 6.426 -1.842 -20.75 1 88.56 144 MET B CA 1
ATOM 2646 C C . MET B 1 144 ? 7.949 -1.886 -20.672 1 88.56 144 MET B C 1
ATOM 2648 O O . MET B 1 144 ? 8.609 -0.854 -20.797 1 88.56 144 MET B O 1
ATOM 2652 N N . LYS B 1 145 ? 8.438 -3.047 -20.453 1 88.06 145 LYS B N 1
ATOM 2653 C CA . LYS B 1 145 ? 9.883 -3.223 -20.359 1 88.06 145 LYS B CA 1
ATOM 2654 C C . LYS B 1 145 ? 10.578 -2.805 -21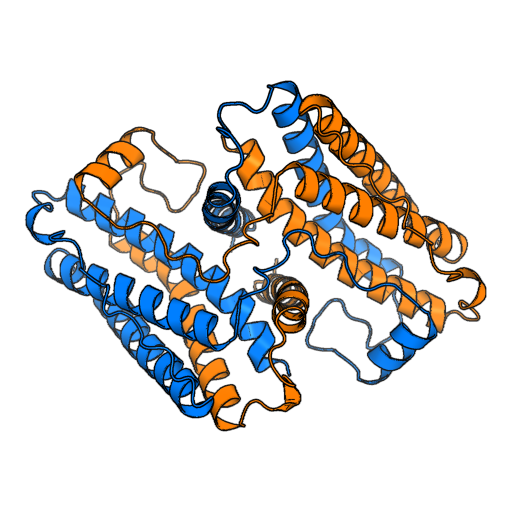.641 1 88.06 145 LYS B C 1
ATOM 2656 O O . LYS B 1 145 ? 11.602 -2.113 -21.609 1 88.06 145 LYS B O 1
ATOM 2661 N N . GLU B 1 146 ? 10.062 -3.219 -22.688 1 89.06 146 GLU B N 1
ATOM 2662 C CA . GLU B 1 146 ? 10.633 -2.898 -24 1 89.06 146 GLU B CA 1
ATOM 2663 C C . GLU B 1 146 ? 10.555 -1.4 -24.281 1 89.06 146 GLU B C 1
ATOM 2665 O O . GLU B 1 146 ? 11.508 -0.808 -24.797 1 89.06 146 GLU B O 1
ATOM 2670 N N . ALA B 1 147 ? 9.422 -0.804 -23.969 1 85.19 147 ALA B N 1
ATOM 2671 C CA . ALA B 1 147 ? 9.211 0.617 -24.234 1 85.19 147 ALA B CA 1
ATOM 2672 C C . ALA B 1 147 ? 10.18 1.477 -23.422 1 85.19 147 ALA B C 1
ATOM 2674 O O . ALA B 1 147 ? 10.594 2.547 -23.875 1 85.19 147 ALA B O 1
ATOM 2675 N N . ALA B 1 148 ? 10.539 1.002 -22.297 1 79.94 148 ALA B N 1
ATOM 2676 C CA . ALA B 1 148 ? 11.438 1.758 -21.422 1 79.94 148 ALA B CA 1
ATOM 2677 C C . ALA B 1 148 ? 12.891 1.325 -21.641 1 79.94 148 ALA B C 1
ATOM 2679 O O . ALA B 1 148 ? 13.805 1.859 -21 1 79.94 148 ALA B O 1
ATOM 2680 N N . GLN B 1 149 ? 13.109 0.36 -22.594 1 81 149 GLN B N 1
ATOM 2681 C CA . GLN B 1 149 ? 14.445 -0.144 -22.906 1 81 149 GLN B CA 1
ATOM 2682 C C . GLN B 1 149 ? 15.172 -0.611 -21.656 1 81 149 GLN B C 1
ATOM 2684 O O . GLN B 1 149 ? 16.328 -0.25 -21.422 1 81 149 GLN B O 1
ATOM 2689 N N . LEU B 1 150 ? 14.297 -1.168 -20.797 1 75.12 150 LEU B N 1
ATOM 2690 C CA . LEU B 1 150 ? 14.852 -1.689 -19.547 1 75.12 150 LEU B CA 1
ATOM 2691 C C . LEU B 1 150 ? 15.57 -3.014 -19.781 1 75.12 150 LEU B C 1
ATOM 2693 O O . LEU B 1 150 ? 15.086 -3.861 -20.547 1 75.12 150 LEU B O 1
ATOM 2697 N N . ASP B 1 151 ? 16.906 -3.127 -19.594 1 67.38 151 ASP B N 1
ATOM 2698 C CA . ASP B 1 151 ? 17.766 -4.258 -19.922 1 67.38 151 ASP B CA 1
ATOM 2699 C C . ASP B 1 151 ? 17.641 -5.363 -18.875 1 67.38 151 ASP B C 1
ATOM 2701 O O . ASP B 1 151 ? 18.188 -6.453 -19.047 1 67.38 151 ASP B O 1
ATOM 2705 N N . GLY B 1 152 ? 17.016 -5.113 -17.797 1 57.75 152 GLY B N 1
ATOM 2706 C CA . GLY B 1 152 ? 17.219 -6.082 -16.719 1 57.75 152 GLY B CA 1
ATOM 2707 C C . GLY B 1 152 ? 16.672 -7.457 -17.062 1 57.75 152 GLY B C 1
ATOM 2708 O O . GLY B 1 152 ? 15.656 -7.578 -17.75 1 57.75 152 GLY B O 1
ATOM 2709 N N . ASN B 1 153 ? 17.625 -8.461 -17.125 1 53.19 153 ASN B N 1
ATOM 2710 C CA . ASN B 1 153 ? 17.344 -9.867 -17.375 1 53.19 153 ASN B CA 1
ATOM 2711 C C . ASN B 1 153 ? 16.359 -10.43 -16.344 1 53.19 153 ASN B C 1
ATOM 2713 O O . ASN B 1 153 ? 16.484 -10.156 -15.148 1 53.19 153 ASN B O 1
ATOM 2717 N N . VAL B 1 154 ? 15.125 -10.508 -16.703 1 55.06 154 VAL B N 1
ATOM 2718 C CA . VAL B 1 154 ? 14.195 -11.273 -15.883 1 55.06 154 VAL B CA 1
ATOM 2719 C C . VAL B 1 154 ? 14.797 -12.633 -15.547 1 55.06 154 VAL B C 1
ATOM 2721 O O . VAL B 1 154 ? 15.148 -13.406 -16.453 1 55.06 154 VAL B O 1
ATOM 2724 N N . SER B 1 155 ? 15.656 -12.734 -14.453 1 48.75 155 SER B N 1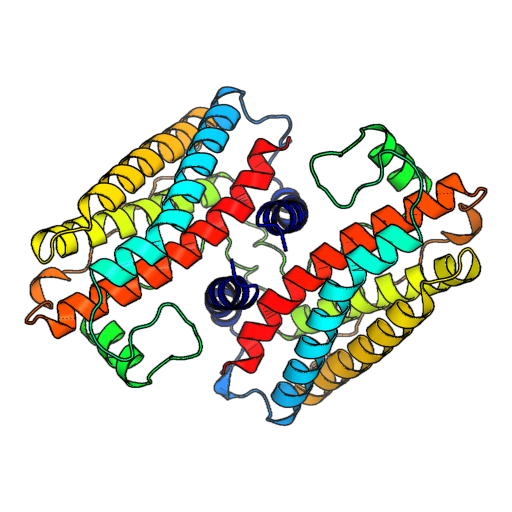
ATOM 2725 C CA . SER B 1 155 ? 16.109 -14.078 -14.117 1 48.75 155 SER B CA 1
ATOM 2726 C C . SER B 1 155 ? 14.961 -15.078 -14.172 1 48.75 155 SER B C 1
ATOM 2728 O O . SER B 1 155 ? 13.859 -14.797 -13.695 1 48.75 155 SER B O 1
ATOM 2730 N N . ASP B 1 156 ? 14.914 -15.859 -15.1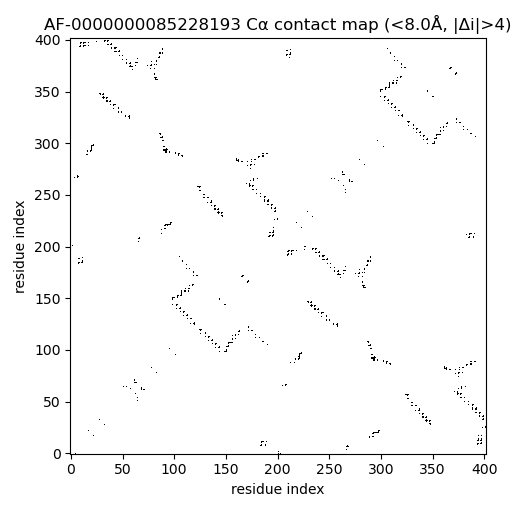02 1 48.12 156 ASP B N 1
ATOM 2731 C CA . ASP B 1 156 ? 14.086 -17.047 -15.273 1 48.12 156 ASP B CA 1
ATOM 2732 C C . ASP B 1 156 ? 13.922 -17.797 -13.945 1 48.12 156 ASP B C 1
ATOM 2734 O O . ASP B 1 156 ? 14.555 -18.828 -13.734 1 48.12 156 ASP B O 1
ATOM 2738 N N . GLN B 1 157 ? 14.078 -17.172 -12.891 1 47.66 157 GLN B N 1
ATOM 2739 C CA . GLN B 1 157 ? 14.07 -17.969 -11.672 1 47.66 157 GLN B CA 1
ATOM 2740 C C . GLN B 1 157 ? 12.789 -18.781 -11.547 1 47.66 157 GLN B C 1
ATOM 2742 O O . GLN B 1 157 ? 12.531 -19.391 -10.508 1 47.66 157 GLN B O 1
ATOM 2747 N N . ASN B 1 158 ? 11.859 -18.641 -12.367 1 49.5 158 ASN B N 1
ATOM 2748 C CA . ASN B 1 158 ? 10.57 -19.234 -12.039 1 49.5 158 ASN B CA 1
ATOM 2749 C C . ASN B 1 158 ? 10.648 -20.766 -11.984 1 49.5 158 ASN B C 1
ATOM 2751 O O . ASN B 1 158 ? 10.445 -21.438 -13 1 49.5 158 ASN B O 1
ATOM 2755 N N . GLN B 1 159 ? 11.695 -21.219 -11.336 1 51.78 159 GLN B N 1
ATOM 2756 C CA . GLN B 1 159 ? 11.508 -22.656 -11.125 1 51.78 159 GLN B CA 1
ATOM 2757 C C . GLN B 1 159 ? 10.141 -22.953 -10.516 1 51.78 159 GLN B C 1
ATOM 2759 O O . GLN B 1 159 ? 9.82 -22.453 -9.43 1 51.78 159 GLN B O 1
ATOM 2764 N N . ILE B 1 160 ? 9.117 -22.969 -11.383 1 58.25 160 ILE B N 1
ATOM 2765 C CA . ILE B 1 160 ? 7.852 -23.484 -10.891 1 58.25 160 ILE B CA 1
ATOM 2766 C C . ILE B 1 160 ? 8.086 -24.781 -10.117 1 58.25 160 ILE B C 1
ATOM 2768 O O . ILE B 1 160 ? 8.609 -25.75 -10.664 1 58.25 160 ILE B O 1
ATOM 2772 N N . PRO B 1 161 ? 8.125 -24.672 -8.758 1 63.19 161 PRO B N 1
ATOM 2773 C CA . PRO B 1 161 ? 8.312 -25.891 -7.98 1 63.19 161 PRO B CA 1
ATOM 2774 C C . PRO B 1 161 ? 7.586 -27.094 -8.578 1 63.19 161 PRO B C 1
ATOM 2776 O O . PRO B 1 161 ? 6.664 -26.922 -9.383 1 63.19 161 PRO B O 1
ATOM 2779 N N . ASP B 1 162 ? 8.18 -28.172 -8.57 1 80.94 162 ASP B N 1
ATOM 2780 C CA . ASP B 1 162 ? 7.512 -29.422 -8.898 1 80.94 162 ASP B CA 1
ATOM 2781 C C . ASP B 1 162 ? 6.203 -29.578 -8.125 1 80.94 162 ASP B C 1
ATOM 2783 O O . ASP B 1 162 ? 6.047 -30.5 -7.336 1 80.94 162 ASP B O 1
ATOM 2787 N N . LEU B 1 163 ? 5.289 -28.516 -8.195 1 87.56 163 LEU B N 1
ATOM 2788 C CA . LEU B 1 163 ? 4.004 -28.5 -7.504 1 87.56 163 LEU B CA 1
ATOM 2789 C C . LEU B 1 163 ? 3.129 -29.672 -7.965 1 87.56 163 LEU B C 1
ATOM 2791 O O . LEU B 1 163 ? 2.441 -30.297 -7.152 1 87.56 163 LEU B O 1
ATOM 2795 N N . ALA B 1 164 ? 3.262 -30.047 -9.188 1 88.31 164 ALA B N 1
ATOM 2796 C CA . ALA B 1 164 ? 2.422 -31.094 -9.766 1 88.31 164 ALA B CA 1
ATOM 2797 C C . ALA B 1 164 ? 2.627 -32.438 -9.047 1 88.31 164 ALA B C 1
ATOM 2799 O O . ALA B 1 164 ? 1.672 -33.188 -8.82 1 88.31 164 ALA B O 1
ATOM 2800 N N . SER B 1 165 ? 3.9 -32.594 -8.656 1 89.38 165 SER B N 1
ATOM 2801 C CA . SER B 1 165 ? 4.234 -33.875 -8.023 1 89.38 165 SER B CA 1
ATOM 2802 C C . SER B 1 165 ? 3.754 -33.906 -6.574 1 89.38 165 SER B C 1
ATOM 2804 O O . SER B 1 165 ? 3.693 -34.969 -5.969 1 89.38 165 SER B O 1
ATOM 2806 N N . ARG B 1 166 ? 3.289 -32.812 -6.074 1 89.69 166 ARG B N 1
ATOM 2807 C CA . ARG B 1 166 ? 2.908 -32.719 -4.664 1 89.69 166 ARG B CA 1
ATOM 2808 C C . ARG B 1 166 ? 1.396 -32.625 -4.512 1 89.69 166 ARG B C 1
ATOM 2810 O O . ARG B 1 166 ? 0.881 -32.562 -3.393 1 89.69 166 ARG B O 1
ATOM 2817 N N . LEU B 1 167 ? 0.778 -32.562 -5.633 1 91.94 167 LEU B N 1
ATOM 2818 C CA . LEU B 1 167 ? -0.678 -32.469 -5.617 1 91.94 167 LEU B CA 1
ATOM 2819 C C . LEU B 1 167 ? -1.312 -33.844 -5.676 1 91.94 167 LEU B C 1
ATOM 2821 O O . LEU B 1 167 ? -1.833 -34.25 -6.715 1 91.94 167 LEU B O 1
ATOM 2825 N N . HIS B 1 168 ? -1.368 -34.531 -4.543 1 87.56 168 HIS B N 1
ATOM 2826 C CA . HIS B 1 168 ? -1.783 -35.906 -4.469 1 87.56 168 HIS B CA 1
ATOM 2827 C C . HIS B 1 168 ? -3.293 -36.031 -4.293 1 87.56 168 HIS B C 1
ATOM 2829 O O . HIS B 1 168 ? -3.869 -37.094 -4.531 1 87.56 168 HIS B O 1
ATOM 2835 N N . GLY B 1 169 ? -3.912 -35.031 -3.863 1 88.06 169 GLY B N 1
ATOM 2836 C CA . GLY B 1 169 ? -5.34 -35.125 -3.605 1 88.06 169 GLY B CA 1
ATOM 2837 C C . GLY B 1 169 ? -6.082 -33.812 -3.809 1 88.06 169 GLY B C 1
ATOM 2838 O O . GLY B 1 169 ? -5.477 -32.812 -4.148 1 88.06 169 GLY B O 1
ATOM 2839 N N . ASN B 1 170 ? -7.406 -34 -3.646 1 89 170 ASN B N 1
ATOM 2840 C CA . ASN B 1 170 ? -8.289 -32.844 -3.85 1 89 170 ASN B CA 1
ATOM 2841 C C . ASN B 1 170 ? -8.023 -31.75 -2.828 1 89 170 ASN B C 1
ATOM 2843 O O . ASN B 1 170 ? -8.125 -30.578 -3.148 1 89 170 ASN B O 1
ATOM 2847 N N . TYR B 1 171 ? -7.691 -32.188 -1.714 1 88 171 TYR B N 1
ATOM 2848 C CA . TYR B 1 171 ? -7.449 -31.219 -0.669 1 88 171 TYR B CA 1
ATOM 2849 C C . TYR B 1 171 ? -6.215 -30.375 -0.986 1 88 171 TYR B C 1
ATOM 2851 O O . TYR B 1 171 ? -6.238 -29.141 -0.858 1 88 171 TYR B O 1
ATOM 2859 N N . GLU B 1 172 ? -5.145 -31.078 -1.378 1 89.88 172 GLU B N 1
ATOM 2860 C CA . GLU B 1 172 ? -3.91 -30.375 -1.703 1 89.88 172 GLU B CA 1
ATOM 2861 C C . GLU B 1 172 ? -4.121 -29.391 -2.852 1 89.88 172 GLU B C 1
ATOM 2863 O O . GLU B 1 172 ? -3.562 -28.297 -2.85 1 89.88 172 GLU B O 1
ATOM 2868 N N . VAL B 1 173 ? -4.965 -29.812 -3.756 1 92.19 173 VAL B N 1
ATOM 2869 C CA . VAL B 1 173 ? -5.246 -28.969 -4.91 1 92.19 173 VAL B CA 1
ATOM 2870 C C . VAL B 1 173 ? -6.008 -27.719 -4.465 1 92.19 173 VAL B C 1
ATOM 2872 O O . VAL B 1 173 ? -5.684 -26.609 -4.875 1 92.19 173 VAL B O 1
ATOM 2875 N N . GLN B 1 174 ? -6.926 -27.891 -3.588 1 90.88 174 GLN B N 1
ATOM 2876 C CA . GLN B 1 174 ? -7.734 -26.766 -3.1 1 90.88 174 GLN B CA 1
ATOM 2877 C C . GLN B 1 174 ? -6.895 -25.797 -2.279 1 90.88 174 GLN B C 1
ATOM 2879 O O . GLN B 1 174 ? -7.047 -24.578 -2.404 1 90.88 174 GLN B O 1
ATOM 2884 N N . VAL B 1 175 ? -6.051 -26.391 -1.522 1 87.5 175 VAL B N 1
ATOM 2885 C CA . VAL B 1 175 ? -5.176 -25.562 -0.715 1 87.5 175 VAL B CA 1
ATOM 2886 C C . VAL B 1 175 ? -4.242 -24.766 -1.624 1 87.5 175 VAL B C 1
ATOM 2888 O O . VAL B 1 175 ? -4.039 -23.562 -1.419 1 87.5 175 VAL B O 1
ATOM 2891 N N . ALA B 1 176 ? -3.707 -25.438 -2.572 1 90.19 176 ALA B N 1
ATOM 2892 C CA . ALA B 1 176 ? -2.791 -24.781 -3.498 1 90.19 176 ALA B CA 1
ATOM 2893 C C . ALA B 1 176 ? -3.482 -23.641 -4.23 1 90.19 176 ALA B C 1
ATOM 2895 O O . ALA B 1 176 ? -2.912 -22.547 -4.375 1 90.19 176 ALA B O 1
ATOM 2896 N N . ILE B 1 177 ? -4.711 -23.859 -4.672 1 92.69 177 ILE B N 1
ATOM 2897 C CA . ILE B 1 177 ? -5.473 -22.844 -5.391 1 92.69 177 ILE B CA 1
ATOM 2898 C C . ILE B 1 177 ? -5.777 -21.672 -4.457 1 92.69 177 ILE B C 1
ATOM 2900 O O . ILE B 1 177 ? -5.617 -20.5 -4.832 1 92.69 177 ILE B O 1
ATOM 2904 N N . HIS B 1 178 ? -6.168 -21.984 -3.273 1 89.56 178 HIS B N 1
ATOM 2905 C CA . HIS B 1 178 ? -6.469 -20.953 -2.287 1 89.56 178 HIS B CA 1
ATOM 2906 C C . HIS B 1 178 ? -5.258 -20.062 -2.043 1 89.56 178 HIS B C 1
ATOM 2908 O O . HIS B 1 178 ? -5.375 -18.828 -2.066 1 89.56 178 HIS B O 1
ATOM 2914 N N . VAL B 1 179 ? -4.105 -20.656 -1.783 1 84.25 179 VAL B N 1
ATOM 2915 C CA . VAL B 1 179 ? -2.891 -19.906 -1.464 1 84.25 179 VAL B CA 1
ATOM 2916 C C . VAL B 1 179 ? -2.473 -19.062 -2.664 1 84.25 179 VAL B C 1
ATOM 2918 O O . VAL B 1 179 ? -2.137 -17.891 -2.516 1 84.25 179 VAL B O 1
ATOM 2921 N N . MET B 1 180 ? -2.549 -19.719 -3.783 1 89.38 180 MET B N 1
ATOM 2922 C CA . MET B 1 180 ? -2.162 -19.016 -5 1 89.38 180 MET B CA 1
ATOM 2923 C C . MET B 1 180 ? -3.061 -17.797 -5.23 1 89.38 180 MET B C 1
ATOM 2925 O O . MET B 1 180 ? -2.574 -16.703 -5.531 1 89.38 180 MET B O 1
ATOM 2929 N N . LEU B 1 181 ? -4.371 -17.969 -5.113 1 90.75 181 LEU B N 1
ATOM 2930 C CA . LEU B 1 181 ? -5.312 -16.875 -5.348 1 90.75 181 LEU B CA 1
ATOM 2931 C C . LEU B 1 181 ? -5.145 -15.781 -4.309 1 90.75 181 LEU B C 1
ATOM 2933 O O . LEU B 1 181 ? -5.238 -14.594 -4.637 1 90.75 181 LEU B O 1
ATOM 2937 N N . THR B 1 182 ? -4.867 -16.172 -3.117 1 83.38 182 THR B N 1
ATOM 2938 C CA . THR B 1 182 ? -4.629 -15.195 -2.059 1 83.38 182 THR B CA 1
ATOM 2939 C C . THR B 1 182 ? -3.379 -14.367 -2.355 1 83.38 182 THR B C 1
ATOM 2941 O O . THR B 1 182 ? -3.393 -13.141 -2.234 1 83.38 182 THR B O 1
ATOM 2944 N N . GLN B 1 183 ? -2.318 -15.062 -2.768 1 81.94 183 GLN B N 1
ATOM 2945 C CA . GLN B 1 183 ? -1.068 -14.375 -3.084 1 81.94 183 GLN B CA 1
ATOM 2946 C C . GLN B 1 183 ? -1.214 -13.516 -4.332 1 81.94 183 GLN B C 1
ATOM 2948 O O . GLN B 1 183 ? -0.693 -12.398 -4.387 1 81.94 183 GLN B O 1
ATOM 2953 N N . LEU B 1 184 ? -1.897 -14.078 -5.289 1 89.94 184 LEU B N 1
ATOM 2954 C CA . LEU B 1 184 ? -2.125 -13.336 -6.52 1 89.94 184 LEU B CA 1
ATOM 2955 C C . LEU B 1 184 ? -2.928 -12.062 -6.25 1 89.94 184 LEU B C 1
ATOM 2957 O O . LEU B 1 184 ? -2.645 -11.008 -6.82 1 89.94 184 LEU B O 1
ATOM 2961 N N . GLN B 1 185 ? -3.898 -12.18 -5.441 1 86.31 185 GLN B N 1
ATOM 2962 C CA . GLN B 1 185 ? -4.691 -11.016 -5.059 1 86.31 185 GLN B CA 1
ATOM 2963 C C . GLN B 1 185 ? -3.809 -9.922 -4.457 1 86.31 185 GLN B C 1
ATOM 2965 O O . GLN B 1 185 ? -3.906 -8.758 -4.844 1 86.31 185 GLN B O 1
ATOM 2970 N N . SER B 1 186 ? -2.965 -10.328 -3.568 1 76.94 186 SER B N 1
ATOM 2971 C CA . SER B 1 186 ? -2.049 -9.375 -2.949 1 76.94 186 SER B CA 1
ATOM 2972 C C . SER B 1 186 ? -1.106 -8.758 -3.98 1 76.94 186 SER B C 1
ATOM 2974 O O . SER B 1 186 ? -0.866 -7.551 -3.967 1 76.94 186 SER B O 1
ATOM 2976 N N . PHE B 1 187 ? -0.576 -9.539 -4.746 1 84.25 187 PHE B N 1
ATOM 2977 C CA . PHE B 1 187 ? 0.324 -9.109 -5.809 1 84.25 187 PHE B CA 1
ATOM 2978 C C . PHE B 1 187 ? -0.353 -8.078 -6.707 1 84.25 187 PHE B C 1
ATOM 2980 O O . PHE B 1 187 ? 0.24 -7.051 -7.035 1 84.25 187 PHE B O 1
ATOM 2987 N N . CYS B 1 188 ? -1.596 -8.336 -7.078 1 85.94 188 CYS B N 1
ATOM 2988 C CA . CYS B 1 188 ? -2.338 -7.438 -7.957 1 85.94 188 CYS B CA 1
ATOM 2989 C C . CYS B 1 188 ? -2.619 -6.109 -7.266 1 85.94 188 CYS B C 1
ATOM 2991 O O . CYS B 1 188 ? -2.578 -5.055 -7.902 1 85.94 188 CYS B O 1
ATOM 2993 N N . HIS B 1 189 ? -2.859 -6.168 -6.055 1 76.38 189 HIS B N 1
ATOM 2994 C CA . HIS B 1 189 ? -3.031 -4.93 -5.305 1 76.38 189 HIS B CA 1
ATOM 2995 C C . HIS B 1 189 ? -1.764 -4.082 -5.34 1 76.38 189 HIS B C 1
ATOM 2997 O O . HIS B 1 189 ? -1.827 -2.867 -5.539 1 76.38 189 HIS B O 1
ATOM 3003 N N . ASP B 1 190 ? -0.705 -4.703 -5.156 1 75.56 190 ASP B N 1
ATOM 3004 C CA . ASP B 1 190 ? 0.571 -3.998 -5.207 1 75.56 190 ASP B CA 1
ATOM 3005 C C . ASP B 1 190 ? 0.829 -3.43 -6.602 1 75.56 190 ASP B C 1
ATOM 3007 O O . ASP B 1 190 ? 1.355 -2.324 -6.742 1 75.56 190 ASP B O 1
ATOM 3011 N N . LEU B 1 191 ? 0.46 -4.207 -7.57 1 83 191 LEU B N 1
ATOM 3012 C CA . LEU B 1 191 ? 0.64 -3.756 -8.945 1 83 191 LEU B CA 1
ATOM 3013 C C . LEU B 1 191 ? -0.163 -2.488 -9.211 1 83 191 LEU B C 1
ATOM 3015 O O . LEU B 1 191 ? 0.351 -1.536 -9.805 1 83 191 LEU B O 1
ATOM 3019 N N . ILE B 1 192 ? -1.386 -2.488 -8.766 1 76.75 192 ILE B N 1
ATOM 3020 C CA . ILE B 1 192 ? -2.258 -1.352 -9.031 1 76.75 192 ILE B CA 1
ATOM 3021 C C . ILE B 1 192 ? -1.695 -0.1 -8.359 1 76.75 192 ILE B C 1
ATOM 3023 O O . ILE B 1 192 ? -1.723 0.988 -8.945 1 76.75 192 ILE B O 1
ATOM 3027 N N . ARG B 1 193 ? -1.256 -0.379 -7.215 1 66.75 193 ARG B N 1
ATOM 3028 C CA . ARG B 1 193 ? -0.69 0.742 -6.469 1 66.75 193 ARG B CA 1
ATOM 3029 C C . ARG B 1 193 ? 0.48 1.364 -7.223 1 66.75 193 ARG B C 1
ATOM 3031 O O . ARG B 1 193 ? 0.622 2.588 -7.262 1 66.75 193 ARG B O 1
ATOM 3038 N N . SER B 1 194 ? 1.196 0.633 -7.887 1 66.25 194 SER B N 1
ATOM 3039 C CA . SER B 1 194 ? 2.383 1.088 -8.602 1 66.25 194 SER B CA 1
ATOM 3040 C C . SER B 1 194 ? 2.021 1.634 -9.984 1 66.25 194 SER B C 1
ATOM 3042 O O . SER B 1 194 ? 2.592 2.629 -10.43 1 66.25 194 SER B O 1
ATOM 3044 N N . LEU B 1 195 ? 1.105 0.95 -10.648 1 73.06 195 LEU B N 1
ATOM 3045 C CA . LEU B 1 195 ? 0.757 1.312 -12.023 1 73.06 195 LEU B CA 1
ATOM 3046 C C . LEU B 1 195 ? -0.075 2.59 -12.047 1 73.06 195 LEU B C 1
ATOM 3048 O O . LEU B 1 195 ? -0.069 3.316 -13.047 1 73.06 195 LEU B O 1
ATOM 3052 N N . ARG B 1 196 ? -0.805 2.803 -11.07 1 61.66 196 ARG B N 1
ATOM 3053 C CA . ARG B 1 196 ? -1.563 4.047 -11 1 61.66 196 ARG B CA 1
ATOM 3054 C C . ARG B 1 196 ? -0.632 5.254 -10.953 1 61.66 196 ARG B C 1
ATOM 3056 O O . ARG B 1 196 ? -0.91 6.281 -11.578 1 61.66 196 ARG B O 1
ATOM 3063 N N . ALA B 1 197 ? 0.462 5.082 -10.391 1 51.62 197 ALA B N 1
ATOM 3064 C CA . ALA B 1 197 ? 1.448 6.156 -10.297 1 51.62 197 ALA B CA 1
ATOM 3065 C C . ALA B 1 197 ? 2.119 6.402 -11.648 1 51.62 197 ALA B C 1
ATOM 3067 O O . ALA B 1 197 ? 2.451 7.539 -11.984 1 51.62 197 ALA B O 1
ATOM 3068 N N . ALA B 1 198 ? 2.242 5.332 -12.367 1 53.69 198 ALA B N 1
ATOM 3069 C CA . ALA B 1 198 ? 2.904 5.414 -13.672 1 53.69 198 ALA B CA 1
ATOM 3070 C C . ALA B 1 198 ? 1.977 6.016 -14.719 1 53.69 198 ALA B C 1
ATOM 3072 O O . ALA B 1 198 ? 2.432 6.695 -15.641 1 53.69 198 ALA B O 1
ATOM 3073 N N . GLY B 1 199 ? 0.572 5.734 -14.703 1 47.56 199 GLY B N 1
ATOM 3074 C CA . GLY B 1 199 ? -0.379 6.219 -15.695 1 47.56 199 GLY B CA 1
ATOM 3075 C C . GLY B 1 199 ? -0.866 7.629 -15.414 1 47.56 199 GLY B C 1
ATOM 3076 O O . GLY B 1 199 ? -1.493 8.258 -16.281 1 47.56 199 GLY B O 1
ATOM 3077 N N . ALA B 1 200 ? -0.974 8.086 -14.312 1 42.25 200 ALA B N 1
ATOM 3078 C CA . ALA B 1 200 ? -1.53 9.391 -13.961 1 42.25 200 ALA B CA 1
ATOM 3079 C C . ALA B 1 200 ? -0.61 10.516 -14.414 1 42.25 200 ALA B C 1
ATOM 3081 O O . ALA B 1 200 ? -0.994 11.688 -14.391 1 42.25 200 ALA B O 1
ATOM 3082 N N . ARG B 1 201 ? 0.548 10.258 -14.68 1 39.94 201 ARG B N 1
ATOM 3083 C CA . ARG B 1 201 ? 1.32 11.367 -15.211 1 39.94 201 ARG B CA 1
ATOM 3084 C C . ARG B 1 201 ? 1.52 11.227 -16.719 1 39.94 201 ARG B C 1
ATOM 3086 O O . ARG B 1 201 ? 1.783 10.133 -17.219 1 39.94 201 ARG B O 1
#

Organism: Amphiprion ocellaris (NCBI:txid80972)